Protein AF-0000000084380026 (afdb_homodimer)

Secondary structure (DSSP, 8-state):
----------------------S--EEE-S---SSTT-SSHHHHHHHHHHHHHHHTT--S--EEE-----STT---GGGTS-S--EE-TTS-EEESSHHHHTSTT---STTT---TTSPPPP-TTSSS---EEE--B-TTSPBPPTTS--BHHHHT---SS--BEEEETTSS-SS-SEE-S-SSHHHHHHHTEEEEEEEEE---/----------------------S--EEE-S---SSTT-SSHHHHHHHHHHHHHHHTT--S--EEE-----STT---GGGTS-S--EE-TTS-EEESSHHHHTSTT---STTT---TTSPPPP-TTSSS---EEE--B-TTSPBPPTTS--BHHHHT---SS--BEEEETTSS-SS-SEE-S-SSHHHHHHHTEEEEEEEEE---

Structure (mmCIF, N/CA/C/O backbone):
data_AF-0000000084380026-model_v1
#
loop_
_entity.id
_entity.type
_entity.pdbx_description
1 polymer Lectin
#
loop_
_atom_site.group_PDB
_atom_site.id
_atom_site.type_symbol
_atom_site.label_atom_id
_atom_site.label_alt_id
_atom_site.label_comp_id
_atom_site.label_asym_id
_atom_site.label_entity_id
_atom_site.label_seq_id
_atom_site.pdbx_PDB_ins_code
_atom_site.Cartn_x
_atom_site.Cartn_y
_atom_site.Cartn_z
_atom_site.occupancy
_atom_site.B_iso_or_equiv
_atom_site.auth_seq_id
_atom_site.auth_comp_id
_atom_site.auth_asym_id
_atom_site.auth_atom_id
_atom_site.pdbx_PDB_model_num
ATOM 1 N N . MET A 1 1 ? -48.531 23.375 35.406 1 36.94 1 MET A N 1
ATOM 2 C CA . MET A 1 1 ? -47.25 22.703 35.312 1 36.94 1 MET A CA 1
ATOM 3 C C . MET A 1 1 ? -46.938 22.375 33.844 1 36.94 1 MET A C 1
ATOM 5 O O . MET A 1 1 ? -47.594 21.531 33.219 1 36.94 1 MET A O 1
ATOM 9 N N . LYS A 1 2 ? -46.531 23.453 33.062 1 46.72 2 LYS A N 1
ATOM 10 C CA . LYS A 1 2 ? -46.188 23.453 31.641 1 46.72 2 LYS A CA 1
ATOM 11 C C . LYS A 1 2 ? -45.062 22.484 31.328 1 46.72 2 LYS A C 1
ATOM 13 O O . LYS A 1 2 ? -44 22.547 31.953 1 46.72 2 LYS A O 1
ATOM 18 N N . GLY A 1 3 ? -45.312 21.312 30.906 1 37.5 3 GLY A N 1
ATOM 19 C CA . GLY A 1 3 ? -44.438 20.234 30.516 1 37.5 3 GLY A CA 1
ATOM 20 C C . GLY A 1 3 ? -43.469 20.625 29.391 1 37.5 3 GLY A C 1
ATOM 21 O O . GLY A 1 3 ? -43.938 21.062 28.328 1 37.5 3 GLY A O 1
ATOM 22 N N . VAL A 1 4 ? -42.25 21.094 29.719 1 39.47 4 VAL A N 1
ATOM 23 C CA . VAL A 1 4 ? -41.25 21.406 28.734 1 39.47 4 VAL A CA 1
ATOM 24 C C . VAL A 1 4 ? -40.844 20.141 27.984 1 39.47 4 VAL A C 1
ATOM 26 O O . VAL A 1 4 ? -40.438 19.141 28.609 1 39.47 4 VAL A O 1
ATOM 29 N N . ALA A 1 5 ? -41.344 19.938 26.781 1 45.25 5 ALA A N 1
ATOM 30 C CA . ALA A 1 5 ? -40.906 18.906 25.828 1 45.25 5 ALA A CA 1
ATOM 31 C C . ALA A 1 5 ? -39.438 19.031 25.5 1 45.25 5 ALA A C 1
ATOM 33 O O . ALA A 1 5 ? -38.969 20.078 25.016 1 45.25 5 ALA A O 1
ATOM 34 N N . LEU A 1 6 ? -38.562 18.266 26.234 1 38.91 6 LEU A N 1
ATOM 35 C CA . LEU A 1 6 ? -37.125 18.156 25.906 1 38.91 6 LEU A CA 1
ATOM 36 C C . LEU A 1 6 ? -36.969 17.656 24.469 1 38.91 6 LEU A C 1
ATOM 38 O O . LEU A 1 6 ? -37.438 16.578 24.109 1 38.91 6 LEU A O 1
ATOM 42 N N . CYS A 1 7 ? -36.781 18.547 23.5 1 40.28 7 CYS A N 1
ATOM 43 C CA . CYS A 1 7 ? -36.438 18.188 22.125 1 40.28 7 CYS A CA 1
ATOM 44 C C . CYS A 1 7 ? -35.062 17.516 22.094 1 40.28 7 CYS A C 1
ATOM 46 O O . CYS A 1 7 ? -34.062 18.109 22.469 1 40.28 7 CYS A O 1
ATOM 48 N N . GLY A 1 8 ? -35.062 16.219 22.266 1 39.41 8 GLY A N 1
ATOM 49 C CA . GLY A 1 8 ? -33.844 15.438 22.047 1 39.41 8 GLY A CA 1
ATOM 50 C C . GLY A 1 8 ? -33.219 15.695 20.688 1 39.41 8 GLY A C 1
ATOM 51 O O . GLY A 1 8 ? -33.844 15.547 19.656 1 39.41 8 GLY A O 1
ATOM 52 N N . LEU A 1 9 ? -32.25 16.578 20.641 1 36.81 9 LEU A N 1
ATOM 53 C CA . LEU A 1 9 ? -31.438 16.766 19.438 1 36.81 9 LEU A CA 1
ATOM 54 C C . LEU A 1 9 ? -30.812 15.453 19 1 36.81 9 LEU A C 1
ATOM 56 O O . LEU A 1 9 ? -30.078 14.82 19.781 1 36.81 9 LEU A O 1
ATOM 60 N N . ILE A 1 10 ? -31.453 14.742 18.078 1 36.5 10 ILE A N 1
ATOM 61 C CA . ILE A 1 10 ? -30.812 13.602 17.422 1 36.5 10 ILE A CA 1
ATOM 62 C C . ILE A 1 10 ? -29.531 14.07 16.734 1 36.5 10 ILE A C 1
ATOM 64 O O . ILE A 1 10 ? -29.578 14.875 15.812 1 36.5 10 ILE A O 1
ATOM 68 N N . VAL A 1 11 ? -28.438 14.133 17.406 1 35.66 11 VAL A N 1
ATOM 69 C CA . VAL A 1 11 ? -27.156 14.305 16.734 1 35.66 11 VAL A CA 1
ATOM 70 C C . VAL A 1 11 ? -27 13.25 15.641 1 35.66 11 VAL A C 1
ATOM 72 O O . VAL A 1 11 ? -26.969 12.055 15.93 1 35.66 11 VAL A O 1
ATOM 75 N N . ALA A 1 12 ? -27.484 13.508 14.516 1 32.97 12 ALA A N 1
ATOM 76 C CA . ALA A 1 12 ? -27.125 12.656 13.383 1 32.97 12 ALA A CA 1
ATOM 77 C C . ALA A 1 12 ? -25.625 12.492 13.266 1 32.97 12 ALA A C 1
ATOM 79 O O . ALA A 1 12 ? -24.922 13.414 12.859 1 32.97 12 ALA A O 1
ATOM 80 N N . GLY A 1 13 ? -25.016 11.828 14.133 1 36.09 13 GLY A N 1
ATOM 81 C CA . GLY A 1 13 ? -23.625 11.5 13.836 1 36.09 13 GLY A CA 1
ATOM 82 C C . GLY A 1 13 ? -23.391 11.109 12.391 1 36.09 13 GLY A C 1
ATOM 83 O O . GLY A 1 13 ? -24.078 10.242 11.859 1 36.09 13 GLY A O 1
ATOM 84 N N . ILE A 1 14 ? -23.156 11.992 11.547 1 36.44 14 ILE A N 1
ATOM 85 C CA . ILE A 1 14 ? -22.625 11.578 10.25 1 36.44 14 ILE A CA 1
ATOM 86 C C . ILE A 1 14 ? -21.719 10.367 10.422 1 36.44 14 ILE A C 1
ATOM 88 O O . ILE A 1 14 ? -20.672 10.461 11.062 1 36.44 14 ILE A O 1
ATOM 92 N N . ALA A 1 15 ? -22.234 9.172 10.711 1 37.56 15 ALA A N 1
ATOM 93 C CA . ALA A 1 15 ? -21.516 7.895 10.781 1 37.56 15 ALA A CA 1
ATOM 94 C C . ALA A 1 15 ? -20.562 7.727 9.609 1 37.56 15 ALA A C 1
ATOM 96 O O . ALA A 1 15 ? -20.984 7.812 8.445 1 37.56 15 ALA A O 1
ATOM 97 N N . LEU A 1 16 ? -19.328 8.188 9.641 1 46.94 16 LEU A N 1
ATOM 98 C CA . LEU A 1 16 ? -18.391 7.672 8.648 1 46.94 16 LEU A CA 1
ATOM 99 C C . LEU A 1 16 ? -18.859 6.328 8.102 1 46.94 16 LEU A C 1
ATOM 101 O O . LEU A 1 16 ? -19.203 5.426 8.875 1 46.94 16 LEU A O 1
ATOM 105 N N . ALA A 1 17 ? -19.578 6.297 7.035 1 48.03 17 ALA A N 1
ATOM 106 C CA . ALA A 1 17 ? -20.188 5.125 6.402 1 48.03 17 ALA A CA 1
ATOM 107 C C . ALA A 1 17 ? -19.25 3.922 6.48 1 48.03 17 ALA A C 1
ATOM 109 O O . ALA A 1 17 ? -18.109 3.986 6.023 1 48.03 17 ALA A O 1
ATOM 110 N N . GLN A 1 18 ? -19.359 3.102 7.508 1 65.75 18 GLN A N 1
ATOM 111 C CA . GLN A 1 18 ? -18.672 1.815 7.605 1 65.75 18 GLN A CA 1
ATOM 112 C C . GLN A 1 18 ? -18.562 1.14 6.242 1 65.75 18 GLN A C 1
ATOM 114 O O . GLN A 1 18 ? -19.5 1.192 5.445 1 65.75 18 GLN A O 1
ATOM 119 N N . GLN A 1 19 ? -17.328 0.896 5.777 1 75.25 19 GLN A N 1
ATOM 120 C CA . GLN A 1 19 ? -17.141 0.188 4.516 1 75.25 19 GLN A CA 1
ATOM 121 C C . GLN A 1 19 ? -17.969 -1.086 4.469 1 75.25 19 GLN A C 1
ATOM 123 O O . GLN A 1 19 ? -18.125 -1.779 5.48 1 75.25 19 GLN A O 1
ATOM 128 N N . PRO A 1 20 ? -18.656 -1.315 3.334 1 81.81 20 PRO A N 1
ATOM 129 C CA . PRO A 1 20 ? -19.438 -2.549 3.188 1 81.81 20 PRO A CA 1
ATOM 130 C C . PRO A 1 20 ? -18.609 -3.803 3.459 1 81.81 20 PRO A C 1
ATOM 132 O O . PRO A 1 20 ? -17.406 -3.834 3.152 1 81.81 20 PRO A O 1
ATOM 135 N N . THR A 1 21 ? -19.203 -4.723 4.133 1 89.81 21 THR A N 1
ATOM 136 C CA . THR A 1 21 ? -18.594 -6.035 4.352 1 89.81 21 THR A CA 1
ATOM 137 C C . THR A 1 21 ? -19.312 -7.102 3.523 1 89.81 21 THR A C 1
ATOM 139 O O . THR A 1 21 ? -20.422 -6.879 3.047 1 89.81 21 THR A O 1
ATOM 142 N N . GLY A 1 22 ? -18.625 -8.18 3.158 1 93.44 22 GLY A N 1
ATOM 143 C CA . GLY A 1 22 ? -19.188 -9.266 2.381 1 93.44 22 GLY A CA 1
ATOM 144 C C . GLY A 1 22 ? -18.516 -10.602 2.625 1 93.44 22 GLY A C 1
ATOM 145 O O . GLY A 1 22 ? -17.5 -10.664 3.326 1 93.44 22 GLY A O 1
ATOM 146 N N . PRO A 1 23 ? -19.234 -11.75 2.084 1 95.62 23 PRO A N 1
ATOM 147 C CA . PRO A 1 23 ? -18.594 -13.062 2.195 1 95.62 23 PRO A CA 1
ATOM 148 C C . PRO A 1 23 ? -17.234 -13.117 1.48 1 95.62 23 PRO A C 1
ATOM 150 O O . PRO A 1 23 ? -17 -12.375 0.523 1 95.62 23 PRO A O 1
ATOM 153 N N . MET A 1 24 ? -16.422 -13.992 1.943 1 98.31 24 MET A N 1
ATOM 154 C CA . MET A 1 24 ? -15.086 -14.102 1.364 1 98.31 24 MET A CA 1
ATOM 155 C C . MET A 1 24 ? -15.156 -14.336 -0.14 1 98.31 24 MET A C 1
ATOM 157 O O . MET A 1 24 ? -15.836 -15.266 -0.593 1 98.31 24 MET A O 1
ATOM 161 N N . SER A 1 25 ? -14.461 -13.555 -0.924 1 98.62 25 SER A N 1
ATOM 162 C CA . SER A 1 25 ? -14.312 -13.703 -2.369 1 98.62 25 SER A CA 1
ATOM 163 C C . SER A 1 25 ? -12.914 -13.312 -2.828 1 98.62 25 SER A C 1
ATOM 165 O O . SER A 1 25 ? -12.688 -13.094 -4.02 1 98.62 25 SER A O 1
ATOM 167 N N . PHE A 1 26 ? -12.055 -13.164 -1.878 1 98.88 26 PHE A N 1
ATOM 168 C CA . PHE A 1 26 ? -10.641 -12.875 -2.086 1 98.88 26 PHE A CA 1
ATOM 169 C C . PHE A 1 26 ? -9.805 -13.422 -0.939 1 98.88 26 PHE A C 1
ATOM 171 O O . PHE A 1 26 ? -10.195 -13.328 0.226 1 98.88 26 PHE A O 1
ATOM 178 N N . PHE A 1 27 ? -8.664 -13.984 -1.257 1 98.94 27 PHE A N 1
ATOM 179 C CA . PHE A 1 27 ? -7.676 -14.266 -0.226 1 98.94 27 PHE A CA 1
ATOM 180 C C . PHE A 1 27 ? -6.293 -14.453 -0.841 1 98.94 27 PHE A C 1
ATOM 182 O O . PHE A 1 27 ? -6.164 -14.625 -2.055 1 98.94 27 PHE A O 1
ATOM 189 N N . LEU A 1 28 ? -5.281 -14.203 -0.083 1 98.94 28 LEU A N 1
ATOM 190 C CA . LEU A 1 28 ? -3.918 -14.633 -0.36 1 98.94 28 LEU A CA 1
ATOM 191 C C . LEU A 1 28 ? -3.701 -16.078 0.095 1 98.94 28 LEU A C 1
ATOM 193 O O . LEU A 1 28 ? -4.055 -16.438 1.221 1 98.94 28 LEU A O 1
ATOM 197 N N . THR A 1 29 ? -3.127 -16.953 -0.761 1 98.94 29 THR A N 1
ATOM 198 C CA . THR A 1 29 ? -2.979 -18.359 -0.41 1 98.94 29 THR A CA 1
ATOM 199 C C . THR A 1 29 ? -2.09 -18.516 0.821 1 98.94 29 THR A C 1
ATOM 201 O O . THR A 1 29 ? -1.073 -17.828 0.952 1 98.94 29 THR A O 1
ATOM 204 N N . SER A 1 30 ? -2.514 -19.422 1.729 1 98.81 30 SER A N 1
ATOM 205 C CA . SER A 1 30 ? -1.685 -19.75 2.885 1 98.81 30 SER A CA 1
ATOM 206 C C . SER A 1 30 ? -0.463 -20.562 2.477 1 98.81 30 SER A C 1
ATOM 208 O O . SER A 1 30 ? 0.54 -20.578 3.193 1 98.81 30 SER A O 1
ATOM 210 N N . ALA A 1 31 ? -0.596 -21.219 1.333 1 97.94 31 ALA A N 1
ATOM 211 C CA . ALA A 1 31 ? 0.48 -22.047 0.811 1 97.94 31 ALA A CA 1
ATOM 212 C C . ALA A 1 31 ? 0.448 -22.109 -0.714 1 97.94 31 ALA A C 1
ATOM 214 O O . ALA A 1 31 ? -0.622 -22.016 -1.321 1 97.94 31 ALA A O 1
ATOM 215 N N . GLY A 1 32 ? 1.639 -22.203 -1.271 1 97.62 32 GLY A N 1
ATOM 216 C CA . GLY A 1 32 ? 1.726 -22.484 -2.697 1 97.62 32 GLY A CA 1
ATOM 217 C C . GLY A 1 32 ? 1.658 -23.953 -3.029 1 97.62 32 GLY A C 1
ATOM 218 O O . GLY A 1 32 ? 1.015 -24.734 -2.318 1 97.62 32 GLY A O 1
ATOM 219 N N . SER A 1 33 ? 2.291 -24.359 -4.152 1 98.19 33 SER A N 1
ATOM 220 C CA . SER A 1 33 ? 2.279 -25.75 -4.586 1 98.19 33 SER A CA 1
ATOM 221 C C . SER A 1 33 ? 3.369 -26.547 -3.883 1 98.19 33 SER A C 1
ATOM 223 O O . SER A 1 33 ? 3.348 -27.781 -3.904 1 98.19 33 SER A O 1
ATOM 225 N N . GLY A 1 34 ? 4.297 -25.828 -3.291 1 97.5 34 GLY A N 1
ATOM 226 C CA . GLY A 1 34 ? 5.488 -26.469 -2.77 1 97.5 34 GLY A CA 1
ATOM 227 C C . GLY A 1 34 ? 6.551 -26.703 -3.828 1 97.5 34 GLY A C 1
ATOM 228 O O . GLY A 1 34 ? 7.676 -27.094 -3.512 1 97.5 34 GLY A O 1
ATOM 229 N N . LYS A 1 35 ? 6.211 -26.469 -5.059 1 98.5 35 LYS A N 1
ATOM 230 C CA . LYS A 1 35 ? 7.125 -26.672 -6.18 1 98.5 35 LYS A CA 1
ATOM 231 C C . LYS A 1 35 ? 7.457 -25.344 -6.855 1 98.5 35 LYS A C 1
ATOM 233 O O . LYS A 1 35 ? 7.586 -25.281 -8.078 1 98.5 35 LYS A O 1
ATOM 238 N N . GLY A 1 36 ? 7.559 -24.266 -6.027 1 98.56 36 GLY A N 1
ATOM 239 C CA . GLY A 1 36 ? 7.914 -22.953 -6.555 1 98.56 36 GLY A CA 1
ATOM 240 C C . GLY A 1 36 ? 6.941 -22.453 -7.602 1 98.56 36 GLY A C 1
ATOM 241 O O . GLY A 1 36 ? 5.734 -22.406 -7.363 1 98.56 36 GLY A O 1
ATOM 242 N N . GLY A 1 37 ? 7.445 -22.125 -8.742 1 98.88 37 GLY A N 1
ATOM 243 C CA . GLY A 1 37 ? 6.645 -21.578 -9.82 1 98.88 37 GLY A CA 1
ATOM 244 C C . GLY A 1 37 ? 5.828 -22.625 -10.555 1 98.88 37 GLY A C 1
ATOM 245 O O . GLY A 1 37 ? 4.996 -22.281 -11.398 1 98.88 37 GLY A O 1
ATOM 246 N N . ASP A 1 38 ? 6.059 -23.891 -10.281 1 98.88 38 ASP A N 1
ATOM 247 C CA . ASP A 1 38 ? 5.246 -24.953 -10.875 1 98.88 38 ASP A CA 1
ATOM 248 C C . ASP A 1 38 ? 3.957 -25.156 -10.086 1 98.88 38 ASP A C 1
ATOM 250 O O . ASP A 1 38 ? 3.955 -25.859 -9.062 1 98.88 38 ASP A O 1
ATOM 254 N N . LEU A 1 39 ? 2.879 -24.672 -10.625 1 98.94 39 LEU A N 1
ATOM 255 C CA . LEU A 1 39 ? 1.573 -24.734 -9.984 1 98.94 39 LEU A CA 1
ATOM 256 C C . LEU A 1 39 ? 0.662 -25.719 -10.711 1 98.94 39 LEU A C 1
ATOM 258 O O . LEU A 1 39 ? -0.503 -25.891 -10.344 1 98.94 39 LEU A O 1
ATOM 262 N N . GLY A 1 40 ? 1.208 -26.344 -11.734 1 98.75 40 GLY A N 1
ATOM 263 C CA . GLY A 1 40 ? 0.371 -27.172 -12.602 1 98.75 40 GLY A CA 1
ATOM 264 C C . GLY A 1 40 ? -0.38 -26.359 -13.641 1 98.75 40 GLY A C 1
ATOM 265 O O . GLY A 1 40 ? -1.46 -26.75 -14.086 1 98.75 40 GLY A O 1
ATOM 266 N N . GLY A 1 41 ? 0.196 -25.25 -14.031 1 98.75 41 GLY A N 1
ATOM 267 C CA . GLY A 1 41 ? -0.487 -24.328 -14.945 1 98.75 41 GLY A CA 1
ATOM 268 C C . GLY A 1 41 ? -1.598 -23.547 -14.273 1 98.75 41 GLY A C 1
ATOM 269 O O . GLY A 1 41 ? -1.759 -23.609 -13.055 1 98.75 41 GLY A O 1
ATOM 270 N N . LEU A 1 42 ? -2.312 -22.766 -15.062 1 98.75 42 LEU A N 1
ATOM 271 C CA . LEU A 1 42 ? -3.438 -22 -14.531 1 98.75 42 LEU A CA 1
ATOM 272 C C . LEU A 1 42 ? -4.465 -22.922 -13.883 1 98.75 42 LEU A C 1
ATOM 274 O O . LEU A 1 42 ? -5.035 -22.594 -12.844 1 98.75 42 LEU A O 1
ATOM 278 N N . LYS A 1 43 ? -4.633 -24.062 -14.555 1 98.69 43 LYS A N 1
ATOM 279 C CA . LYS A 1 43 ? -5.594 -25.031 -14.016 1 98.69 43 LYS A CA 1
ATOM 280 C C . LYS A 1 43 ? -5.184 -25.5 -12.625 1 98.69 43 LYS A C 1
ATOM 282 O O . LYS A 1 43 ? -6.023 -25.609 -11.727 1 98.69 43 LYS A O 1
ATOM 287 N N . GLY A 1 44 ? -3.922 -25.844 -12.453 1 98.88 44 GLY A N 1
ATOM 288 C CA . GLY A 1 44 ? -3.432 -26.25 -11.141 1 98.88 44 GLY A CA 1
ATOM 289 C C . GLY A 1 44 ? -3.545 -25.156 -10.102 1 98.88 44 GLY A C 1
ATOM 290 O O . GLY A 1 44 ? -3.924 -25.422 -8.953 1 98.88 44 GLY A O 1
ATOM 291 N N . ALA A 1 45 ? -3.191 -23.922 -10.477 1 98.94 45 ALA A N 1
ATOM 292 C CA . ALA A 1 45 ? -3.299 -22.781 -9.57 1 98.94 45 ALA A CA 1
ATOM 293 C C . ALA A 1 45 ? -4.746 -22.547 -9.148 1 98.94 45 ALA A C 1
ATOM 295 O O . ALA A 1 45 ? -5.023 -22.312 -7.969 1 98.94 45 ALA A O 1
ATOM 296 N N . ASP A 1 46 ? -5.691 -22.641 -10.094 1 98.94 46 ASP A N 1
ATOM 297 C CA . ASP A 1 46 ? -7.105 -22.5 -9.773 1 98.94 46 ASP A CA 1
ATOM 298 C C . ASP A 1 46 ? -7.566 -23.594 -8.812 1 98.94 46 ASP A C 1
ATOM 300 O O . ASP A 1 46 ? -8.375 -23.328 -7.914 1 98.94 46 ASP A O 1
ATOM 304 N N . ALA A 1 47 ? -7.078 -24.766 -9.055 1 98.81 47 ALA A N 1
ATOM 305 C CA . ALA A 1 47 ? -7.43 -25.875 -8.164 1 98.81 47 ALA A CA 1
ATOM 306 C C . ALA A 1 47 ? -6.938 -25.609 -6.746 1 98.81 47 ALA A C 1
ATOM 308 O O . ALA A 1 47 ? -7.633 -25.906 -5.773 1 98.81 47 ALA A O 1
ATOM 309 N N . ILE A 1 48 ? -5.723 -25.047 -6.605 1 98.88 48 ILE A N 1
ATOM 310 C CA . ILE A 1 48 ? -5.199 -24.703 -5.289 1 98.88 48 ILE A CA 1
ATOM 311 C C . ILE A 1 48 ? -6.109 -23.672 -4.633 1 98.88 48 ILE A C 1
ATOM 313 O O . ILE A 1 48 ? -6.473 -23.797 -3.463 1 98.88 48 ILE A O 1
ATOM 317 N N . CYS A 1 49 ? -6.512 -22.641 -5.387 1 98.88 49 CYS A N 1
ATOM 318 C CA . CYS A 1 49 ? -7.445 -21.641 -4.871 1 98.88 49 CYS A CA 1
ATOM 319 C C . CYS A 1 49 ? -8.742 -22.281 -4.414 1 98.88 49 CYS A C 1
ATOM 321 O O . CYS A 1 49 ? -9.227 -22.016 -3.318 1 98.88 49 CYS A O 1
ATOM 323 N N . GLN A 1 50 ? -9.312 -23.172 -5.309 1 98.81 50 GLN A N 1
ATOM 324 C CA . GLN A 1 50 ? -10.578 -23.844 -5.012 1 98.81 50 GLN A CA 1
ATOM 325 C C . GLN A 1 50 ? -10.484 -24.656 -3.727 1 98.81 50 GLN A C 1
ATOM 327 O O . GLN A 1 50 ? -11.352 -24.547 -2.854 1 98.81 50 GLN A O 1
ATOM 332 N N . ASN A 1 51 ? -9.453 -25.406 -3.607 1 98.69 51 ASN A N 1
ATOM 333 C CA . ASN A 1 51 ? -9.273 -26.297 -2.461 1 98.69 51 ASN A CA 1
ATOM 334 C C . ASN A 1 51 ? -9.109 -25.516 -1.164 1 98.69 51 ASN A C 1
ATOM 336 O O . ASN A 1 51 ? -9.688 -25.859 -0.136 1 98.69 51 ASN A O 1
ATOM 340 N N . LEU A 1 52 ? -8.242 -24.422 -1.182 1 98.88 52 LEU A N 1
ATOM 341 C CA . LEU A 1 52 ? -8.039 -23.609 0.006 1 98.88 52 LEU A CA 1
ATOM 342 C C . LEU A 1 52 ? -9.328 -22.906 0.413 1 98.88 52 LEU A C 1
ATOM 344 O O . LEU A 1 52 ? -9.672 -22.859 1.598 1 98.88 52 LEU A O 1
ATOM 348 N N . ALA A 1 53 ? -10.055 -22.391 -0.56 1 98.75 53 ALA A N 1
ATOM 349 C CA . ALA A 1 53 ? -11.32 -21.734 -0.27 1 98.75 53 ALA A CA 1
ATOM 350 C C . ALA A 1 53 ? -12.312 -22.703 0.365 1 98.75 53 ALA A C 1
ATOM 352 O O . ALA A 1 53 ? -12.953 -22.375 1.372 1 98.75 53 ALA A O 1
ATOM 353 N N . GLU A 1 54 ? -12.453 -23.891 -0.207 1 98.31 54 GLU A N 1
ATOM 354 C CA . GLU A 1 54 ? -13.375 -24.891 0.314 1 98.31 54 GLU A CA 1
ATOM 355 C C . GLU A 1 54 ? -12.969 -25.344 1.713 1 98.31 54 GLU A C 1
ATOM 357 O O . GLU A 1 54 ? -13.82 -25.562 2.578 1 98.31 54 GLU A O 1
ATOM 362 N N . SER A 1 55 ? -11.695 -25.484 1.883 1 98.25 55 SER A N 1
ATOM 363 C CA . SER A 1 55 ? -11.203 -25.891 3.195 1 98.25 55 SER A CA 1
ATOM 364 C C . SER A 1 55 ? -11.523 -24.844 4.258 1 98.25 55 SER A C 1
ATOM 366 O O . SER A 1 55 ? -11.578 -25.156 5.449 1 98.25 55 SER A O 1
ATOM 368 N N .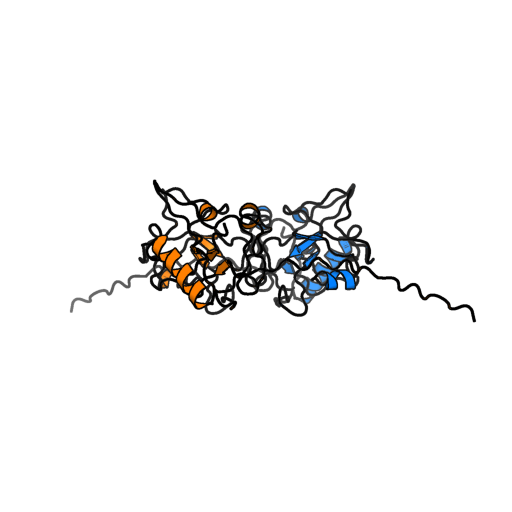 ALA A 1 56 ? -11.672 -23.625 3.855 1 98.38 56 ALA A N 1
ATOM 369 C CA . ALA A 1 56 ? -11.977 -22.516 4.77 1 98.38 56 ALA A CA 1
ATOM 370 C C . ALA A 1 56 ? -13.484 -22.312 4.879 1 98.38 56 ALA A C 1
ATOM 372 O O . ALA A 1 56 ? -13.938 -21.359 5.523 1 98.38 56 ALA A O 1
ATOM 373 N N . GLY A 1 57 ? -14.281 -23.078 4.164 1 97.12 57 GLY A N 1
ATOM 374 C CA . GLY A 1 57 ? -15.719 -23.047 4.336 1 97.12 57 GLY A CA 1
ATOM 375 C C . GLY A 1 57 ? -16.438 -22.328 3.213 1 97.12 57 GLY A C 1
ATOM 376 O O . GLY A 1 57 ? -17.656 -22.141 3.273 1 97.12 57 GLY A O 1
ATOM 377 N N . SER A 1 58 ? -15.688 -21.859 2.318 1 94.38 58 SER A N 1
ATOM 378 C CA . SER A 1 58 ? -16.312 -21.234 1.155 1 94.38 58 SER A CA 1
ATOM 379 C C . SER A 1 58 ? -16.859 -22.297 0.193 1 94.38 58 SER A C 1
ATOM 381 O O . SER A 1 58 ? -16.109 -23.172 -0.248 1 94.38 58 SER A O 1
ATOM 383 N N . GLU A 1 59 ? -18.078 -22.25 -0.108 1 90.25 59 GLU A N 1
ATOM 384 C CA . GLU A 1 59 ? -18.672 -23.219 -1.012 1 90.25 59 GLU A CA 1
ATOM 385 C C . GLU A 1 59 ? -19.438 -22.547 -2.143 1 90.25 59 GLU A C 1
ATOM 387 O O . GLU A 1 59 ? -19.969 -21.438 -1.967 1 90.25 59 GLU A O 1
ATOM 392 N N . GLY A 1 60 ? -19.406 -23.172 -3.246 1 92.75 60 GLY A N 1
ATOM 393 C CA . GLY A 1 60 ? -20.297 -22.781 -4.336 1 92.75 60 GLY A CA 1
ATOM 394 C C . GLY A 1 60 ? -19.734 -21.656 -5.184 1 92.75 60 GLY A C 1
ATOM 395 O O . GLY A 1 60 ? -20.453 -21.078 -6.004 1 92.75 60 GLY A O 1
ATOM 396 N N . LEU A 1 61 ? -18.594 -21.266 -4.922 1 96.69 61 LEU A N 1
ATOM 397 C CA . LEU A 1 61 ? -17.969 -20.219 -5.727 1 96.69 61 LEU A CA 1
ATOM 398 C C . LEU A 1 61 ? -16.891 -20.797 -6.625 1 96.69 61 LEU A C 1
ATOM 400 O O . LEU A 1 61 ? -16.25 -21.781 -6.273 1 96.69 61 LEU A O 1
ATOM 404 N N . THR A 1 62 ? -16.719 -20.203 -7.801 1 98.44 62 THR A N 1
ATOM 405 C CA . THR A 1 62 ? -15.586 -20.5 -8.664 1 98.44 62 THR A CA 1
ATOM 406 C C . THR A 1 62 ? -14.422 -19.562 -8.367 1 98.44 62 THR A C 1
ATOM 408 O O . THR A 1 62 ? -14.586 -18.344 -8.359 1 98.44 62 THR A O 1
ATOM 411 N N . TRP A 1 63 ? -13.305 -20.172 -8.102 1 98.81 63 TRP A N 1
ATOM 412 C CA . TRP A 1 63 ? -12.133 -19.391 -7.727 1 98.81 63 TRP A CA 1
ATOM 413 C C . TRP A 1 63 ? -11.086 -19.422 -8.828 1 98.81 63 TRP A C 1
ATOM 415 O O . TRP A 1 63 ? -10.875 -20.453 -9.469 1 98.81 63 TRP A O 1
ATOM 425 N N . ARG A 1 64 ? -10.445 -18.297 -9.039 1 98.94 64 ARG A N 1
ATOM 426 C CA . ARG A 1 64 ? -9.359 -18.172 -10 1 98.94 64 ARG A CA 1
ATOM 427 C C . ARG A 1 64 ? -8.125 -17.547 -9.359 1 98.94 64 ARG A C 1
ATOM 429 O O . ARG A 1 64 ? -8.242 -16.594 -8.57 1 98.94 64 ARG A O 1
ATOM 436 N N . ALA A 1 65 ? -7.012 -18.125 -9.68 1 98.94 65 ALA A N 1
ATOM 437 C CA . ALA A 1 65 ? -5.738 -17.5 -9.328 1 98.94 65 ALA A CA 1
ATOM 438 C C . ALA A 1 65 ? -5.496 -16.234 -10.156 1 98.94 65 ALA A C 1
ATOM 440 O O . ALA A 1 65 ? -5.711 -16.234 -11.375 1 98.94 65 ALA A O 1
ATOM 441 N N . TYR A 1 66 ? -5.105 -15.164 -9.516 1 98.94 66 TYR A N 1
ATOM 442 C CA . TYR A 1 66 ? -4.691 -13.961 -10.227 1 98.94 66 TYR A CA 1
ATOM 443 C C . TYR A 1 66 ? -3.307 -14.141 -10.836 1 98.94 66 TYR A C 1
ATOM 445 O O . TYR A 1 66 ? -2.309 -13.688 -10.266 1 98.94 66 TYR A O 1
ATOM 453 N N . LEU A 1 67 ? -3.264 -14.797 -12 1 98.94 67 LEU A N 1
ATOM 454 C CA . LEU A 1 67 ? -2.041 -15.156 -12.711 1 98.94 67 LEU A CA 1
ATOM 455 C C . LEU A 1 67 ? -2.193 -14.898 -14.211 1 98.94 67 LEU A C 1
ATOM 457 O O . LEU A 1 67 ? -3.193 -15.289 -14.812 1 98.94 67 LEU A O 1
ATOM 461 N N . SER A 1 68 ? -1.214 -14.211 -14.742 1 98.94 68 SER A N 1
ATOM 462 C CA . SER A 1 68 ? -1.153 -14.094 -16.203 1 98.94 68 SER A CA 1
ATOM 463 C C . SER A 1 68 ? -0.3 -15.203 -16.812 1 98.94 68 SER A C 1
ATOM 465 O O . SER A 1 68 ? 0.473 -15.852 -16.109 1 98.94 68 SER A O 1
ATOM 467 N N . THR A 1 69 ? -0.518 -15.516 -18.031 1 98.75 69 THR A N 1
ATOM 468 C CA . THR A 1 69 ? 0.365 -16.344 -18.844 1 98.75 69 THR A CA 1
ATOM 469 C C . THR A 1 69 ? 0.838 -15.594 -20.078 1 98.75 69 THR A C 1
ATOM 471 O O . THR A 1 69 ? 0.388 -14.477 -20.344 1 98.75 69 THR A O 1
ATOM 474 N N . GLN A 1 70 ? 1.826 -16.172 -20.781 1 98.31 70 GLN A N 1
ATOM 475 C CA . GLN A 1 70 ? 2.416 -15.555 -21.953 1 98.31 70 GLN A CA 1
ATOM 476 C C . GLN A 1 70 ? 2.273 -16.453 -23.172 1 98.31 70 GLN A C 1
ATOM 478 O O . GLN A 1 70 ? 1.896 -17.625 -23.047 1 98.31 70 GLN A O 1
ATOM 483 N N . GLY A 1 71 ? 2.469 -15.844 -24.453 1 95.94 71 GLY A N 1
ATOM 484 C CA . GLY A 1 71 ? 2.434 -16.594 -25.703 1 95.94 71 GLY A CA 1
ATOM 485 C C . GLY A 1 71 ? 1.116 -16.469 -26.438 1 95.94 71 GLY A C 1
ATOM 486 O O . GLY A 1 71 ? 0.342 -15.539 -26.188 1 95.94 71 GLY A O 1
ATOM 487 N N . GLU A 1 72 ? 0.751 -17.234 -27.5 1 92.5 72 GLU A N 1
ATOM 488 C CA . GLU A 1 72 ? -0.368 -17.141 -28.422 1 92.5 72 GLU A CA 1
ATOM 489 C C . GLU A 1 72 ? -1.704 -17.156 -27.688 1 92.5 72 GLU A C 1
ATOM 491 O O . GLU A 1 72 ? -2.627 -16.422 -28.047 1 92.5 72 GLU A O 1
ATOM 496 N N . ASN A 1 73 ? -1.83 -17.906 -26.641 1 92.81 73 ASN A N 1
ATOM 497 C CA . ASN A 1 73 ? -3.053 -17.969 -25.844 1 92.81 73 ASN A CA 1
ATOM 498 C C . ASN A 1 73 ? -2.857 -17.375 -24.469 1 92.81 73 ASN A C 1
ATOM 500 O O . ASN A 1 73 ? -3.373 -17.891 -23.469 1 92.81 73 ASN A O 1
ATOM 504 N N . ALA A 1 74 ? -2.176 -16.219 -24.578 1 97.31 74 ALA A N 1
ATOM 505 C CA . ALA A 1 74 ? -1.887 -15.555 -23.297 1 97.31 74 ALA A CA 1
ATOM 506 C C . ALA A 1 74 ? -3.174 -15.172 -22.578 1 97.31 74 ALA A C 1
ATOM 508 O O . ALA A 1 74 ? -4.148 -14.758 -23.219 1 97.31 74 ALA A O 1
ATOM 509 N N . VAL A 1 75 ? -3.221 -15.336 -21.328 1 98.5 75 VAL A N 1
ATOM 510 C CA . VAL A 1 75 ? -4.32 -14.984 -20.438 1 98.5 75 VAL A CA 1
ATOM 511 C C . VAL A 1 75 ? -3.904 -13.82 -19.531 1 98.5 75 VAL A C 1
ATOM 513 O O . VAL A 1 75 ? -2.814 -13.836 -18.953 1 98.5 75 VAL A O 1
ATOM 516 N N . ASN A 1 76 ? -4.676 -12.703 -19.484 1 98.81 76 ASN A N 1
ATOM 517 C CA . ASN A 1 76 ? -4.504 -11.625 -18.516 1 98.81 76 ASN A CA 1
ATOM 518 C C . ASN A 1 76 ? -5.137 -11.977 -17.172 1 98.81 76 ASN A C 1
ATOM 520 O O . ASN A 1 76 ? -6.309 -12.352 -17.109 1 98.81 76 ASN A O 1
ATOM 524 N N . ALA A 1 77 ? -4.316 -11.836 -16.109 1 98.94 77 ALA A N 1
ATOM 525 C CA . ALA A 1 77 ? -4.855 -12.102 -14.773 1 98.94 77 ALA A CA 1
ATOM 526 C C . ALA A 1 77 ? -6.141 -11.312 -14.539 1 98.94 77 ALA A C 1
ATOM 528 O O . ALA A 1 77 ? -7.121 -11.852 -14.016 1 98.94 77 ALA A O 1
ATOM 529 N N . ARG A 1 78 ? -6.188 -10 -14.969 1 98.81 78 ARG A N 1
ATOM 530 C CA . ARG A 1 78 ? -7.301 -9.094 -14.695 1 98.81 78 ARG A CA 1
ATOM 531 C C . ARG A 1 78 ? -8.586 -9.602 -15.336 1 98.81 78 ARG A C 1
ATOM 533 O O . ARG A 1 78 ? -9.688 -9.297 -14.859 1 98.81 78 ARG A O 1
ATOM 540 N N . ASP A 1 79 ? -8.508 -10.438 -16.359 1 98.19 79 ASP A N 1
ATOM 541 C CA . ASP A 1 79 ? -9.672 -10.898 -17.109 1 98.19 79 ASP A CA 1
ATOM 542 C C . ASP A 1 79 ? -10.227 -12.195 -16.516 1 98.19 79 ASP A C 1
ATOM 544 O O . ASP A 1 79 ? -11.289 -12.664 -16.922 1 98.19 79 ASP A O 1
ATOM 548 N N . ARG A 1 80 ? -9.586 -12.75 -15.516 1 98.12 80 ARG A N 1
ATOM 549 C CA . ARG A 1 80 ? -9.938 -14.07 -15 1 98.12 80 ARG A CA 1
ATOM 550 C C . ARG A 1 80 ? -10.773 -13.953 -13.734 1 98.12 80 ARG A C 1
ATOM 552 O O . ARG A 1 80 ? -11.383 -14.938 -13.289 1 98.12 80 ARG A O 1
ATOM 559 N N . ILE A 1 81 ? -10.82 -12.852 -13.109 1 98.38 81 ILE A N 1
ATOM 560 C CA . ILE A 1 81 ? -11.133 -12.805 -11.68 1 98.38 81 ILE A CA 1
ATOM 561 C C . ILE A 1 81 ? -12.57 -12.328 -11.484 1 98.38 81 ILE A C 1
ATOM 563 O O . ILE A 1 81 ? -13.047 -12.219 -10.352 1 98.38 81 ILE A O 1
ATOM 567 N N . GLY A 1 82 ? -13.352 -12.094 -12.539 1 97.5 82 GLY A N 1
ATOM 568 C CA . GLY A 1 82 ? -14.703 -11.57 -12.414 1 97.5 82 GLY A CA 1
ATOM 569 C C . GLY A 1 82 ? -14.75 -10.062 -12.297 1 97.5 82 GLY A C 1
ATOM 570 O O . GLY A 1 82 ? -13.766 -9.375 -12.586 1 97.5 82 GLY A O 1
ATOM 571 N N . LYS A 1 83 ? -15.891 -9.516 -11.82 1 97.12 83 LYS A N 1
ATOM 572 C CA . LYS A 1 83 ? -16.125 -8.078 -11.906 1 97.12 83 LYS A CA 1
ATOM 573 C C . LYS A 1 83 ? -16.062 -7.434 -10.523 1 97.12 83 LYS A C 1
ATOM 575 O O . LYS A 1 83 ? -15.977 -6.211 -10.406 1 97.12 83 LYS A O 1
ATOM 580 N N . GLY A 1 84 ? -16.094 -8.258 -9.438 1 96.69 84 GLY A N 1
ATOM 581 C CA . GLY A 1 84 ? -16.172 -7.738 -8.078 1 96.69 84 GLY A CA 1
ATOM 582 C C . GLY A 1 84 ? -17.594 -7.449 -7.633 1 96.69 84 GLY A C 1
ATOM 583 O O . GLY A 1 84 ? -18.547 -7.82 -8.305 1 96.69 84 GLY A O 1
ATOM 584 N N . PRO A 1 85 ? -17.734 -6.762 -6.496 1 97.75 85 PRO A N 1
ATOM 585 C CA . PRO A 1 85 ? -16.703 -6.457 -5.504 1 97.75 85 PRO A CA 1
ATOM 586 C C . PRO A 1 85 ? -16.109 -7.711 -4.867 1 97.75 85 PRO A C 1
ATOM 588 O O . PRO A 1 85 ? -16.688 -8.797 -4.969 1 97.75 85 PRO A O 1
ATOM 591 N N . TRP A 1 86 ? -14.898 -7.621 -4.324 1 98.62 86 TRP A N 1
ATOM 592 C CA . TRP A 1 86 ? -14.258 -8.727 -3.623 1 98.62 86 TRP A CA 1
ATOM 593 C C . TRP A 1 86 ? -14.039 -8.383 -2.154 1 98.62 86 TRP A C 1
ATOM 595 O O . TRP A 1 86 ? -13.727 -7.234 -1.815 1 98.62 86 TRP A O 1
ATOM 605 N N . PHE A 1 87 ? -14.125 -9.328 -1.293 1 98.5 87 PHE A N 1
ATOM 606 C CA . PHE A 1 87 ? -13.953 -9.219 0.151 1 98.5 87 PHE A CA 1
ATOM 607 C C . PHE A 1 87 ? -13.008 -10.305 0.667 1 98.5 87 PHE A C 1
ATOM 609 O O . PHE A 1 87 ? -13.055 -11.445 0.204 1 98.5 87 PHE A O 1
ATOM 616 N N . ASN A 1 88 ? -12.133 -9.906 1.625 1 98.56 88 ASN A N 1
ATOM 617 C CA . ASN A 1 88 ? -11.266 -10.922 2.205 1 98.56 88 ASN A CA 1
ATOM 618 C C . ASN A 1 88 ? -12.008 -11.773 3.234 1 98.56 88 ASN A C 1
ATOM 620 O O . ASN A 1 88 ? -13.211 -11.625 3.416 1 98.56 88 ASN A O 1
ATOM 624 N N . ALA A 1 89 ? -11.32 -12.734 3.852 1 98.5 89 ALA A N 1
ATOM 625 C CA . ALA A 1 89 ? -11.922 -13.711 4.762 1 98.5 89 ALA A CA 1
ATOM 626 C C . ALA A 1 89 ? -12.484 -13.023 6.004 1 98.5 89 ALA A C 1
ATOM 628 O O . ALA A 1 89 ? -13.32 -13.594 6.711 1 98.5 89 ALA A O 1
ATOM 629 N N . ASN A 1 90 ? -12.039 -11.789 6.348 1 97.75 90 ASN A N 1
ATOM 630 C CA . ASN A 1 90 ? -12.5 -11.055 7.52 1 97.75 90 ASN A CA 1
ATOM 631 C C . ASN A 1 90 ? -13.633 -10.094 7.168 1 97.75 90 ASN A C 1
ATOM 633 O O . ASN A 1 90 ? -14.086 -9.328 8.016 1 97.75 90 ASN A O 1
ATOM 637 N N . GLY A 1 91 ? -13.977 -10.031 5.902 1 97.44 91 GLY A N 1
ATOM 638 C CA . GLY A 1 91 ? -15.125 -9.242 5.48 1 97.44 91 GLY A CA 1
ATOM 639 C C . GLY A 1 91 ? -14.734 -7.883 4.926 1 97.44 91 GLY A C 1
ATOM 640 O O . GLY A 1 91 ? -15.602 -7.113 4.504 1 97.44 91 GLY A O 1
ATOM 641 N N . ASN A 1 92 ? -13.469 -7.57 4.914 1 97.12 92 ASN A N 1
ATOM 642 C CA . ASN A 1 92 ? -13.023 -6.289 4.379 1 97.12 92 ASN A CA 1
ATOM 643 C C . ASN A 1 92 ? -13.125 -6.246 2.859 1 97.12 92 ASN A C 1
ATOM 645 O O . ASN A 1 92 ? -12.727 -7.195 2.18 1 97.12 92 ASN A O 1
ATOM 649 N N . ARG A 1 93 ? -13.586 -5.145 2.305 1 97.44 93 ARG A N 1
ATOM 650 C CA . ARG A 1 93 ? -13.594 -4.988 0.854 1 97.44 93 ARG A CA 1
ATOM 651 C C . ARG A 1 93 ? -12.188 -4.742 0.323 1 97.44 93 ARG A C 1
ATOM 653 O O . ARG A 1 93 ? -11.445 -3.928 0.876 1 97.44 93 ARG A O 1
ATOM 660 N N . ILE A 1 94 ? -11.891 -5.41 -0.722 1 98.31 94 ILE A N 1
ATOM 661 C CA . ILE A 1 94 ? -10.586 -5.301 -1.37 1 98.31 94 ILE A CA 1
ATOM 662 C C . ILE A 1 94 ? -10.672 -4.324 -2.543 1 98.31 94 ILE A C 1
ATOM 664 O O . ILE A 1 94 ? -9.766 -3.525 -2.764 1 98.31 94 ILE A O 1
ATOM 668 N N . ALA A 1 95 ? -11.672 -4.387 -3.32 1 98.38 95 ALA A N 1
ATOM 669 C CA . ALA A 1 95 ? -11.969 -3.502 -4.445 1 98.38 95 ALA A CA 1
ATOM 670 C C . ALA A 1 95 ? -13.422 -3.658 -4.895 1 98.38 95 ALA A C 1
ATOM 672 O O . ALA A 1 95 ? -14 -4.742 -4.785 1 98.38 95 ALA A O 1
ATOM 673 N N . ALA A 1 96 ? -13.977 -2.592 -5.41 1 97.56 96 ALA A N 1
ATOM 674 C CA . ALA A 1 96 ? -15.367 -2.615 -5.84 1 97.56 96 ALA A CA 1
ATOM 675 C C . ALA A 1 96 ? -15.508 -3.258 -7.219 1 97.56 96 ALA A C 1
ATOM 677 O O . ALA A 1 96 ? -16.562 -3.801 -7.555 1 97.56 96 ALA A O 1
ATOM 678 N N . ASP A 1 97 ? -14.539 -3.121 -8.023 1 97.94 97 ASP A N 1
ATOM 679 C CA . ASP A 1 97 ? -14.531 -3.639 -9.391 1 97.94 97 ASP A CA 1
ATOM 680 C C . ASP A 1 97 ? -13.109 -3.74 -9.93 1 97.94 97 ASP A C 1
ATOM 682 O O . ASP A 1 97 ? -12.148 -3.418 -9.234 1 97.94 97 ASP A O 1
ATOM 686 N N . VAL A 1 98 ? -12.984 -4.227 -11.172 1 98.69 98 VAL A N 1
ATOM 687 C CA . VAL A 1 98 ? -11.688 -4.5 -11.789 1 98.69 98 VAL A CA 1
ATOM 688 C C . VAL A 1 98 ? -10.898 -3.199 -11.93 1 98.69 98 VAL A C 1
ATOM 690 O O . VAL A 1 98 ? -9.688 -3.176 -11.711 1 98.69 98 VAL A O 1
ATOM 693 N N . ASP A 1 99 ? -11.547 -2.045 -12.242 1 98.31 99 ASP A N 1
ATOM 694 C CA . ASP A 1 99 ? -10.867 -0.764 -12.414 1 98.31 99 ASP A CA 1
ATOM 695 C C . ASP A 1 99 ? -10.297 -0.265 -11.086 1 98.31 99 ASP A C 1
ATOM 697 O O . ASP A 1 99 ? -9.148 0.176 -11.023 1 98.31 99 ASP A O 1
ATOM 701 N N . GLU A 1 100 ? -11.094 -0.354 -10.008 1 97.88 100 GLU A N 1
ATOM 702 C CA . GLU A 1 100 ? -10.594 0.06 -8.695 1 97.88 100 GLU A CA 1
ATOM 703 C C . GLU A 1 100 ? -9.445 -0.834 -8.234 1 97.88 100 GLU A C 1
ATOM 705 O O . GLU A 1 100 ? -8.477 -0.354 -7.641 1 97.88 100 GLU A O 1
ATOM 710 N N . LEU A 1 101 ? -9.562 -2.137 -8.523 1 98.69 101 LEU A N 1
ATOM 711 C CA . LEU A 1 101 ? -8.523 -3.086 -8.141 1 98.69 101 LEU A CA 1
ATOM 712 C C . LEU A 1 101 ? -7.172 -2.68 -8.727 1 98.69 101 LEU A C 1
ATOM 714 O O . LEU A 1 101 ? -6.133 -2.869 -8.086 1 98.69 101 LEU A O 1
ATOM 718 N N . HIS A 1 102 ? -7.199 -2.111 -9.906 1 98.69 102 HIS A N 1
ATOM 719 C CA . HIS A 1 102 ? -5.945 -1.786 -10.57 1 98.69 102 HIS A CA 1
ATOM 720 C C . HIS A 1 102 ? -5.645 -0.293 -10.484 1 98.69 102 HIS A C 1
ATOM 722 O O . HIS A 1 102 ? -4.852 0.231 -11.273 1 98.69 102 HIS A O 1
ATOM 728 N N . SER A 1 103 ? -6.273 0.454 -9.562 1 97.44 103 SER A N 1
ATOM 729 C CA . SER A 1 103 ? -5.961 1.833 -9.203 1 97.44 103 SER A CA 1
ATOM 730 C C . SER A 1 103 ? -5.328 1.913 -7.816 1 97.44 103 SER A C 1
ATOM 732 O O . SER A 1 103 ? -5.293 0.921 -7.086 1 97.44 103 SER A O 1
ATOM 734 N N . VAL A 1 104 ? -4.828 3.088 -7.453 1 96.94 104 VAL A N 1
ATOM 735 C CA . VAL A 1 104 ? -4.23 3.285 -6.137 1 96.94 104 VAL A CA 1
ATOM 736 C C . VAL A 1 104 ? -5.312 3.207 -5.059 1 96.94 104 VAL A C 1
ATOM 738 O O . VAL A 1 104 ? -5.008 3.174 -3.865 1 96.94 104 VAL A O 1
ATOM 741 N N . MET A 1 105 ? -6.57 3.076 -5.473 1 97.06 105 MET A N 1
ATOM 742 C CA . MET A 1 105 ? -7.668 3.064 -4.512 1 97.06 105 MET A CA 1
ATOM 743 C C . MET A 1 105 ? -7.969 1.644 -4.047 1 97.06 105 MET A C 1
ATOM 745 O O . MET A 1 105 ? -8.844 1.433 -3.207 1 97.06 105 MET A O 1
ATOM 749 N N . ASN A 1 106 ? -7.203 0.604 -4.621 1 98.12 106 ASN A N 1
ATOM 750 C CA . ASN A 1 106 ? -7.418 -0.737 -4.09 1 98.12 106 ASN A CA 1
ATOM 751 C C . ASN A 1 106 ? -7.066 -0.813 -2.605 1 98.12 106 ASN A C 1
ATOM 753 O O . ASN A 1 106 ? -6.414 0.085 -2.072 1 98.12 106 ASN A O 1
ATOM 757 N N . ARG A 1 107 ? -7.551 -1.853 -1.941 1 97.81 107 ARG A N 1
ATOM 758 C CA . ARG A 1 107 ? -7.352 -1.956 -0.499 1 97.81 107 ARG A CA 1
ATOM 759 C C . ARG A 1 107 ? -6.531 -3.191 -0.147 1 97.81 107 ARG A C 1
ATOM 761 O O . ARG A 1 107 ? -6.77 -3.83 0.881 1 97.81 107 ARG A O 1
ATOM 768 N N . ILE A 1 108 ? -5.613 -3.592 -1.072 1 98.69 108 ILE A N 1
ATOM 769 C CA . ILE A 1 108 ? -4.656 -4.641 -0.751 1 98.69 108 ILE A CA 1
ATOM 770 C C . ILE A 1 108 ? -3.543 -4.074 0.127 1 98.69 108 ILE A C 1
ATOM 772 O O . ILE A 1 108 ? -2.953 -3.041 -0.198 1 98.69 108 ILE A O 1
ATOM 776 N N . SER A 1 109 ? -3.311 -4.637 1.254 1 98.31 109 SER A N 1
ATOM 777 C CA . SER A 1 109 ? -2.297 -4.254 2.232 1 98.31 109 SER A CA 1
ATOM 778 C C . SER A 1 109 ? -1.927 -5.43 3.133 1 98.31 109 SER A C 1
ATOM 780 O O . SER A 1 109 ? -2.547 -6.492 3.061 1 98.31 109 SER A O 1
ATOM 782 N N . ALA A 1 110 ? -0.92 -5.199 3.953 1 97.06 110 ALA A N 1
ATOM 783 C CA . ALA A 1 110 ? -0.557 -6.23 4.926 1 97.06 110 ALA A CA 1
ATOM 784 C C . ALA A 1 110 ? -1.737 -6.566 5.828 1 97.06 110 ALA A C 1
ATOM 786 O O . ALA A 1 110 ? -1.854 -7.699 6.312 1 97.06 110 ALA A O 1
ATOM 787 N N . TYR A 1 111 ? -2.664 -5.633 6.008 1 96.5 111 TYR A N 1
ATOM 788 C CA . TYR A 1 111 ? -3.816 -5.805 6.887 1 96.5 111 TYR A CA 1
ATOM 789 C C . TYR A 1 111 ? -4.91 -6.609 6.199 1 96.5 111 TYR A C 1
ATOM 791 O O . TYR A 1 111 ? -5.586 -7.426 6.832 1 96.5 111 TYR A O 1
ATOM 799 N N . THR A 1 112 ? -5.043 -6.434 4.914 1 98.38 112 THR A N 1
ATOM 800 C CA . THR A 1 112 ? -6.234 -6.973 4.27 1 98.38 112 THR A CA 1
ATOM 801 C C . THR A 1 112 ? -5.883 -8.188 3.416 1 98.38 112 THR A C 1
ATOM 803 O O . THR A 1 112 ? -6.762 -8.977 3.061 1 98.38 112 THR A O 1
ATOM 806 N N . ALA A 1 113 ? -4.648 -8.32 2.98 1 98.75 113 ALA A N 1
ATOM 807 C CA . ALA A 1 113 ? -4.238 -9.5 2.229 1 98.75 113 ALA A CA 1
ATOM 808 C C . ALA A 1 113 ? -3.982 -10.688 3.158 1 98.75 113 ALA A C 1
ATOM 810 O O . ALA A 1 113 ? -2.842 -11.125 3.311 1 98.75 113 ALA A O 1
ATOM 811 N N . VAL A 1 114 ? -5.094 -11.234 3.697 1 98.81 114 VAL A N 1
ATOM 812 C CA . VAL A 1 114 ? -5.059 -12.352 4.633 1 98.81 114 VAL A CA 1
ATOM 813 C C . VAL A 1 114 ? -5.305 -13.656 3.885 1 98.81 114 VAL A C 1
ATOM 815 O O . VAL A 1 114 ? -5.754 -13.648 2.736 1 98.81 114 VAL A O 1
ATOM 818 N N . ASP A 1 115 ? -4.953 -14.758 4.543 1 98.94 115 ASP A N 1
ATOM 819 C CA . ASP A 1 115 ? -5.148 -16.047 3.889 1 98.94 115 ASP A CA 1
ATOM 820 C C . ASP A 1 115 ? -6.617 -16.469 3.928 1 98.94 115 ASP A C 1
ATOM 822 O O . ASP A 1 115 ? -7.48 -15.68 4.316 1 98.94 115 ASP A O 1
ATOM 826 N N . GLU A 1 116 ? -6.953 -17.672 3.484 1 98.94 116 GLU A N 1
ATOM 827 C CA . GLU A 1 116 ? -8.312 -18.172 3.289 1 98.94 116 GLU A CA 1
ATOM 828 C C . GLU A 1 116 ? -9.047 -18.297 4.621 1 98.94 116 GLU A C 1
ATOM 830 O O . GLU A 1 116 ? -10.273 -18.422 4.652 1 98.94 116 GLU A O 1
ATOM 835 N N . ARG A 1 117 ? -8.32 -18.25 5.703 1 98.81 117 ARG A N 1
ATOM 836 C CA . ARG A 1 117 ? -8.938 -18.359 7.023 1 98.81 117 ARG A CA 1
ATOM 837 C C . ARG A 1 117 ? -8.828 -17.047 7.793 1 98.81 117 ARG A C 1
ATOM 839 O O . ARG A 1 117 ? -9.055 -17.016 9 1 98.81 117 ARG A O 1
ATOM 846 N N . GLY A 1 118 ? -8.352 -16 7.109 1 98.75 118 GLY A N 1
ATOM 847 C CA . GLY A 1 118 ? -8.305 -14.68 7.703 1 98.75 118 GLY A CA 1
ATOM 848 C C . GLY A 1 118 ? -7.035 -14.422 8.5 1 98.75 118 GLY A C 1
ATOM 849 O O . GLY A 1 118 ? -6.973 -13.484 9.289 1 98.75 118 GLY A O 1
ATOM 850 N N . ARG A 1 119 ? -6.078 -15.273 8.32 1 98.5 119 ARG A N 1
ATOM 851 C CA . ARG A 1 119 ? -4.828 -15.117 9.055 1 98.5 119 ARG A CA 1
ATOM 852 C C . ARG A 1 119 ? -3.85 -14.234 8.281 1 98.5 119 ARG A C 1
ATOM 854 O O . ARG A 1 119 ? -3.742 -14.336 7.059 1 98.5 119 ARG A O 1
ATOM 861 N N . ALA A 1 120 ? -3.16 -13.367 9.039 1 97.88 120 ALA A N 1
ATOM 862 C CA . ALA A 1 120 ? -2.156 -12.5 8.43 1 97.88 120 ALA A CA 1
ATOM 863 C C . ALA A 1 120 ? -0.996 -13.312 7.863 1 97.88 120 ALA A C 1
ATOM 865 O O . ALA A 1 120 ? -0.636 -14.359 8.414 1 97.88 120 ALA A O 1
ATOM 866 N N . ILE A 1 121 ? -0.414 -12.891 6.773 1 98.56 121 ILE A N 1
ATOM 867 C CA . ILE A 1 121 ? 0.779 -13.453 6.152 1 98.56 121 ILE A CA 1
ATOM 868 C C . ILE A 1 121 ? 1.993 -12.594 6.484 1 98.56 121 ILE A C 1
ATOM 870 O O . ILE A 1 121 ? 1.997 -11.383 6.219 1 98.56 121 ILE A O 1
ATOM 874 N N . PRO A 1 122 ? 3.035 -13.148 7.082 1 97.88 122 PRO A N 1
ATOM 875 C CA . PRO A 1 122 ? 4.207 -12.336 7.414 1 97.88 122 PRO A CA 1
ATOM 876 C C . PRO A 1 122 ? 4.863 -11.711 6.184 1 97.88 122 PRO A C 1
ATOM 878 O O . PRO A 1 122 ? 5.18 -12.414 5.223 1 97.88 122 PRO A O 1
ATOM 881 N N . GLY A 1 123 ? 5.016 -10.375 6.211 1 97.06 123 GLY A N 1
ATOM 882 C CA . GLY A 1 123 ? 5.574 -9.633 5.086 1 97.06 123 GLY A CA 1
ATOM 883 C C . GLY A 1 123 ? 6.938 -9.039 5.387 1 97.06 123 GLY A C 1
ATOM 884 O O . GLY A 1 123 ? 7.742 -9.641 6.098 1 97.06 123 GLY A O 1
ATOM 885 N N . SER A 1 124 ? 7.211 -7.848 4.84 1 94 124 SER A N 1
ATOM 886 C CA . SER A 1 124 ? 8.492 -7.156 4.938 1 94 124 SER A CA 1
ATOM 887 C C . SER A 1 124 ? 8.875 -6.902 6.391 1 94 124 SER A C 1
ATOM 889 O O . SER A 1 124 ? 8.047 -6.461 7.188 1 94 124 SER A O 1
ATOM 891 N N . GLY A 1 125 ? 10.086 -7.191 6.723 1 89.12 125 GLY A N 1
ATOM 892 C CA . GLY A 1 125 ? 10.609 -6.953 8.062 1 89.12 125 GLY A CA 1
ATOM 893 C C . GLY A 1 125 ? 10.297 -8.078 9.031 1 89.12 125 GLY A C 1
ATOM 894 O O . GLY A 1 125 ? 10.75 -8.062 10.18 1 89.12 125 GLY A O 1
ATOM 895 N N . MET A 1 126 ? 9.492 -9.039 8.531 1 94.25 126 MET A N 1
ATOM 896 C CA . MET A 1 126 ? 9.133 -10.172 9.383 1 94.25 126 MET A CA 1
ATOM 897 C C . MET A 1 126 ? 9.883 -11.43 8.953 1 94.25 126 MET A C 1
ATOM 899 O O . MET A 1 126 ? 10.492 -11.461 7.879 1 94.25 126 MET A O 1
ATOM 903 N N . ALA A 1 127 ? 9.891 -12.422 9.906 1 94.56 127 ALA A N 1
ATOM 904 C CA . ALA A 1 127 ? 10.477 -13.727 9.633 1 94.56 127 ALA A CA 1
ATOM 905 C C . ALA A 1 127 ? 9.453 -14.844 9.828 1 94.56 127 ALA A C 1
ATOM 907 O O . ALA A 1 127 ? 8.891 -14.992 10.922 1 94.56 127 ALA A O 1
ATOM 908 N N . PRO A 1 128 ? 9.203 -15.734 8.789 1 96.44 128 PRO A N 1
ATOM 909 C CA . PRO A 1 128 ? 9.758 -15.625 7.434 1 96.44 128 PRO A CA 1
ATOM 910 C C . PRO A 1 128 ? 9.148 -14.477 6.633 1 96.44 128 PRO A C 1
ATOM 912 O O . PRO A 1 128 ? 7.996 -14.102 6.859 1 96.44 128 PRO A O 1
ATOM 915 N N . ASN A 1 129 ? 10 -13.914 5.77 1 96.94 129 ASN A N 1
ATOM 916 C CA . ASN A 1 129 ? 9.5 -12.93 4.809 1 96.94 129 ASN A CA 1
ATOM 917 C C . ASN A 1 129 ? 8.75 -13.602 3.662 1 96.94 129 ASN A C 1
ATOM 919 O O . ASN A 1 129 ? 9.352 -14.305 2.85 1 96.94 129 ASN A O 1
ATOM 923 N N . ARG A 1 130 ? 7.469 -13.312 3.502 1 98.44 130 ARG A N 1
ATOM 924 C CA . ARG A 1 130 ? 6.633 -13.922 2.473 1 98.44 130 ARG A CA 1
ATOM 925 C C . ARG A 1 130 ? 5.906 -12.859 1.657 1 98.44 130 ARG A C 1
ATOM 927 O O . ARG A 1 130 ? 4.773 -13.07 1.22 1 98.44 130 ARG A O 1
ATOM 934 N N . HIS A 1 131 ? 6.523 -11.672 1.495 1 98.31 131 HIS A N 1
ATOM 935 C CA . HIS A 1 131 ? 5.781 -10.523 0.979 1 98.31 131 HIS A CA 1
ATOM 936 C C . HIS A 1 131 ? 5.648 -10.594 -0.539 1 98.31 131 HIS A C 1
ATOM 938 O O . HIS A 1 131 ? 4.762 -9.961 -1.116 1 98.31 131 HIS A O 1
ATOM 944 N N . ASP A 1 132 ? 6.562 -11.383 -1.282 1 98.75 132 ASP A N 1
ATOM 945 C CA . ASP A 1 132 ? 6.492 -11.5 -2.734 1 98.75 132 ASP A CA 1
ATOM 946 C C . ASP A 1 132 ? 5.359 -12.438 -3.152 1 98.75 132 ASP A C 1
ATOM 948 O O . ASP A 1 132 ? 5.219 -13.531 -2.605 1 98.75 132 ASP A O 1
ATOM 952 N N . ILE A 1 133 ? 4.605 -12.023 -4.168 1 98.94 133 ILE A N 1
ATOM 953 C CA . ILE A 1 133 ? 3.432 -12.766 -4.613 1 98.94 133 ILE A CA 1
ATOM 954 C C . ILE A 1 133 ? 3.529 -13.039 -6.109 1 98.94 133 ILE A C 1
ATOM 956 O O . ILE A 1 133 ? 3.768 -12.125 -6.902 1 98.94 133 ILE A O 1
ATOM 960 N N . LEU A 1 134 ? 3.35 -14.273 -6.484 1 99 134 LEU A N 1
ATOM 961 C CA . LEU A 1 134 ? 3.348 -14.641 -7.895 1 99 134 LEU A CA 1
ATOM 962 C C . LEU A 1 134 ? 2.152 -14.031 -8.617 1 99 134 LEU A C 1
ATOM 964 O O . LEU A 1 134 ? 1.008 -14.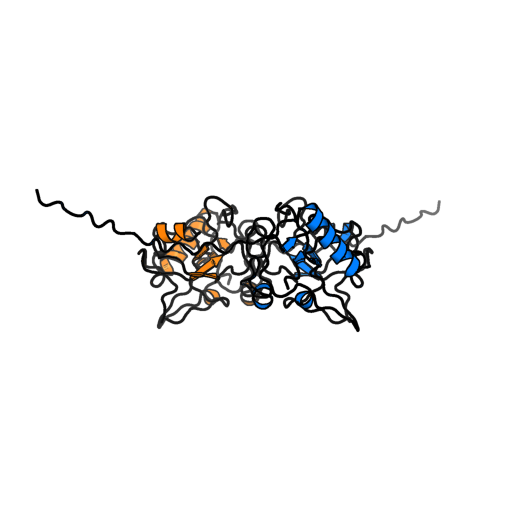203 -8.188 1 99 134 LEU A O 1
ATOM 968 N N . THR A 1 135 ? 2.373 -13.352 -9.734 1 98.94 135 THR A N 1
ATOM 969 C CA . THR A 1 135 ? 1.27 -12.836 -10.539 1 98.94 135 THR A CA 1
ATOM 970 C C . THR A 1 135 ? 1.566 -12.992 -12.023 1 98.94 135 THR A C 1
ATOM 972 O O . THR A 1 135 ? 0.659 -13.242 -12.82 1 98.94 135 THR A O 1
ATOM 975 N N . GLY A 1 136 ? 2.893 -12.727 -12.375 1 98.88 136 GLY A N 1
ATOM 976 C CA . GLY A 1 136 ? 3.258 -12.719 -13.781 1 98.88 136 GLY A CA 1
ATOM 977 C C . GLY A 1 136 ? 2.594 -11.609 -14.57 1 98.88 136 GLY A C 1
ATOM 978 O O . GLY A 1 136 ? 2.363 -11.742 -15.773 1 98.88 136 GLY A O 1
ATOM 979 N N . SER A 1 137 ? 2.252 -10.508 -13.945 1 98.94 137 SER A N 1
ATOM 980 C CA . SER A 1 137 ? 1.37 -9.516 -14.555 1 98.94 137 SER A CA 1
ATOM 981 C C . SER A 1 137 ? 2.014 -8.133 -14.555 1 98.94 137 SER A C 1
ATOM 983 O O . SER A 1 137 ? 2.832 -7.816 -13.688 1 98.94 137 SER A O 1
ATOM 985 N N . LYS A 1 138 ? 1.635 -7.32 -15.562 1 98.56 138 LYS A N 1
ATOM 986 C CA . LYS A 1 138 ? 1.9 -5.887 -15.531 1 98.56 138 LYS A CA 1
ATOM 987 C C . LYS A 1 138 ? 1.012 -5.191 -14.5 1 98.56 138 LYS A C 1
ATOM 989 O O . LYS A 1 138 ? 0.074 -5.793 -13.977 1 98.56 138 LYS A O 1
ATOM 994 N N . ILE A 1 139 ? 1.283 -3.928 -14.328 1 98.38 139 ILE A N 1
ATOM 995 C CA . ILE A 1 139 ? 0.614 -3.164 -13.281 1 98.38 139 ILE A CA 1
ATOM 996 C C . ILE A 1 139 ? -0.886 -3.107 -13.562 1 98.38 139 ILE A C 1
ATOM 998 O O . ILE A 1 139 ? -1.697 -3.084 -12.633 1 98.38 139 ILE A O 1
ATOM 1002 N N . ASP A 1 140 ? -1.32 -3.166 -14.789 1 98.5 140 ASP A N 1
ATOM 1003 C CA . ASP A 1 140 ? -2.74 -3.082 -15.109 1 98.5 140 ASP A CA 1
ATOM 1004 C C . ASP A 1 140 ? -3.379 -4.469 -15.148 1 98.5 140 ASP A C 1
ATOM 1006 O O . ASP A 1 140 ? -4.539 -4.613 -15.531 1 98.5 140 ASP A O 1
ATOM 1010 N N . GLY A 1 141 ? -2.645 -5.535 -14.82 1 98.81 141 GLY A N 1
ATOM 1011 C CA . GLY A 1 141 ? -3.162 -6.891 -14.711 1 98.81 141 GLY A CA 1
ATOM 1012 C C . GLY A 1 141 ? -3.039 -7.68 -16 1 98.81 141 GLY A C 1
ATOM 1013 O O . GLY A 1 141 ? -3.49 -8.828 -16.078 1 98.81 141 GLY A O 1
ATOM 1014 N N . THR A 1 142 ? -2.4 -7.098 -16.984 1 98.75 142 THR A N 1
ATOM 1015 C CA . THR A 1 142 ? -2.281 -7.785 -18.266 1 98.75 142 THR A CA 1
ATOM 1016 C C . THR A 1 142 ? -0.963 -8.555 -18.359 1 98.75 142 THR A C 1
ATOM 1018 O O . THR A 1 142 ? -0.048 -8.312 -17.562 1 98.75 142 THR A O 1
ATOM 1021 N N . ALA A 1 143 ? -0.917 -9.406 -19.312 1 98.62 143 ALA A N 1
ATOM 1022 C CA . ALA A 1 143 ? 0.231 -10.281 -19.516 1 98.62 143 ALA A CA 1
ATOM 1023 C C . ALA A 1 143 ? 1.387 -9.523 -20.172 1 98.62 143 ALA A C 1
ATOM 1025 O O . ALA A 1 143 ? 1.171 -8.539 -20.875 1 98.62 143 ALA A O 1
ATOM 1026 N N . TYR A 1 144 ? 2.605 -9.953 -19.891 1 98 144 TYR A N 1
ATOM 1027 C CA . TYR A 1 144 ? 3.779 -9.523 -20.641 1 98 144 TYR A CA 1
ATOM 1028 C C . TYR A 1 144 ? 3.857 -10.242 -21.984 1 98 144 TYR A C 1
ATOM 1030 O O . TYR A 1 144 ? 3.34 -11.352 -22.141 1 98 144 TYR A O 1
ATOM 1038 N N . ALA A 1 145 ? 4.578 -9.57 -22.828 1 92.94 145 ALA A N 1
ATOM 1039 C CA . ALA A 1 145 ? 4.883 -10.25 -24.094 1 92.94 145 ALA A CA 1
ATOM 1040 C C . ALA A 1 145 ? 5.805 -11.445 -23.859 1 92.94 145 ALA A C 1
ATOM 1042 O O . ALA A 1 145 ? 6.43 -11.555 -22.797 1 92.94 145 ALA A O 1
ATOM 1043 N N . GLU A 1 146 ? 5.828 -12.359 -24.797 1 87.31 146 GLU A N 1
ATOM 1044 C CA . GLU A 1 146 ? 6.531 -13.633 -24.641 1 87.31 146 GLU A CA 1
ATOM 1045 C C . GLU A 1 146 ? 8.039 -13.445 -24.781 1 87.31 146 GLU A C 1
ATOM 1047 O O . GLU A 1 146 ? 8.812 -14.375 -24.516 1 87.31 146 GLU A O 1
ATOM 1052 N N . SER A 1 147 ? 8.555 -12.328 -24.969 1 86.69 147 SER A N 1
ATOM 1053 C CA . SER A 1 147 ? 9.977 -12.125 -25.219 1 86.69 147 SER A CA 1
ATOM 1054 C C . SER A 1 147 ? 10.812 -12.492 -24 1 86.69 147 SER A C 1
ATOM 1056 O O . SER A 1 147 ? 11.883 -13.094 -24.141 1 86.69 147 SER A O 1
ATOM 1058 N N . GLU A 1 148 ? 10.398 -12.172 -22.844 1 91.31 148 GLU A N 1
ATOM 1059 C CA . GLU A 1 148 ? 11.016 -12.586 -21.594 1 91.31 148 GLU A CA 1
ATOM 1060 C C . GLU A 1 148 ? 10.008 -13.273 -20.688 1 91.31 148 GLU A C 1
ATOM 1062 O O . GLU A 1 148 ? 8.922 -12.742 -20.438 1 91.31 148 GLU A O 1
ATOM 1067 N N . ASP A 1 149 ? 10.438 -14.469 -20.25 1 95.75 149 ASP A N 1
ATOM 1068 C CA . ASP A 1 149 ? 9.531 -15.203 -19.375 1 95.75 149 ASP A CA 1
ATOM 1069 C C . ASP A 1 149 ? 9.312 -14.477 -18.062 1 95.75 149 ASP A C 1
ATOM 1071 O O . ASP A 1 149 ? 10.273 -14.133 -17.359 1 95.75 149 ASP A O 1
ATOM 1075 N N . MET A 1 150 ? 8.094 -14.219 -17.719 1 98.56 150 MET A N 1
ATOM 1076 C CA . MET A 1 150 ? 7.699 -13.555 -16.469 1 98.56 150 MET A CA 1
ATOM 1077 C C . MET A 1 150 ? 6.781 -14.445 -15.648 1 98.56 150 MET A C 1
ATOM 1079 O O . MET A 1 150 ? 6.133 -13.977 -14.711 1 98.56 150 MET A O 1
ATOM 1083 N N . THR A 1 151 ? 6.695 -15.812 -15.992 1 98.75 151 THR A N 1
ATOM 1084 C CA . THR A 1 151 ? 5.621 -16.625 -15.43 1 98.75 151 THR A CA 1
ATOM 1085 C C . THR A 1 151 ? 6.141 -18 -15.031 1 98.75 151 THR A C 1
ATOM 1087 O O . THR A 1 151 ? 5.355 -18.938 -14.844 1 98.75 151 THR A O 1
ATOM 1090 N N . CYS A 1 152 ? 7.5 -18.156 -14.992 1 98.56 152 CYS A N 1
ATOM 1091 C CA . CYS A 1 152 ? 8.062 -19.484 -14.742 1 98.56 152 CYS A CA 1
ATOM 1092 C C . CYS A 1 152 ? 7.461 -20.516 -15.68 1 98.56 152 CYS A C 1
ATOM 1094 O O . CYS A 1 152 ? 6.984 -21.562 -15.234 1 98.56 152 CYS A O 1
ATOM 1096 N N . GLY A 1 153 ? 7.523 -20.266 -17 1 97.56 153 GLY A N 1
ATOM 1097 C CA . GLY A 1 153 ? 7.012 -21.172 -18 1 97.56 153 GLY A CA 1
ATOM 1098 C C . GLY A 1 153 ? 5.516 -21.406 -17.875 1 97.56 153 GLY A C 1
ATOM 1099 O O . GLY A 1 153 ? 5.059 -22.562 -17.891 1 97.56 153 GLY A O 1
ATOM 1100 N N . ASN A 1 154 ? 4.75 -20.328 -17.75 1 98.38 154 ASN A N 1
ATOM 1101 C CA . ASN A 1 154 ? 3.305 -20.422 -17.578 1 98.38 154 ASN A CA 1
ATOM 1102 C C . ASN A 1 154 ? 2.949 -21.375 -16.422 1 98.38 154 ASN A C 1
ATOM 1104 O O . ASN A 1 154 ? 2.104 -22.25 -16.578 1 98.38 154 ASN A O 1
ATOM 1108 N N . TRP A 1 155 ? 3.68 -21.141 -15.336 1 98.81 155 TRP A N 1
ATOM 1109 C CA . TRP A 1 155 ? 3.426 -21.75 -14.031 1 98.81 155 TRP A CA 1
ATOM 1110 C C . TRP A 1 155 ? 3.607 -23.266 -14.094 1 98.81 155 TRP A C 1
ATOM 1112 O O . TRP A 1 155 ? 2.826 -24.016 -13.5 1 98.81 155 TRP A O 1
ATOM 1122 N N . THR A 1 156 ? 4.625 -23.719 -14.844 1 98.69 156 THR A N 1
ATOM 1123 C CA . THR A 1 156 ? 4.941 -25.141 -14.922 1 98.69 156 THR A CA 1
ATOM 1124 C C . THR A 1 156 ? 6.418 -25.391 -14.625 1 98.69 156 THR A C 1
ATOM 1126 O O . THR A 1 156 ? 6.906 -26.516 -14.781 1 98.69 156 THR A O 1
ATOM 1129 N N . ASP A 1 157 ? 7.121 -24.375 -14.289 1 98.5 157 ASP A N 1
ATOM 1130 C CA . ASP A 1 157 ? 8.57 -24.453 -14.109 1 98.5 157 ASP A CA 1
ATOM 1131 C C . ASP A 1 157 ? 8.953 -24.344 -12.633 1 98.5 157 ASP A C 1
ATOM 1133 O O . ASP A 1 157 ? 8.445 -23.484 -11.922 1 98.5 157 ASP A O 1
ATOM 1137 N N . SER A 1 158 ? 9.844 -25.25 -12.164 1 98.44 158 SER A N 1
ATOM 1138 C CA . SER A 1 158 ? 10.344 -25.266 -10.797 1 98.44 158 SER A CA 1
ATOM 1139 C C . SER A 1 158 ? 11.867 -25.172 -10.766 1 98.44 158 SER A C 1
ATOM 1141 O O . SER A 1 158 ? 12.5 -25.531 -9.766 1 98.44 158 SER A O 1
ATOM 1143 N N . SER A 1 159 ? 12.438 -24.766 -11.828 1 97.19 159 SER A N 1
ATOM 1144 C CA . SER A 1 159 ? 13.891 -24.703 -11.93 1 97.19 159 SER A CA 1
ATOM 1145 C C . SER A 1 159 ? 14.453 -23.469 -11.242 1 97.19 159 SER A C 1
ATOM 1147 O O . SER A 1 159 ? 13.719 -22.531 -10.961 1 97.19 159 SER A O 1
ATOM 1149 N N . ASP A 1 160 ? 15.766 -23.406 -11.023 1 95.81 160 ASP A N 1
ATOM 1150 C CA . ASP A 1 160 ? 16.438 -22.266 -10.414 1 95.81 160 ASP A CA 1
ATOM 1151 C C . ASP A 1 160 ? 16.656 -21.141 -11.43 1 95.81 160 ASP A C 1
ATOM 1153 O O . ASP A 1 160 ? 16.953 -20.016 -11.055 1 95.81 160 ASP A O 1
ATOM 1157 N N . ASN A 1 161 ? 16.578 -21.359 -12.695 1 90.06 161 ASN A N 1
ATOM 1158 C CA . ASN A 1 161 ? 17.016 -20.422 -13.727 1 90.06 161 ASN A CA 1
ATOM 1159 C C . ASN A 1 161 ? 15.836 -19.609 -14.273 1 90.06 161 ASN A C 1
ATOM 1161 O O . ASN A 1 161 ? 16.016 -18.516 -14.797 1 90.06 161 ASN A O 1
ATOM 1165 N N . GLY A 1 162 ? 14.648 -19.875 -14.133 1 94.25 162 GLY A N 1
ATOM 1166 C CA . GLY A 1 162 ? 13.508 -19.109 -14.602 1 94.25 162 GLY A CA 1
ATOM 1167 C C . GLY A 1 162 ? 13.18 -17.922 -13.711 1 94.25 162 GLY A C 1
ATOM 1168 O O . GLY A 1 162 ? 13.93 -17.609 -12.789 1 94.25 162 GLY A O 1
ATOM 1169 N N . LYS A 1 163 ? 12.25 -17.156 -14.102 1 97.5 163 LYS A N 1
ATOM 1170 C CA . LYS A 1 163 ? 11.797 -16.062 -13.258 1 97.5 163 LYS A CA 1
ATOM 1171 C C . LYS A 1 163 ? 10.289 -15.852 -13.375 1 97.5 163 LYS A C 1
ATOM 1173 O O . LYS A 1 163 ? 9.68 -16.266 -14.367 1 97.5 163 LYS A O 1
ATOM 1178 N N . ALA A 1 164 ? 9.75 -15.305 -12.477 1 98.69 164 ALA A N 1
ATOM 1179 C CA . ALA A 1 164 ? 8.375 -14.797 -12.469 1 98.69 164 ALA A CA 1
ATOM 1180 C C . ALA A 1 164 ? 8.336 -13.336 -12.039 1 98.69 164 ALA A C 1
ATOM 1182 O O . ALA A 1 164 ? 9.133 -12.906 -11.203 1 98.69 164 ALA A O 1
ATOM 1183 N N . ARG A 1 165 ? 7.434 -12.484 -12.688 1 98.81 165 ARG A N 1
ATOM 1184 C CA . ARG A 1 165 ? 7.109 -11.172 -12.141 1 98.81 165 ARG A CA 1
ATOM 1185 C C . ARG A 1 165 ? 6.316 -11.297 -10.844 1 98.81 165 ARG A C 1
ATOM 1187 O O . ARG A 1 165 ? 5.348 -12.062 -10.773 1 98.81 165 ARG A O 1
ATOM 1194 N N . LEU A 1 166 ? 6.781 -10.602 -9.859 1 98.88 166 LEU A N 1
ATOM 1195 C CA . LEU A 1 166 ? 6.203 -10.672 -8.523 1 98.88 166 LEU A CA 1
ATOM 1196 C C . LEU A 1 166 ? 5.566 -9.336 -8.133 1 98.88 166 LEU A C 1
ATOM 1198 O O . LEU A 1 166 ? 6.062 -8.273 -8.523 1 98.88 166 LEU A O 1
ATOM 1202 N N . GLY A 1 167 ? 4.469 -9.383 -7.402 1 98.88 167 GLY A N 1
ATOM 1203 C CA . GLY A 1 167 ? 3.971 -8.25 -6.637 1 98.88 167 GLY A CA 1
ATOM 1204 C C . GLY A 1 167 ? 4.301 -8.344 -5.156 1 98.88 167 GLY A C 1
ATOM 1205 O O . GLY A 1 167 ? 4.988 -9.273 -4.727 1 98.88 167 GLY A O 1
ATOM 1206 N N . HIS A 1 168 ? 3.855 -7.355 -4.398 1 98.81 168 HIS A N 1
ATOM 1207 C CA . HIS A 1 168 ? 3.973 -7.297 -2.943 1 98.81 168 HIS A CA 1
ATOM 1208 C C . HIS A 1 168 ? 2.602 -7.227 -2.283 1 98.81 168 HIS A C 1
ATOM 1210 O O . HIS A 1 168 ? 1.788 -6.363 -2.623 1 98.81 168 HIS A O 1
ATOM 1216 N N . HIS A 1 169 ? 2.354 -8.102 -1.293 1 98.88 169 HIS A N 1
ATOM 1217 C CA . HIS A 1 169 ? 1.039 -8 -0.668 1 98.88 169 HIS A CA 1
ATOM 1218 C C . HIS A 1 169 ? 0.986 -6.848 0.328 1 98.88 169 HIS A C 1
ATOM 1220 O O . HIS A 1 169 ? -0.096 -6.449 0.766 1 98.88 169 HIS A O 1
ATOM 1226 N N . ASP A 1 170 ? 2.203 -6.254 0.656 1 98.31 170 ASP A N 1
ATOM 1227 C CA . ASP A 1 170 ? 2.275 -5.309 1.764 1 98.31 170 ASP A CA 1
ATOM 1228 C C . ASP A 1 170 ? 2.744 -3.936 1.284 1 98.31 170 ASP A C 1
ATOM 1230 O O . ASP A 1 170 ? 3.061 -3.062 2.096 1 98.31 170 ASP A O 1
ATOM 1234 N N . TYR A 1 171 ? 2.904 -3.699 -0.091 1 98.12 171 TYR A N 1
ATOM 1235 C CA . TYR A 1 171 ? 3.219 -2.42 -0.718 1 98.12 171 TYR A CA 1
ATOM 1236 C C . TYR A 1 171 ? 2.221 -2.094 -1.822 1 98.12 171 TYR A C 1
ATOM 1238 O O . TYR A 1 171 ? 1.403 -2.938 -2.199 1 98.12 171 TYR A O 1
ATOM 1246 N N . ALA A 1 172 ? 2.293 -0.857 -2.311 1 98.44 172 ALA A N 1
ATOM 1247 C CA . ALA A 1 172 ? 1.392 -0.397 -3.363 1 98.44 172 ALA A CA 1
ATOM 1248 C C . ALA A 1 172 ? 1.539 -1.247 -4.621 1 98.44 172 ALA A C 1
ATOM 1250 O O . ALA A 1 172 ? 0.557 -1.509 -5.32 1 98.44 172 ALA A O 1
ATOM 1251 N N . ALA A 1 173 ? 2.775 -1.683 -4.891 1 98.56 173 ALA A N 1
ATOM 1252 C CA . ALA A 1 173 ? 3.027 -2.529 -6.055 1 98.56 173 ALA A CA 1
ATOM 1253 C C . ALA A 1 173 ? 2.592 -3.967 -5.789 1 98.56 173 ALA A C 1
ATOM 1255 O O . ALA A 1 173 ? 3.414 -4.887 -5.816 1 98.56 173 ALA A O 1
ATOM 1256 N N . TRP A 1 174 ? 1.34 -4.215 -5.664 1 98.88 174 TRP A N 1
ATOM 1257 C CA . TRP A 1 174 ? 0.79 -5.477 -5.18 1 98.88 174 TRP A CA 1
ATOM 1258 C C . TRP A 1 174 ? 0.871 -6.555 -6.25 1 98.88 174 TRP A C 1
ATOM 1260 O O . TRP A 1 174 ? 0.927 -7.746 -5.938 1 98.88 174 TRP A O 1
ATOM 1270 N N . ASN A 1 175 ? 0.89 -6.164 -7.574 1 98.88 175 ASN A N 1
ATOM 1271 C CA . ASN A 1 175 ? 0.788 -7.199 -8.594 1 98.88 175 ASN A CA 1
ATOM 1272 C C . ASN A 1 175 ? 1.98 -7.164 -9.547 1 98.88 175 ASN A C 1
ATOM 1274 O O . ASN A 1 175 ? 2.141 -8.055 -10.383 1 98.88 175 ASN A O 1
ATOM 1278 N N . SER A 1 176 ? 2.83 -6.156 -9.414 1 98.75 176 SER A N 1
ATOM 1279 C CA . SER A 1 176 ? 3.996 -6.043 -10.289 1 98.75 176 SER A CA 1
ATOM 1280 C C . SER A 1 176 ? 5.078 -5.172 -9.656 1 98.75 176 SER A C 1
ATOM 1282 O O . SER A 1 176 ? 4.988 -3.943 -9.68 1 98.75 176 SER A O 1
ATOM 1284 N N . ALA A 1 177 ? 6.117 -5.777 -9.164 1 98.25 177 ALA A N 1
ATOM 1285 C CA . ALA A 1 177 ? 7.141 -5.023 -8.445 1 98.25 177 ALA A CA 1
ATOM 1286 C C . ALA A 1 177 ? 8.531 -5.348 -8.977 1 98.25 177 ALA A C 1
ATOM 1288 O O . ALA A 1 177 ? 9.266 -4.449 -9.406 1 98.25 177 ALA A O 1
ATOM 1289 N N . HIS A 1 178 ? 8.945 -6.582 -8.961 1 97.94 178 HIS A N 1
ATOM 1290 C CA . HIS A 1 178 ? 10.258 -7.023 -9.43 1 97.94 178 HIS A CA 1
ATOM 1291 C C . HIS A 1 178 ? 10.234 -8.5 -9.812 1 97.94 178 HIS A C 1
ATOM 1293 O O . HIS A 1 178 ? 9.219 -9.18 -9.625 1 97.94 178 HIS A O 1
ATOM 1299 N N . ASN A 1 179 ? 11.289 -8.992 -10.398 1 98.31 179 ASN A N 1
ATOM 1300 C CA . ASN A 1 179 ? 11.375 -10.391 -10.812 1 98.31 179 ASN A CA 1
ATOM 1301 C C . ASN A 1 179 ? 11.922 -11.273 -9.695 1 98.31 179 ASN A C 1
ATOM 1303 O O . ASN A 1 179 ? 12.672 -10.805 -8.836 1 98.31 179 ASN A O 1
ATOM 1307 N N . SER A 1 180 ? 11.531 -12.562 -9.742 1 98.5 180 SER A N 1
ATOM 1308 C CA . SER A 1 180 ? 12.133 -13.547 -8.844 1 98.5 180 SER A CA 1
ATOM 1309 C C . SER A 1 180 ? 13.539 -13.922 -9.297 1 98.5 180 SER A C 1
ATOM 1311 O O . SER A 1 180 ? 13.898 -13.711 -10.461 1 98.5 180 SER A O 1
ATOM 1313 N N . ARG A 1 181 ? 14.227 -14.523 -8.391 1 97.56 181 ARG A N 1
ATOM 1314 C CA . ARG A 1 181 ? 15.578 -15 -8.68 1 97.56 181 ARG A CA 1
ATOM 1315 C C . ARG A 1 181 ? 15.547 -16.297 -9.477 1 97.56 181 ARG A C 1
ATOM 1317 O O . ARG A 1 181 ? 16.547 -16.672 -10.094 1 97.56 181 ARG A O 1
ATOM 1324 N N . GLY A 1 182 ? 14.523 -16.984 -9.438 1 98.25 182 GLY A N 1
ATOM 1325 C CA . GLY A 1 182 ? 14.266 -18.266 -10.086 1 98.25 182 GLY A CA 1
ATOM 1326 C C . GLY A 1 182 ? 12.859 -18.781 -9.852 1 98.25 182 GLY A C 1
ATOM 1327 O O . GLY A 1 182 ? 12.039 -18.109 -9.242 1 98.25 182 GLY A O 1
ATOM 1328 N N . CYS A 1 183 ? 12.68 -20.016 -10.289 1 98.81 183 CYS A N 1
ATOM 1329 C CA . CYS A 1 183 ? 11.336 -20.562 -10.211 1 98.81 183 CYS A CA 1
ATOM 1330 C C . CYS A 1 183 ? 11.242 -21.656 -9.148 1 98.81 183 CYS A C 1
ATOM 1332 O O . CYS A 1 183 ? 10.148 -22.109 -8.82 1 98.81 183 CYS A O 1
ATOM 1334 N N . SER A 1 184 ? 12.391 -22.062 -8.562 1 98.81 184 SER A N 1
ATOM 1335 C CA . SER A 1 184 ? 12.344 -23.062 -7.512 1 98.81 184 SER A CA 1
ATOM 1336 C C . SER A 1 184 ? 11.773 -22.5 -6.219 1 98.81 184 SER A C 1
ATOM 1338 O O . SER A 1 184 ? 11.758 -21.281 -6.031 1 98.81 184 SER A O 1
ATOM 1340 N N . GLN A 1 185 ? 11.328 -23.391 -5.383 1 98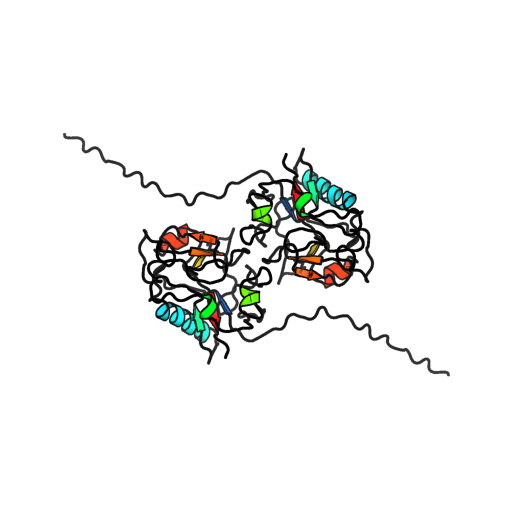.56 185 GLN A N 1
ATOM 1341 C CA . GLN A 1 185 ? 10.836 -22.953 -4.082 1 98.56 185 GLN A CA 1
ATOM 1342 C C . GLN A 1 185 ? 11.922 -22.203 -3.312 1 98.56 185 GLN A C 1
ATOM 1344 O O . GLN A 1 185 ? 11.664 -21.156 -2.721 1 98.56 185 GLN A O 1
ATOM 1349 N N . SER A 1 186 ? 13.086 -22.75 -3.334 1 98.12 186 SER A N 1
ATOM 1350 C CA . SER A 1 186 ? 14.203 -22.109 -2.635 1 98.12 186 SER A CA 1
ATOM 1351 C C . SER A 1 186 ? 14.5 -20.734 -3.215 1 98.12 186 SER A C 1
ATOM 1353 O O . SER A 1 186 ? 14.82 -19.797 -2.477 1 98.12 186 SER A O 1
ATOM 1355 N N . ALA A 1 187 ? 14.43 -20.594 -4.531 1 98.31 187 ALA A N 1
ATOM 1356 C CA . ALA A 1 187 ? 14.672 -19.297 -5.172 1 98.31 187 ALA A CA 1
ATOM 1357 C C . ALA A 1 187 ? 13.609 -18.281 -4.785 1 98.31 187 ALA A C 1
ATOM 1359 O O . ALA A 1 187 ? 13.914 -17.109 -4.539 1 98.31 187 ALA A O 1
ATOM 1360 N N . LEU A 1 188 ? 12.352 -18.703 -4.738 1 98.5 188 LEU A N 1
ATOM 1361 C CA . LEU A 1 188 ? 11.273 -17.797 -4.348 1 98.5 188 LEU A CA 1
ATOM 1362 C C . LEU A 1 188 ? 11.438 -17.344 -2.902 1 98.5 188 LEU A C 1
ATOM 1364 O O . LEU A 1 188 ? 11.227 -16.172 -2.59 1 98.5 188 LEU A O 1
ATOM 1368 N N . ILE A 1 189 ? 11.828 -18.266 -2.029 1 98 189 ILE A N 1
ATOM 1369 C CA . ILE A 1 189 ? 12.062 -1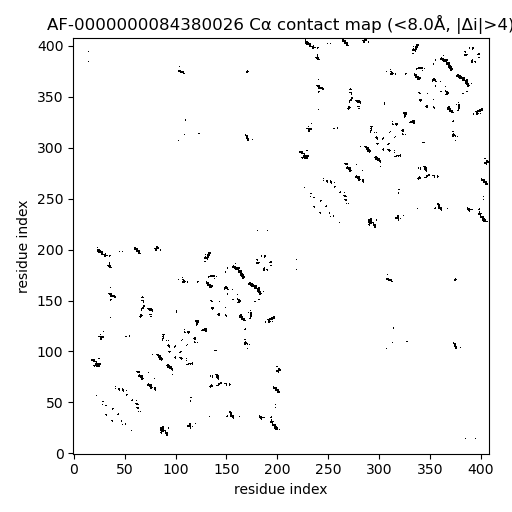7.922 -0.628 1 98 189 ILE A CA 1
ATOM 1370 C C . ILE A 1 189 ? 13.219 -16.938 -0.516 1 98 189 ILE A C 1
ATOM 1372 O O . ILE A 1 189 ? 13.117 -15.93 0.189 1 98 189 ILE A O 1
ATOM 1376 N N . SER A 1 190 ? 14.289 -17.188 -1.278 1 96.5 190 SER A N 1
ATOM 1377 C CA . SER A 1 190 ? 15.469 -16.328 -1.219 1 96.5 190 SER A CA 1
ATOM 1378 C C . SER A 1 190 ? 15.164 -14.938 -1.782 1 96.5 190 SER A C 1
ATOM 1380 O O . SER A 1 190 ? 15.859 -13.969 -1.476 1 96.5 190 SER A O 1
ATOM 1382 N N . THR A 1 191 ? 14.172 -14.805 -2.611 1 96.94 191 THR A N 1
ATOM 1383 C CA . THR A 1 191 ? 13.766 -13.523 -3.166 1 96.94 191 THR A CA 1
ATOM 1384 C C . THR A 1 191 ? 12.961 -12.727 -2.143 1 96.94 191 THR A C 1
ATOM 1386 O O . THR A 1 191 ? 12.945 -11.492 -2.184 1 96.94 191 THR A O 1
ATOM 1389 N N . GLY A 1 192 ? 12.273 -13.375 -1.23 1 97.25 192 GLY A N 1
ATOM 1390 C CA . GLY A 1 192 ? 11.445 -12.703 -0.241 1 97.25 192 GLY A CA 1
ATOM 1391 C C . GLY A 1 192 ? 10 -13.172 -0.258 1 97.25 192 GLY A C 1
ATOM 1392 O O . GLY A 1 192 ? 9.117 -12.492 0.268 1 97.25 192 GLY A O 1
ATOM 1393 N N . GLY A 1 193 ? 9.75 -14.297 -0.893 1 97.88 193 GLY A N 1
ATOM 1394 C CA . GLY A 1 193 ? 8.406 -14.844 -0.984 1 97.88 193 GLY A CA 1
ATOM 1395 C C . GLY A 1 193 ? 8.32 -16.297 -0.531 1 97.88 193 GLY A C 1
ATOM 1396 O O . GLY A 1 193 ? 9.125 -16.734 0.295 1 97.88 193 GLY A O 1
ATOM 1397 N N . ASP A 1 194 ? 7.277 -16.938 -0.961 1 98.5 194 ASP A N 1
ATOM 1398 C CA . ASP A 1 194 ? 7.027 -18.328 -0.576 1 98.5 194 ASP A CA 1
ATOM 1399 C C . ASP A 1 194 ? 6.113 -19.016 -1.583 1 98.5 194 ASP A C 1
ATOM 1401 O O . ASP A 1 194 ? 5.348 -19.906 -1.221 1 98.5 194 ASP A O 1
ATOM 1405 N N . GLY A 1 195 ? 6.129 -18.484 -2.783 1 98.81 195 GLY A N 1
ATOM 1406 C CA . GLY A 1 195 ? 5.348 -19.078 -3.857 1 98.81 195 GLY A CA 1
ATOM 1407 C C . GLY A 1 195 ? 3.855 -18.859 -3.707 1 98.81 195 GLY A C 1
ATOM 1408 O O . GLY A 1 195 ? 3.051 -19.625 -4.227 1 98.81 195 GLY A O 1
ATOM 1409 N N . LEU A 1 196 ? 3.416 -17.828 -2.951 1 98.94 196 LEU A N 1
ATOM 1410 C CA . LEU A 1 196 ? 2.006 -17.531 -2.732 1 98.94 196 LEU A CA 1
ATOM 1411 C C . LEU A 1 196 ? 1.438 -16.719 -3.893 1 98.94 196 LEU A C 1
ATOM 1413 O O . LEU A 1 196 ? 2.188 -16.109 -4.656 1 98.94 196 LEU A O 1
ATOM 1417 N N . PHE A 1 197 ? 0.174 -16.734 -4.074 1 99 197 PHE A N 1
ATOM 1418 C CA . PHE A 1 197 ? -0.528 -15.977 -5.098 1 99 197 PHE A CA 1
ATOM 1419 C C . PHE A 1 197 ? -1.947 -15.648 -4.652 1 99 197 PHE A C 1
ATOM 1421 O O . PHE A 1 197 ? -2.441 -16.203 -3.672 1 99 197 PHE A O 1
ATOM 1428 N N . TYR A 1 198 ? -2.594 -14.656 -5.281 1 99 198 TYR A N 1
ATOM 1429 C CA . TYR A 1 198 ? -3.93 -14.195 -4.922 1 99 198 TYR A CA 1
ATOM 1430 C C . TYR A 1 198 ? -5 -15.07 -5.559 1 99 198 TYR A C 1
ATOM 1432 O O . TYR A 1 198 ? -4.863 -15.5 -6.707 1 99 198 TYR A O 1
ATOM 1440 N N . CYS A 1 199 ? -6.098 -15.305 -4.828 1 98.94 199 CYS A N 1
ATOM 1441 C CA . CYS A 1 199 ? -7.281 -16.016 -5.309 1 98.94 199 CYS A CA 1
ATOM 1442 C C . CYS A 1 199 ? -8.508 -15.102 -5.273 1 98.94 199 CYS A C 1
ATOM 1444 O O . CYS A 1 199 ? -8.766 -14.438 -4.266 1 98.94 199 CYS A O 1
ATOM 1446 N N . PHE A 1 200 ? -9.234 -15.047 -6.355 1 98.94 200 PHE A N 1
ATOM 1447 C CA . PHE A 1 200 ? -10.445 -14.25 -6.488 1 98.94 200 PHE A CA 1
ATOM 1448 C C . PHE A 1 200 ? -11.633 -15.133 -6.867 1 98.94 200 PHE A C 1
ATOM 1450 O O . PHE A 1 200 ? -11.5 -16.047 -7.695 1 98.94 200 PHE A O 1
ATOM 1457 N N . ALA A 1 201 ? -12.719 -14.891 -6.25 1 98.62 201 ALA A N 1
ATOM 1458 C CA . ALA A 1 201 ? -13.953 -15.539 -6.691 1 98.62 201 ALA A CA 1
ATOM 1459 C C . ALA A 1 201 ? -14.547 -14.828 -7.902 1 98.62 201 ALA A C 1
ATOM 1461 O O . ALA A 1 201 ? -14.641 -13.594 -7.918 1 98.62 201 ALA A O 1
ATOM 1462 N N . VAL A 1 202 ? -14.914 -15.602 -8.938 1 97.12 202 VAL A N 1
ATOM 1463 C CA . VAL A 1 202 ? -15.5 -15.062 -10.164 1 97.12 202 VAL A CA 1
ATOM 1464 C C . VAL A 1 202 ? -16.984 -14.797 -9.945 1 97.12 202 VAL A C 1
ATOM 1466 O O . VAL A 1 202 ? -17.766 -15.727 -9.742 1 97.12 202 VAL A O 1
ATOM 1469 N N . GLN A 1 203 ? -17.328 -13.789 -9.164 1 80.06 203 GLN A N 1
ATOM 1470 C CA . GLN A 1 203 ? -18.734 -13.523 -8.867 1 80.06 203 GLN A CA 1
ATOM 1471 C C . GLN A 1 203 ? -19.516 -13.211 -10.141 1 80.06 203 GLN A C 1
ATOM 1473 O O . GLN A 1 203 ? -19 -12.555 -11.047 1 80.06 203 GLN A O 1
ATOM 1478 N N . ASN A 1 204 ? -20.547 -14.023 -10.5 1 59.09 204 ASN A N 1
ATOM 1479 C CA . ASN A 1 204 ? -21.484 -13.836 -11.609 1 59.09 204 ASN A CA 1
ATOM 1480 C C . ASN A 1 204 ? -22.344 -12.594 -11.414 1 59.09 204 ASN A C 1
ATOM 1482 O O . ASN A 1 204 ? -22.656 -12.219 -10.289 1 59.09 204 ASN A O 1
ATOM 1486 N N . MET B 1 1 ? 53.406 -36.5 -7.141 1 37.66 1 MET B N 1
ATOM 1487 C CA . MET B 1 1 ? 52.312 -36.031 -6.301 1 37.66 1 MET B CA 1
ATOM 1488 C C . MET B 1 1 ? 51.625 -34.812 -6.914 1 37.66 1 MET B C 1
ATOM 1490 O O . MET B 1 1 ? 52.188 -33.719 -6.883 1 37.66 1 MET B O 1
ATOM 1494 N N . LYS B 1 2 ? 50.938 -35.062 -8.086 1 47.06 2 LYS B N 1
ATOM 1495 C CA . LYS B 1 2 ? 50.281 -34.062 -8.922 1 47.06 2 LYS B CA 1
ATOM 1496 C C . LYS B 1 2 ? 49.156 -33.375 -8.148 1 47.06 2 LYS B C 1
ATOM 1498 O O . LYS B 1 2 ? 48.281 -34.031 -7.59 1 47.06 2 LYS B O 1
ATOM 1503 N N . GLY B 1 3 ? 49.406 -32.219 -7.578 1 37.53 3 GLY B N 1
ATOM 1504 C CA . GLY B 1 3 ? 48.5 -31.359 -6.816 1 37.53 3 GLY B CA 1
ATOM 1505 C C . GLY B 1 3 ? 47.281 -30.922 -7.609 1 37.53 3 GLY B C 1
ATOM 1506 O O . GLY B 1 3 ? 47.406 -30.359 -8.695 1 37.53 3 GLY B O 1
ATOM 1507 N N . VAL B 1 4 ? 46.156 -31.625 -7.469 1 38.69 4 VAL B N 1
ATOM 1508 C CA . VAL B 1 4 ? 44.875 -31.25 -8.086 1 38.69 4 VAL B CA 1
ATOM 1509 C C . VAL B 1 4 ? 44.406 -29.906 -7.531 1 38.69 4 VAL B C 1
ATOM 1511 O O . VAL B 1 4 ? 44.281 -29.734 -6.316 1 38.69 4 VAL B O 1
ATOM 1514 N N . ALA B 1 5 ? 44.625 -28.828 -8.281 1 46.12 5 ALA B N 1
ATOM 1515 C CA . ALA B 1 5 ? 44.094 -27.5 -8.008 1 46.12 5 ALA B CA 1
ATOM 1516 C C . ALA B 1 5 ? 42.562 -27.531 -7.961 1 46.12 5 ALA B C 1
ATOM 1518 O O . ALA B 1 5 ? 41.906 -27.891 -8.945 1 46.12 5 ALA B O 1
ATOM 1519 N N . LEU B 1 6 ? 41.969 -27.688 -6.73 1 39.56 6 LEU B N 1
ATOM 1520 C CA . LEU B 1 6 ? 40.531 -27.547 -6.535 1 39.56 6 LEU B CA 1
ATOM 1521 C C . LEU B 1 6 ? 40.031 -26.172 -7.012 1 39.56 6 LEU B C 1
ATOM 1523 O O . LEU B 1 6 ? 40.5 -25.141 -6.523 1 39.56 6 LEU B O 1
ATOM 1527 N N . CYS B 1 7 ? 39.562 -26.047 -8.242 1 40.16 7 CYS B N 1
ATOM 1528 C CA . CYS B 1 7 ? 38.906 -24.844 -8.734 1 40.16 7 CYS B CA 1
ATOM 1529 C C . CYS B 1 7 ? 37.656 -24.516 -7.934 1 40.16 7 CYS B C 1
ATOM 1531 O O . CYS B 1 7 ? 36.719 -25.312 -7.91 1 40.16 7 CYS B O 1
ATOM 1533 N N . GLY B 1 8 ? 37.812 -23.797 -6.848 1 39.88 8 GLY B N 1
ATOM 1534 C CA . GLY B 1 8 ? 36.688 -23.281 -6.109 1 39.88 8 GLY B CA 1
ATOM 1535 C C . GLY B 1 8 ? 35.688 -22.516 -6.98 1 39.88 8 GLY B C 1
ATOM 1536 O O . GLY B 1 8 ? 36.094 -21.562 -7.664 1 39.88 8 GLY B O 1
ATOM 1537 N N . LEU B 1 9 ? 34.656 -23.156 -7.434 1 37.22 9 LEU B N 1
ATOM 1538 C CA . LEU B 1 9 ? 33.562 -22.484 -8.133 1 37.22 9 LEU B CA 1
ATOM 1539 C C . LEU B 1 9 ? 33 -21.359 -7.277 1 37.22 9 LEU B C 1
ATOM 1541 O O . LEU B 1 9 ? 32.531 -21.594 -6.152 1 37.22 9 LEU B O 1
ATOM 1545 N N . ILE B 1 10 ? 33.469 -20.141 -7.504 1 36.5 10 ILE B N 1
ATOM 1546 C CA . ILE B 1 10 ? 32.812 -18.969 -6.906 1 36.5 10 ILE B CA 1
ATOM 1547 C C . ILE B 1 10 ? 31.359 -18.891 -7.359 1 36.5 10 ILE B C 1
ATOM 1549 O O . ILE B 1 10 ? 31.094 -18.719 -8.547 1 36.5 10 ILE B O 1
ATOM 1553 N N . VAL B 1 11 ? 30.469 -19.562 -6.727 1 35.78 11 VAL B N 1
ATOM 1554 C CA . VAL B 1 11 ? 29.047 -19.312 -6.957 1 35.78 11 VAL B CA 1
ATOM 1555 C C . VAL B 1 11 ? 28.75 -17.812 -6.766 1 35.78 11 VAL B C 1
ATOM 1557 O O . VAL B 1 11 ? 28.922 -17.281 -5.668 1 35.78 11 VAL B O 1
ATOM 1560 N N . ALA B 1 12 ? 28.938 -17.062 -7.762 1 32.84 12 ALA B N 1
ATOM 1561 C CA . ALA B 1 12 ? 28.422 -15.695 -7.703 1 32.84 12 ALA B CA 1
ATOM 1562 C C . ALA B 1 12 ? 26.953 -15.672 -7.297 1 32.84 12 ALA B C 1
ATOM 1564 O O . ALA B 1 12 ? 26.094 -16.078 -8.07 1 32.84 12 ALA B O 1
ATOM 1565 N N . GLY B 1 13 ? 26.641 -15.977 -6.117 1 36 13 GLY B N 1
ATOM 1566 C CA . GLY B 1 13 ? 25.266 -15.711 -5.719 1 36 13 GLY B CA 1
ATOM 1567 C C . GLY B 1 13 ? 24.734 -14.391 -6.246 1 36 13 GLY B C 1
ATOM 1568 O O . GLY B 1 13 ? 25.375 -13.352 -6.094 1 36 13 GLY B O 1
ATOM 1569 N N . ILE B 1 14 ? 24.203 -14.328 -7.359 1 36.47 14 ILE B N 1
ATOM 1570 C CA . ILE B 1 14 ? 23.438 -13.133 -7.699 1 36.47 14 ILE B CA 1
ATOM 1571 C C . ILE B 1 14 ? 22.719 -12.602 -6.461 1 36.47 14 ILE B C 1
ATOM 1573 O O . ILE B 1 14 ? 21.844 -13.273 -5.914 1 36.47 14 ILE B O 1
ATOM 1577 N N . ALA B 1 15 ? 23.406 -12.016 -5.473 1 37.81 15 ALA B N 1
ATOM 1578 C CA . ALA B 1 15 ? 22.828 -11.352 -4.305 1 37.81 15 ALA B CA 1
ATOM 1579 C C . ALA B 1 15 ? 21.656 -10.453 -4.703 1 37.81 15 ALA B C 1
ATOM 1581 O O . ALA B 1 15 ? 21.797 -9.594 -5.582 1 37.81 15 ALA B O 1
ATOM 1582 N N . LEU B 1 16 ? 20.422 -10.922 -4.781 1 46.97 16 LEU B N 1
ATOM 1583 C CA . LEU B 1 16 ? 19.344 -9.945 -4.801 1 46.97 16 LEU B CA 1
ATOM 1584 C C . LEU B 1 16 ? 19.797 -8.617 -4.195 1 46.97 16 LEU B C 1
ATOM 1586 O O . LEU B 1 16 ? 20.344 -8.594 -3.088 1 46.97 16 LEU B O 1
ATOM 1590 N N . ALA B 1 17 ? 20.266 -7.715 -4.977 1 48.34 17 ALA B N 1
ATOM 1591 C CA . ALA B 1 17 ? 20.844 -6.422 -4.598 1 48.34 17 ALA B CA 1
ATOM 1592 C C . ALA B 1 17 ? 20.078 -5.797 -3.441 1 48.34 17 ALA B C 1
ATOM 1594 O O . ALA B 1 17 ? 18.859 -5.605 -3.529 1 48.34 17 ALA B O 1
ATOM 1595 N N . GLN B 1 18 ? 20.453 -6.035 -2.209 1 66.12 18 GLN B N 1
ATOM 1596 C CA . GLN B 1 18 ? 19.953 -5.348 -1.025 1 66.12 18 GLN B CA 1
ATOM 1597 C C . GLN B 1 18 ? 19.625 -3.889 -1.334 1 66.12 18 GLN B C 1
ATOM 1599 O O . GLN B 1 18 ? 20.359 -3.225 -2.072 1 66.12 18 GLN B O 1
ATOM 1604 N N . GLN B 1 19 ? 18.344 -3.5 -1.166 1 75.81 19 GLN B N 1
ATOM 1605 C CA . GLN B 1 19 ? 17.969 -2.105 -1.365 1 75.81 19 GLN B CA 1
ATOM 1606 C C . GLN B 1 19 ? 18.906 -1.165 -0.618 1 75.81 19 GLN B C 1
ATOM 1608 O O . GLN B 1 19 ? 19.344 -1.466 0.498 1 75.81 19 GLN B O 1
ATOM 1613 N N . PRO B 1 20 ? 19.344 -0.089 -1.298 1 81.81 20 PRO B N 1
ATOM 1614 C CA . PRO B 1 20 ? 20.203 0.895 -0.626 1 81.81 20 PRO B CA 1
ATOM 1615 C C . PRO B 1 20 ? 19.594 1.42 0.67 1 81.81 20 PRO B C 1
ATOM 1617 O O . PRO B 1 20 ? 18.375 1.558 0.768 1 81.81 20 PRO B O 1
ATOM 1620 N N . THR B 1 21 ? 20.406 1.573 1.65 1 90 21 THR B N 1
ATOM 1621 C CA . THR B 1 21 ? 20.016 2.199 2.908 1 90 21 THR B CA 1
ATOM 1622 C C . THR B 1 21 ? 20.641 3.59 3.035 1 90 21 THR B C 1
ATOM 1624 O O . THR B 1 21 ? 21.578 3.92 2.322 1 90 21 THR B O 1
ATOM 1627 N N . GLY B 1 22 ? 20 4.492 3.775 1 93.38 22 GLY B N 1
ATOM 1628 C CA . GLY B 1 22 ? 20.5 5.844 3.979 1 93.38 22 GLY B CA 1
ATOM 1629 C C . GLY B 1 22 ? 20.031 6.461 5.281 1 93.38 22 GLY B C 1
ATOM 1630 O O . GLY B 1 22 ? 19.203 5.879 5.992 1 93.38 22 GLY B O 1
ATOM 1631 N N . PRO B 1 23 ? 20.719 7.688 5.645 1 95.69 23 PRO B N 1
ATOM 1632 C CA . PRO B 1 23 ? 20.25 8.398 6.84 1 95.69 23 PRO B CA 1
ATOM 1633 C C . PRO B 1 23 ? 18.797 8.836 6.738 1 95.69 23 PRO B C 1
ATOM 1635 O O . PRO B 1 23 ? 18.281 9.047 5.637 1 95.69 23 PRO B O 1
ATOM 1638 N N . MET B 1 24 ? 18.203 8.977 7.867 1 98.31 24 MET B N 1
ATOM 1639 C CA . MET B 1 24 ? 16.781 9.336 7.883 1 98.31 24 MET B CA 1
ATOM 1640 C C . MET B 1 24 ? 16.547 10.633 7.105 1 98.31 24 MET B C 1
ATOM 1642 O O . MET B 1 24 ? 17.203 11.648 7.367 1 98.31 24 MET B O 1
ATOM 1646 N N . SER B 1 25 ? 15.609 10.641 6.184 1 98.69 25 SER B N 1
ATOM 1647 C CA . SER B 1 25 ? 15.172 11.805 5.422 1 98.69 25 SER B CA 1
ATOM 1648 C C . SER B 1 25 ? 13.672 11.75 5.148 1 98.69 25 SER B C 1
ATOM 1650 O O . SER B 1 25 ? 13.164 12.477 4.289 1 98.69 25 SER B O 1
ATOM 1652 N N . PHE B 1 26 ? 13.023 10.844 5.82 1 98.88 26 PHE B N 1
ATOM 1653 C CA . PHE B 1 26 ? 11.578 10.664 5.785 1 98.88 26 PHE B CA 1
ATOM 1654 C C . PHE B 1 26 ? 11.078 10.078 7.098 1 98.88 26 PHE B C 1
ATOM 1656 O O . PHE B 1 26 ? 11.703 9.18 7.664 1 98.88 26 PHE B O 1
ATOM 1663 N N . PHE B 1 27 ? 9.969 10.578 7.574 1 98.94 27 PHE B N 1
ATOM 1664 C CA . PHE B 1 27 ? 9.258 9.891 8.648 1 98.94 27 PHE B CA 1
ATOM 1665 C C . PHE B 1 27 ? 7.801 10.336 8.711 1 98.94 27 PHE B C 1
ATOM 1667 O O . PHE B 1 27 ? 7.43 11.344 8.109 1 98.94 27 PHE B O 1
ATOM 1674 N N . LEU B 1 28 ? 6.957 9.492 9.211 1 98.94 28 LEU B N 1
ATOM 1675 C CA . LEU B 1 28 ? 5.617 9.852 9.664 1 98.94 28 LEU B CA 1
ATOM 1676 C C . LEU B 1 28 ? 5.656 10.422 11.078 1 98.94 28 LEU B C 1
ATOM 1678 O O . LEU B 1 28 ? 6.285 9.852 11.969 1 98.94 28 LEU B O 1
ATOM 1682 N N . THR B 1 29 ? 5 11.594 11.336 1 98.94 29 THR B N 1
ATOM 1683 C CA . THR B 1 29 ? 5.078 12.234 12.641 1 98.94 29 THR B CA 1
ATOM 1684 C C . THR B 1 29 ? 4.508 11.32 13.727 1 98.94 29 THR B C 1
ATOM 1686 O O . THR B 1 29 ? 3.48 10.672 13.516 1 98.94 29 THR B O 1
ATOM 1689 N N . SER B 1 30 ? 5.211 11.273 14.875 1 98.81 30 SER B N 1
ATOM 1690 C CA . SER B 1 30 ? 4.691 10.531 16.016 1 98.81 30 SER B CA 1
ATOM 1691 C C . SER B 1 30 ? 3.496 11.242 16.641 1 98.81 30 SER B C 1
ATOM 1693 O O . SER B 1 30 ? 2.684 10.617 17.328 1 98.81 30 SER B O 1
ATOM 1695 N N . ALA B 1 31 ? 3.447 12.547 16.391 1 97.94 31 ALA B N 1
ATOM 1696 C CA . ALA B 1 31 ? 2.371 13.375 16.922 1 97.94 31 ALA B CA 1
ATOM 1697 C C . ALA B 1 31 ? 2.066 14.547 16 1 97.94 31 ALA B C 1
ATOM 1699 O O . ALA B 1 31 ? 2.957 15.047 15.312 1 97.94 31 ALA B O 1
ATOM 1700 N N . GLY B 1 32 ? 0.79 14.914 16 1 97.62 32 GLY B N 1
ATOM 1701 C CA . GLY B 1 32 ? 0.416 16.156 15.336 1 97.62 32 GLY B CA 1
ATOM 1702 C C . GLY B 1 32 ? 0.56 17.375 16.219 1 97.62 32 GLY B C 1
ATOM 1703 O O . GLY B 1 32 ? 1.422 17.406 17.109 1 97.62 32 GLY B O 1
ATOM 1704 N N . SER B 1 33 ? -0.252 18.422 15.969 1 98.19 33 SER B N 1
ATOM 1705 C CA . SER B 1 33 ? -0.196 19.656 16.75 1 98.19 33 SER B CA 1
ATOM 1706 C C . SER B 1 33 ? -1.02 19.547 18.016 1 98.19 33 SER B C 1
ATOM 1708 O O . SER B 1 33 ? -0.879 20.359 18.938 1 98.19 33 SER B O 1
ATOM 1710 N N . GLY B 1 34 ? -1.862 18.516 18.047 1 97.5 34 GLY B N 1
ATOM 1711 C CA . GLY B 1 34 ? -2.842 18.438 19.109 1 97.5 34 GLY B CA 1
ATOM 1712 C C . GLY B 1 34 ? -4.078 19.281 1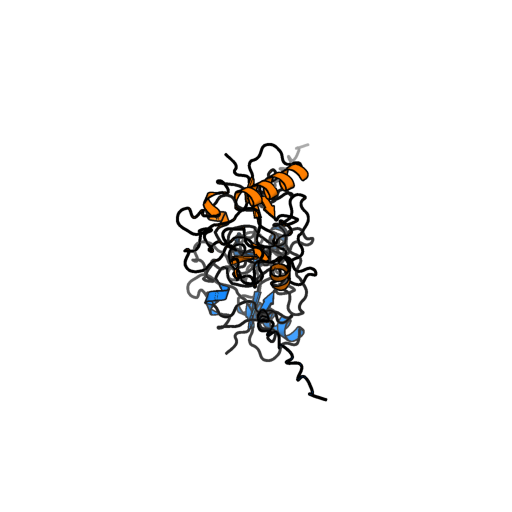8.859 1 97.5 34 GLY B C 1
ATOM 1713 O O . GLY B 1 34 ? -5.066 19.172 19.594 1 97.5 34 GLY B O 1
ATOM 1714 N N . LYS B 1 35 ? -4.047 20.078 17.828 1 98.5 35 LYS B N 1
ATOM 1715 C CA . LYS B 1 35 ? -5.156 20.953 17.484 1 98.5 35 LYS B CA 1
ATOM 1716 C C . LYS B 1 35 ? -5.762 20.562 16.141 1 98.5 35 LYS B C 1
ATOM 1718 O O . LYS B 1 35 ? -6.164 21.422 15.352 1 98.5 35 LYS B O 1
ATOM 1723 N N . GLY B 1 36 ? -5.773 19.219 15.875 1 98.56 36 GLY B N 1
ATOM 1724 C CA . GLY B 1 36 ? -6.367 18.719 14.641 1 98.56 36 GLY B CA 1
ATOM 1725 C C . GLY B 1 36 ? -5.707 19.266 13.398 1 98.56 36 GLY B C 1
ATOM 1726 O O . GLY B 1 36 ? -4.488 19.188 13.242 1 98.56 36 GLY B O 1
ATOM 1727 N N . GLY B 1 37 ? -6.488 19.875 12.562 1 98.88 37 GLY B N 1
ATOM 1728 C CA . GLY B 1 37 ? -6.012 20.406 11.297 1 98.88 37 GLY B CA 1
ATOM 1729 C C . GLY B 1 37 ? -5.273 21.719 11.438 1 98.88 37 GLY B C 1
ATOM 1730 O O . GLY B 1 37 ? -4.691 22.219 10.477 1 98.88 37 GLY B O 1
ATOM 1731 N N . ASP B 1 38 ? -5.301 22.328 12.625 1 98.88 38 ASP B N 1
ATOM 1732 C CA . ASP B 1 38 ? -4.535 23.547 12.867 1 98.88 38 ASP B CA 1
ATOM 1733 C C . ASP B 1 38 ? -3.09 23.219 13.234 1 98.88 38 ASP B C 1
ATOM 1735 O O . ASP B 1 38 ? -2.793 22.906 14.391 1 98.88 38 ASP B O 1
ATOM 1739 N N . LEU B 1 39 ? -2.223 23.406 12.281 1 98.94 39 LEU B N 1
ATOM 1740 C CA . LEU B 1 39 ? -0.805 23.109 12.445 1 98.94 39 LEU B CA 1
ATOM 1741 C C . LEU B 1 39 ? 0.017 24.391 12.531 1 98.94 39 LEU B C 1
ATOM 1743 O O . LEU B 1 39 ? 1.245 24.328 12.625 1 98.94 39 LEU B O 1
ATOM 1747 N N . GLY B 1 40 ? -0.666 25.5 12.492 1 98.75 40 GLY B N 1
ATOM 1748 C CA . GLY B 1 40 ? 0.037 26.766 12.383 1 98.75 40 GLY B CA 1
ATOM 1749 C C . GLY B 1 40 ? 0.452 27.109 10.961 1 98.75 40 GLY B C 1
ATOM 1750 O O . GLY B 1 40 ? 1.44 27.812 10.742 1 98.75 40 GLY B O 1
ATOM 1751 N N . GLY B 1 41 ? -0.302 26.594 10 1 98.75 41 GLY B N 1
ATOM 1752 C CA . GLY B 1 41 ? 0.066 26.75 8.602 1 98.75 41 GLY B CA 1
ATOM 1753 C C . GLY B 1 41 ? 1.211 25.859 8.18 1 98.75 41 GLY B C 1
ATOM 1754 O O . GLY B 1 41 ? 1.638 24.984 8.945 1 98.75 41 GLY B O 1
ATOM 1755 N N . LEU B 1 42 ? 1.645 26 6.953 1 98.75 42 LEU B N 1
ATOM 1756 C CA . LEU B 1 42 ? 2.775 25.219 6.465 1 98.75 42 LEU B CA 1
ATOM 1757 C C . LEU B 1 42 ? 4.008 25.453 7.336 1 98.75 42 LEU B C 1
ATOM 1759 O O . LEU B 1 42 ? 4.754 24.5 7.617 1 98.75 42 LEU B O 1
ATOM 1763 N N . LYS B 1 43 ? 4.145 26.719 7.742 1 98.69 43 LYS B N 1
ATOM 1764 C CA . LYS B 1 43 ? 5.293 27.047 8.586 1 98.69 43 LYS B CA 1
ATOM 1765 C C . LYS B 1 43 ? 5.246 26.266 9.898 1 98.69 43 LYS B C 1
ATOM 1767 O O . LYS B 1 43 ? 6.266 25.75 10.352 1 98.69 43 LYS B O 1
ATOM 1772 N N . GLY B 1 44 ? 4.09 26.234 10.531 1 98.88 44 GLY B N 1
ATOM 1773 C CA . GLY B 1 44 ? 3.943 25.469 11.758 1 98.88 44 GLY B CA 1
ATOM 1774 C C . GLY B 1 44 ? 4.172 23.984 11.562 1 98.88 44 GLY B C 1
ATOM 1775 O O . GLY B 1 44 ? 4.816 23.344 12.391 1 98.88 44 GLY B O 1
ATOM 1776 N N . ALA B 1 45 ? 3.631 23.422 10.477 1 98.94 45 ALA B N 1
ATOM 1777 C CA . ALA B 1 45 ? 3.822 22 10.172 1 98.94 45 ALA B CA 1
ATOM 1778 C C . ALA B 1 45 ? 5.297 21.688 9.945 1 98.94 45 ALA B C 1
ATOM 1780 O O . ALA B 1 45 ? 5.805 20.672 10.438 1 98.94 45 ALA B O 1
ATOM 1781 N N . ASP B 1 46 ? 6.008 22.562 9.219 1 98.88 46 ASP B N 1
ATOM 1782 C CA . ASP B 1 46 ? 7.438 22.375 9 1 98.88 46 ASP B CA 1
ATOM 1783 C C . ASP B 1 46 ? 8.203 22.406 10.32 1 98.88 46 ASP B C 1
ATOM 1785 O O . ASP B 1 46 ? 9.164 21.656 10.508 1 98.88 46 ASP B O 1
ATOM 1789 N N . ALA B 1 47 ? 7.801 23.312 11.156 1 98.81 47 ALA B N 1
ATOM 1790 C CA . ALA B 1 47 ? 8.453 23.406 12.461 1 98.81 47 ALA B CA 1
ATOM 1791 C C . ALA B 1 47 ? 8.258 22.109 13.258 1 98.81 47 ALA B C 1
ATOM 1793 O O . ALA B 1 47 ? 9.18 21.656 13.938 1 98.81 47 ALA B O 1
ATOM 1794 N N . ILE B 1 48 ? 7.059 21.516 13.195 1 98.88 48 ILE B N 1
ATOM 1795 C CA . ILE B 1 48 ? 6.809 20.25 13.867 1 98.88 48 ILE B CA 1
ATOM 1796 C C . ILE B 1 48 ? 7.734 19.172 13.297 1 98.88 48 ILE B C 1
ATOM 1798 O O . ILE B 1 48 ? 8.359 18.422 14.047 1 98.88 48 ILE B O 1
ATOM 1802 N N . CYS B 1 49 ? 7.848 19.109 11.961 1 98.88 49 CYS B N 1
ATOM 1803 C CA . CYS B 1 49 ? 8.766 18.156 11.328 1 98.88 49 CYS B CA 1
ATOM 1804 C C . CYS B 1 49 ? 10.195 18.375 11.812 1 98.88 49 CYS B C 1
ATOM 1806 O O . CYS B 1 49 ? 10.875 17.422 12.188 1 98.88 49 CYS B O 1
ATOM 1808 N N . GLN B 1 50 ? 10.641 19.688 11.805 1 98.81 50 GLN B N 1
ATOM 1809 C CA . GLN B 1 50 ? 12 20.031 12.211 1 98.81 50 GLN B CA 1
ATOM 1810 C C . GLN B 1 50 ? 12.273 19.578 13.641 1 98.81 50 GLN B C 1
ATOM 1812 O O . GLN B 1 50 ? 13.297 18.953 13.922 1 98.81 50 GLN B O 1
ATOM 1817 N N . ASN B 1 51 ? 11.367 19.891 14.516 1 98.69 51 ASN B N 1
ATOM 1818 C CA . ASN B 1 51 ? 11.539 19.578 15.93 1 98.69 51 ASN B CA 1
ATOM 1819 C C . ASN B 1 51 ? 11.578 18.078 16.188 1 98.69 51 ASN B C 1
ATOM 1821 O O . ASN B 1 51 ? 12.398 17.594 16.953 1 98.69 51 ASN B O 1
ATOM 1825 N N . LEU B 1 52 ? 10.641 17.297 15.547 1 98.88 52 LEU B N 1
ATOM 1826 C CA . LEU B 1 52 ? 10.617 15.852 15.711 1 98.88 52 LEU B CA 1
ATOM 1827 C C . LEU B 1 52 ? 11.891 15.219 15.156 1 98.88 52 LEU B C 1
ATOM 1829 O O . LEU B 1 52 ? 12.477 14.336 15.789 1 98.88 52 LEU B O 1
ATOM 1833 N N . ALA B 1 53 ? 12.32 15.688 14.008 1 98.75 53 ALA B N 1
ATOM 1834 C CA . ALA B 1 53 ? 13.547 15.164 13.406 1 98.75 53 ALA B CA 1
ATOM 1835 C C . ALA B 1 53 ? 14.75 15.422 14.312 1 98.75 53 ALA B C 1
ATOM 1837 O O . ALA B 1 53 ? 15.555 14.516 14.555 1 98.75 53 ALA B O 1
ATOM 1838 N N . GLU B 1 54 ? 14.875 16.641 14.828 1 98.31 54 GLU B N 1
ATOM 1839 C CA . GLU B 1 54 ? 15.984 17 15.695 1 98.31 54 GLU B CA 1
ATOM 1840 C C . GLU B 1 54 ? 15.945 16.203 17 1 98.31 54 GLU B C 1
ATOM 1842 O O . GLU B 1 54 ? 16.984 15.773 17.516 1 98.31 54 GLU B O 1
ATOM 1847 N N . SER B 1 55 ? 14.758 16.031 17.484 1 98.25 55 SER B N 1
ATOM 1848 C CA . SER B 1 55 ? 14.617 15.266 18.719 1 98.25 55 SER B CA 1
ATOM 1849 C C . SER B 1 55 ? 15.047 13.812 18.531 1 98.25 55 SER B C 1
ATOM 1851 O O . SER B 1 55 ? 15.398 13.133 19.484 1 98.25 55 SER B O 1
ATOM 1853 N N . ALA B 1 56 ? 14.977 13.336 17.328 1 98.38 56 ALA B N 1
ATOM 1854 C CA . ALA B 1 56 ? 15.367 11.969 17 1 98.38 56 ALA B CA 1
ATOM 1855 C C . ALA B 1 56 ? 16.828 11.898 16.578 1 98.38 56 ALA B C 1
ATOM 1857 O O . ALA B 1 56 ? 17.312 10.844 16.172 1 98.38 56 ALA B O 1
ATOM 1858 N N . GLY B 1 57 ? 17.516 13.016 16.516 1 97.12 57 GLY B N 1
ATOM 1859 C CA . GLY B 1 57 ? 18.953 13.016 16.297 1 97.12 57 GLY B CA 1
ATOM 1860 C C . GLY B 1 57 ? 19.344 13.477 14.891 1 97.12 57 GLY B C 1
ATOM 1861 O O . GLY B 1 57 ? 20.516 13.438 14.523 1 97.12 57 GLY B O 1
ATOM 1862 N N . SER B 1 58 ? 18.359 13.758 14.156 1 94.44 58 SER B N 1
ATOM 1863 C CA . SER B 1 58 ? 18.641 14.297 12.836 1 94.44 58 SER B CA 1
ATOM 1864 C C . SER B 1 58 ? 19.078 15.758 12.914 1 94.44 58 SER B C 1
ATOM 1866 O O . SER B 1 58 ? 18.375 16.594 13.492 1 94.44 58 SER B O 1
ATOM 1868 N N . GLU B 1 59 ? 20.188 16.078 12.391 1 90.31 59 GLU B N 1
ATOM 1869 C CA . GLU B 1 59 ? 20.688 17.453 12.438 1 90.31 59 GLU B CA 1
ATOM 1870 C C . GLU B 1 59 ? 21.094 17.938 11.047 1 90.31 59 GLU B C 1
ATOM 1872 O O . GLU B 1 59 ? 21.531 17.141 10.211 1 90.31 59 GLU B O 1
ATOM 1877 N N . GLY B 1 60 ? 20.891 19.172 10.836 1 92.81 60 GLY B N 1
ATOM 1878 C CA . GLY B 1 60 ? 21.469 19.828 9.672 1 92.81 60 GLY B CA 1
ATOM 1879 C C . GLY B 1 60 ? 20.625 19.672 8.422 1 92.81 60 GLY B C 1
ATOM 1880 O O . GLY B 1 60 ? 21.078 19.969 7.316 1 92.81 60 GLY B O 1
ATOM 1881 N N . LEU B 1 61 ? 19.516 19.109 8.555 1 96.69 61 LEU B N 1
ATOM 1882 C CA . LEU B 1 61 ? 18.641 18.953 7.41 1 96.69 61 LEU B CA 1
ATOM 1883 C C . LEU B 1 61 ? 17.438 19.891 7.523 1 96.69 61 LEU B C 1
ATOM 1885 O O . LEU B 1 61 ? 17 20.219 8.625 1 96.69 61 LEU B O 1
ATOM 1889 N N . THR B 1 62 ? 16.969 20.375 6.371 1 98.44 62 THR B N 1
ATOM 1890 C CA . THR B 1 62 ? 15.703 21.094 6.312 1 98.44 62 THR B CA 1
ATOM 1891 C C . THR B 1 62 ? 14.547 20.141 6.047 1 98.44 62 THR B C 1
ATOM 1893 O O . THR B 1 62 ? 14.586 19.344 5.105 1 98.44 62 THR B O 1
ATOM 1896 N N . TRP B 1 63 ? 13.586 20.234 6.914 1 98.81 63 TRP B N 1
ATOM 1897 C CA . TRP B 1 63 ? 12.453 19.312 6.82 1 98.81 63 TRP B CA 1
ATOM 1898 C C . TRP B 1 63 ? 11.188 20.062 6.395 1 98.81 63 TRP B C 1
ATOM 1900 O O . TRP B 1 63 ? 10.945 21.188 6.824 1 98.81 63 TRP B O 1
ATOM 1910 N N . ARG B 1 64 ? 10.414 19.422 5.57 1 98.94 64 ARG B N 1
ATOM 1911 C CA . ARG B 1 64 ? 9.133 19.938 5.109 1 98.94 64 ARG B CA 1
ATOM 1912 C C . ARG B 1 64 ? 8.016 18.922 5.309 1 98.94 64 ARG B C 1
ATOM 1914 O O . ARG B 1 64 ? 8.211 17.734 5.062 1 98.94 64 ARG B O 1
ATOM 1921 N N . ALA B 1 65 ? 6.93 19.422 5.789 1 98.94 65 ALA B N 1
ATOM 1922 C CA . ALA B 1 65 ? 5.707 18.625 5.824 1 98.94 65 ALA B CA 1
ATOM 1923 C C . ALA B 1 65 ? 5.16 18.406 4.418 1 98.94 65 ALA B C 1
ATOM 1925 O O . ALA B 1 65 ? 5.102 19.344 3.611 1 98.94 65 ALA B O 1
ATOM 1926 N N . TYR B 1 66 ? 4.816 17.188 4.094 1 98.94 66 TYR B N 1
ATOM 1927 C CA . TYR B 1 66 ? 4.133 16.891 2.838 1 98.94 66 TYR B CA 1
ATOM 1928 C C . TYR B 1 66 ? 2.67 17.312 2.9 1 98.94 66 TYR B C 1
ATOM 1930 O O . TYR B 1 66 ? 1.785 16.484 3.143 1 98.94 66 TYR B O 1
ATOM 1938 N N . LEU B 1 67 ? 2.439 18.625 2.686 1 98.94 67 LEU B N 1
ATOM 1939 C CA . LEU B 1 67 ? 1.131 19.266 2.773 1 98.94 67 LEU B CA 1
ATOM 1940 C C . LEU B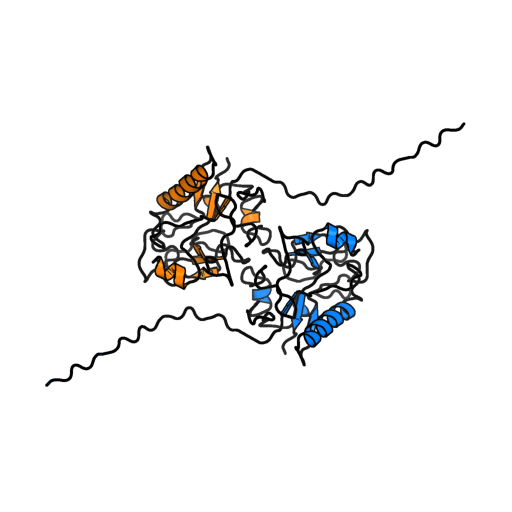 1 67 ? 0.921 20.234 1.617 1 98.94 67 LEU B C 1
ATOM 1942 O O . LEU B 1 67 ? 1.798 21.047 1.315 1 98.94 67 LEU B O 1
ATOM 1946 N N . SER B 1 68 ? -0.218 20.078 0.983 1 98.94 68 SER B N 1
ATOM 1947 C CA . SER B 1 68 ? -0.609 21.094 0 1 98.94 68 SER B CA 1
ATOM 1948 C C . SER B 1 68 ? -1.46 22.188 0.636 1 98.94 68 SER B C 1
ATOM 1950 O O . SER B 1 68 ? -1.991 22 1.734 1 98.94 68 SER B O 1
ATOM 1952 N N . THR B 1 69 ? -1.479 23.328 0.064 1 98.75 69 THR B N 1
ATOM 1953 C CA . THR B 1 69 ? -2.43 24.391 0.383 1 98.75 69 THR B CA 1
ATOM 1954 C C . THR B 1 69 ? -3.232 24.781 -0.853 1 98.75 69 THR B C 1
ATOM 1956 O O . THR B 1 69 ? -2.951 24.312 -1.958 1 98.75 69 THR B O 1
ATOM 1959 N N . GLN B 1 70 ? -4.293 25.562 -0.632 1 98.31 70 GLN B N 1
ATOM 1960 C CA . GLN B 1 70 ? -5.188 26 -1.703 1 98.31 70 GLN B CA 1
ATOM 1961 C C . GLN B 1 70 ? -5.223 27.516 -1.814 1 98.31 70 GLN B C 1
ATOM 1963 O O . GLN B 1 70 ? -4.703 28.219 -0.944 1 98.31 70 GLN B O 1
ATOM 1968 N N . GLY B 1 71 ? -5.762 28.062 -3.031 1 95.94 71 GLY B N 1
ATOM 1969 C CA . GLY B 1 71 ? -5.926 29.484 -3.25 1 95.94 71 GLY B CA 1
ATOM 1970 C C . GLY B 1 71 ? -4.824 30.094 -4.102 1 95.94 71 GLY B C 1
ATOM 1971 O O . GLY B 1 71 ? -4.102 29.375 -4.793 1 95.94 71 GLY B O 1
ATOM 1972 N N . GLU B 1 72 ? -4.617 31.406 -4.27 1 92.44 72 GLU B N 1
ATOM 1973 C CA . GLU B 1 72 ? -3.746 32.156 -5.16 1 92.44 72 GLU B CA 1
ATOM 1974 C C . GLU B 1 72 ? -2.285 31.766 -4.98 1 92.44 72 GLU B C 1
ATOM 1976 O O . GLU B 1 72 ? -1.543 31.656 -5.957 1 92.44 72 GLU B O 1
ATOM 1981 N N . ASN B 1 73 ? -1.862 31.469 -3.799 1 92.81 73 ASN B N 1
ATOM 1982 C CA . ASN B 1 73 ? -0.493 31.047 -3.52 1 92.81 73 ASN B CA 1
ATOM 1983 C C . ASN B 1 73 ? -0.435 29.594 -3.068 1 92.81 73 ASN B C 1
ATOM 1985 O O . ASN B 1 73 ? 0.343 29.25 -2.178 1 92.81 73 ASN B O 1
ATOM 1989 N N . ALA B 1 74 ? -1.244 28.859 -3.844 1 97.31 74 ALA B N 1
ATOM 1990 C CA . ALA B 1 74 ? -1.311 27.438 -3.494 1 97.31 74 ALA B CA 1
ATOM 1991 C C . ALA B 1 74 ? 0.06 26.781 -3.617 1 97.31 74 ALA B C 1
ATOM 1993 O O . ALA B 1 74 ? 0.822 27.078 -4.535 1 97.31 74 ALA B O 1
ATOM 1994 N N . VAL B 1 75 ? 0.396 25.953 -2.713 1 98.5 75 VAL B N 1
ATOM 1995 C CA . VAL B 1 75 ? 1.626 25.172 -2.67 1 98.5 75 VAL B CA 1
ATOM 1996 C C . VAL B 1 75 ? 1.306 23.688 -2.881 1 98.5 75 VAL B C 1
ATOM 1998 O O . VAL B 1 75 ? 0.383 23.156 -2.262 1 98.5 75 VAL B O 1
ATOM 2001 N N . ASN B 1 76 ? 1.949 23 -3.875 1 98.81 76 ASN B N 1
ATOM 2002 C CA . ASN B 1 76 ? 1.89 21.562 -4.043 1 98.81 76 ASN B CA 1
ATOM 2003 C C . ASN B 1 76 ? 2.832 20.844 -3.078 1 98.81 76 ASN B C 1
ATOM 2005 O O . ASN B 1 76 ? 4.023 21.156 -3.016 1 98.81 76 ASN B O 1
ATOM 2009 N N . ALA B 1 77 ? 2.26 19.859 -2.344 1 98.94 77 ALA B N 1
ATOM 2010 C CA . ALA B 1 77 ? 3.104 19.094 -1.435 1 98.94 77 ALA B CA 1
ATOM 2011 C C . ALA B 1 77 ? 4.32 18.531 -2.162 1 98.94 77 ALA B C 1
ATOM 2013 O O . ALA B 1 77 ? 5.441 18.594 -1.65 1 98.94 77 ALA B O 1
ATOM 2014 N N . ARG B 1 78 ? 4.137 18 -3.416 1 98.81 78 ARG B N 1
ATOM 2015 C CA . ARG B 1 78 ? 5.184 17.328 -4.168 1 98.81 78 ARG B CA 1
ATOM 2016 C C . ARG B 1 78 ? 6.348 18.266 -4.465 1 98.81 78 ARG B C 1
ATOM 2018 O O . ARG B 1 78 ? 7.484 17.812 -4.637 1 98.81 78 ARG B O 1
ATOM 2025 N N . ASP B 1 79 ? 6.125 19.562 -4.457 1 98.19 79 ASP B N 1
ATOM 2026 C CA . ASP B 1 79 ? 7.141 20.547 -4.836 1 98.19 79 ASP B CA 1
ATOM 2027 C C . ASP B 1 79 ? 7.941 21.016 -3.623 1 98.19 79 ASP B C 1
ATOM 2029 O O . ASP B 1 79 ? 8.93 21.734 -3.762 1 98.19 79 ASP B O 1
ATOM 2033 N N . ARG B 1 80 ? 7.59 20.562 -2.447 1 98.12 80 ARG B N 1
ATOM 2034 C CA . ARG B 1 80 ? 8.18 21.078 -1.216 1 98.12 80 ARG B CA 1
ATOM 2035 C C . ARG B 1 80 ? 9.258 20.125 -0.689 1 98.12 80 ARG B C 1
ATOM 2037 O O . ARG B 1 80 ? 10.047 20.5 0.185 1 98.12 80 ARG B O 1
ATOM 2044 N N . ILE B 1 81 ? 9.32 18.938 -1.133 1 98.38 81 ILE B N 1
ATOM 2045 C CA . ILE B 1 81 ? 9.93 17.875 -0.35 1 98.38 81 ILE B CA 1
ATOM 2046 C C . ILE B 1 81 ? 11.32 17.562 -0.902 1 98.38 81 ILE B C 1
ATOM 2048 O O . ILE B 1 81 ? 12.023 16.688 -0.379 1 98.38 81 ILE B O 1
ATOM 2052 N N . GLY B 1 82 ? 11.82 18.281 -1.911 1 97.5 82 GLY B N 1
ATOM 2053 C CA . GLY B 1 82 ? 13.102 17.984 -2.525 1 97.5 82 GLY B CA 1
ATOM 2054 C C . GLY B 1 82 ? 13.023 16.906 -3.596 1 97.5 82 GLY B C 1
ATOM 2055 O O . GLY B 1 82 ? 11.93 16.578 -4.07 1 97.5 82 GLY B O 1
ATOM 2056 N N . LYS B 1 83 ? 14.188 16.312 -3.963 1 97.19 83 LYS B N 1
ATOM 2057 C CA . LYS B 1 83 ? 14.242 15.453 -5.145 1 97.19 83 LYS B CA 1
ATOM 2058 C C . LYS B 1 83 ? 14.43 13.984 -4.754 1 97.19 83 LYS B C 1
ATOM 2060 O O . LYS B 1 83 ? 14.242 13.094 -5.578 1 97.19 83 LYS B O 1
ATOM 2065 N N . GLY B 1 84 ? 14.781 13.711 -3.465 1 96.69 84 GLY B N 1
ATOM 2066 C CA . GLY B 1 84 ? 15.102 12.359 -3.027 1 96.69 84 GLY B CA 1
ATOM 2067 C C . GLY B 1 84 ? 16.547 11.977 -3.285 1 96.69 84 GLY B C 1
ATOM 2068 O O . GLY B 1 84 ? 17.359 12.828 -3.641 1 96.69 84 GLY B O 1
ATOM 2069 N N . PRO B 1 85 ? 16.875 10.688 -3.123 1 97.75 85 PRO B N 1
ATOM 2070 C CA . PRO B 1 85 ? 16.047 9.648 -2.502 1 97.75 85 PRO B CA 1
ATOM 2071 C C . PRO B 1 85 ? 15.742 9.93 -1.034 1 97.75 85 PRO B C 1
ATOM 2073 O O . PRO B 1 85 ? 16.406 10.773 -0.415 1 97.75 85 PRO B O 1
ATOM 2076 N N . TRP B 1 86 ? 14.68 9.344 -0.494 1 98.62 86 TRP B N 1
ATOM 2077 C CA . TRP B 1 86 ? 14.32 9.477 0.914 1 98.62 86 TRP B CA 1
ATOM 2078 C C . TRP B 1 86 ? 14.398 8.125 1.623 1 98.62 86 TRP B C 1
ATOM 2080 O O . TRP B 1 86 ? 14.062 7.094 1.043 1 98.62 86 TRP B O 1
ATOM 2090 N N . PHE B 1 87 ? 14.773 8.109 2.85 1 98.5 87 PHE B N 1
ATOM 2091 C CA . PHE B 1 87 ? 14.914 6.938 3.707 1 98.5 87 PHE B CA 1
ATOM 2092 C C . PHE B 1 87 ? 14.227 7.16 5.047 1 98.5 87 PHE B C 1
ATOM 2094 O O . PHE B 1 87 ? 14.281 8.258 5.605 1 98.5 87 PHE B O 1
ATOM 2101 N N . ASN B 1 88 ? 13.547 6.094 5.547 1 98.56 88 ASN B N 1
ATOM 2102 C CA . ASN B 1 88 ? 12.938 6.238 6.863 1 98.56 88 ASN B CA 1
ATOM 2103 C C . ASN B 1 88 ? 13.969 6.094 7.977 1 98.56 88 ASN B C 1
ATOM 2105 O O . ASN B 1 88 ? 15.164 5.977 7.707 1 98.56 88 ASN B O 1
ATOM 2109 N N . ALA B 1 89 ? 13.539 6.203 9.242 1 98.5 89 ALA B N 1
ATOM 2110 C CA . ALA B 1 89 ? 14.43 6.215 10.398 1 98.5 89 ALA B CA 1
ATOM 2111 C C . ALA B 1 89 ? 15.18 4.895 10.531 1 98.5 89 ALA B C 1
ATOM 2113 O O . ALA B 1 89 ? 16.203 4.824 11.211 1 98.5 89 ALA B O 1
ATOM 2114 N N . ASN B 1 90 ? 14.703 3.783 9.922 1 97.81 90 ASN B N 1
ATOM 2115 C CA . ASN B 1 90 ? 15.328 2.469 10 1 97.81 90 ASN B CA 1
ATOM 2116 C C . ASN B 1 90 ? 16.25 2.219 8.812 1 97.81 90 ASN B C 1
ATOM 2118 O O . ASN B 1 90 ? 16.797 1.126 8.664 1 97.81 90 ASN B O 1
ATOM 2122 N N . GLY B 1 91 ? 16.297 3.158 7.902 1 97.5 91 GLY B N 1
ATOM 2123 C CA . GLY B 1 91 ? 17.234 3.074 6.793 1 97.5 91 GLY B CA 1
ATOM 2124 C C . GLY B 1 91 ? 16.594 2.562 5.516 1 97.5 91 GLY B C 1
ATOM 2125 O O . GLY B 1 91 ? 17.266 2.469 4.48 1 97.5 91 GLY B O 1
ATOM 2126 N N . ASN B 1 92 ? 15.336 2.24 5.543 1 97.25 92 ASN B N 1
ATOM 2127 C CA . ASN B 1 92 ? 14.648 1.756 4.352 1 97.25 92 ASN B CA 1
ATOM 2128 C C . ASN B 1 92 ? 14.398 2.881 3.352 1 97.25 92 ASN B C 1
ATOM 2130 O O . ASN B 1 92 ? 13.953 3.967 3.729 1 97.25 92 ASN B O 1
ATOM 2134 N N . ARG B 1 93 ? 14.617 2.629 2.072 1 97.44 93 ARG B N 1
ATOM 2135 C CA . ARG B 1 93 ? 14.289 3.613 1.049 1 97.44 93 ARG B CA 1
ATOM 2136 C C . ARG B 1 93 ? 12.781 3.707 0.845 1 97.44 93 ARG B C 1
ATOM 2138 O O . ARG B 1 93 ? 12.094 2.684 0.748 1 97.44 93 ARG B O 1
ATOM 2145 N N . ILE B 1 94 ? 12.328 4.891 0.762 1 98.31 94 ILE B N 1
ATOM 2146 C CA . ILE B 1 94 ? 10.914 5.176 0.561 1 98.31 94 ILE B CA 1
ATOM 2147 C C . ILE B 1 94 ? 10.641 5.426 -0.921 1 98.31 94 ILE B C 1
ATOM 2149 O O . ILE B 1 94 ? 9.625 4.977 -1.458 1 98.31 94 ILE B O 1
ATOM 2153 N N . ALA B 1 95 ? 11.445 6.145 -1.587 1 98.38 95 ALA B N 1
ATOM 2154 C CA . ALA B 1 95 ? 11.391 6.441 -3.016 1 98.38 95 ALA B CA 1
ATOM 2155 C C . ALA B 1 95 ? 12.719 7.027 -3.498 1 98.38 95 ALA B C 1
ATOM 2157 O O . ALA B 1 95 ? 13.414 7.711 -2.744 1 98.38 95 ALA B O 1
ATOM 2158 N N . ALA B 1 96 ? 13.031 6.781 -4.738 1 97.56 96 ALA B N 1
ATOM 2159 C CA . ALA B 1 96 ? 14.289 7.262 -5.301 1 97.56 96 ALA B CA 1
ATOM 2160 C C . ALA B 1 96 ? 14.188 8.727 -5.707 1 97.56 96 ALA B C 1
ATOM 2162 O O . ALA B 1 96 ? 15.188 9.445 -5.738 1 97.56 96 ALA B O 1
ATOM 2163 N N . ASP B 1 97 ? 13.047 9.141 -6.102 1 97.94 97 ASP B N 1
ATOM 2164 C CA . ASP B 1 97 ? 12.797 10.5 -6.566 1 97.94 97 ASP B CA 1
ATOM 2165 C C . ASP B 1 97 ? 11.312 10.836 -6.516 1 97.94 97 ASP B C 1
ATOM 2167 O O . ASP B 1 97 ? 10.5 10.008 -6.109 1 97.94 97 ASP B O 1
ATOM 2171 N N . VAL B 1 98 ? 10.969 12.062 -6.891 1 98.69 98 VAL B N 1
ATOM 2172 C CA . VAL B 1 98 ? 9.609 12.578 -6.785 1 98.69 98 VAL B CA 1
ATOM 2173 C C . VAL B 1 98 ? 8.672 11.758 -7.672 1 98.69 98 VAL B C 1
ATOM 2175 O O . VAL B 1 98 ? 7.543 11.453 -7.285 1 98.69 98 VAL B O 1
ATOM 2178 N N . ASP B 1 99 ? 9.109 11.305 -8.875 1 98.31 99 ASP B N 1
ATOM 2179 C CA . ASP B 1 99 ? 8.281 10.523 -9.789 1 98.31 99 ASP B CA 1
ATOM 2180 C C . ASP B 1 99 ? 7.969 9.148 -9.211 1 98.31 99 ASP B C 1
ATOM 2182 O O . ASP B 1 99 ? 6.824 8.695 -9.25 1 98.31 99 ASP B O 1
ATOM 2186 N N . GLU B 1 100 ? 8.992 8.477 -8.656 1 97.88 100 GLU B N 1
ATOM 2187 C CA . GLU B 1 100 ? 8.758 7.168 -8.039 1 97.88 100 GLU B CA 1
ATOM 2188 C C . GLU B 1 100 ? 7.84 7.289 -6.828 1 97.88 100 GLU B C 1
ATOM 2190 O O . GLU B 1 100 ? 6.98 6.434 -6.605 1 97.88 100 GLU B O 1
ATOM 2195 N N . LEU B 1 101 ? 8.016 8.375 -6.047 1 98.69 101 LEU B N 1
ATOM 2196 C CA . LEU B 1 101 ? 7.191 8.602 -4.867 1 98.69 101 LEU B CA 1
ATOM 2197 C C . LEU B 1 101 ? 5.711 8.633 -5.234 1 98.69 101 LEU B C 1
ATOM 2199 O O . LEU B 1 101 ? 4.863 8.172 -4.469 1 98.69 101 LEU B O 1
ATOM 2203 N N . HIS B 1 102 ? 5.422 9.156 -6.41 1 98.69 102 HIS B N 1
ATOM 2204 C CA . HIS B 1 102 ? 4.023 9.32 -6.789 1 98.69 102 HIS B CA 1
ATOM 2205 C C . HIS B 1 102 ? 3.598 8.25 -7.789 1 98.69 102 HIS B C 1
ATOM 2207 O O . HIS B 1 102 ? 2.594 8.414 -8.484 1 98.69 102 HIS B O 1
ATOM 2213 N N . SER B 1 103 ? 4.344 7.137 -7.914 1 97.5 103 SER B N 1
ATOM 2214 C CA . SER B 1 103 ? 3.973 5.934 -8.656 1 97.5 103 SER B CA 1
ATOM 2215 C C . SER B 1 103 ? 3.65 4.781 -7.715 1 97.5 103 SER B C 1
ATOM 2217 O O . SER B 1 103 ? 3.873 4.879 -6.508 1 97.5 103 SER B O 1
ATOM 2219 N N . VAL B 1 104 ? 3.133 3.68 -8.258 1 97 104 VAL B N 1
ATOM 2220 C CA . VAL B 1 104 ? 2.824 2.5 -7.461 1 97 104 VAL B CA 1
ATOM 2221 C C . VAL B 1 104 ? 4.121 1.856 -6.969 1 97 104 VAL B C 1
ATOM 2223 O O . VAL B 1 104 ? 4.09 0.954 -6.129 1 97 104 VAL B O 1
ATOM 2226 N N . MET B 1 105 ? 5.266 2.381 -7.402 1 97.19 105 MET B N 1
ATOM 2227 C CA . MET B 1 105 ? 6.547 1.781 -7.039 1 97.19 105 MET B CA 1
ATOM 2228 C C . MET B 1 105 ? 7.086 2.387 -5.746 1 97.19 105 MET B C 1
ATOM 2230 O O . MET B 1 105 ? 8.148 1.99 -5.27 1 97.19 105 MET B O 1
ATOM 2234 N N . ASN B 1 106 ? 6.316 3.408 -5.152 1 98.19 106 ASN B N 1
ATOM 2235 C CA . ASN B 1 106 ? 6.773 3.9 -3.855 1 98.19 106 ASN B CA 1
ATOM 2236 C C . ASN B 1 106 ? 6.77 2.797 -2.803 1 98.19 106 ASN B C 1
ATOM 2238 O O . ASN B 1 106 ? 6.168 1.74 -3.008 1 98.19 106 ASN B O 1
ATOM 2242 N N . ARG B 1 107 ? 7.496 3.029 -1.715 1 97.81 107 ARG B N 1
ATOM 2243 C CA . ARG B 1 107 ? 7.633 1.992 -0.697 1 97.81 107 ARG B CA 1
ATOM 2244 C C . ARG B 1 107 ? 7.035 2.447 0.631 1 97.81 107 ARG B C 1
ATOM 2246 O O . ARG B 1 107 ? 7.551 2.107 1.697 1 97.81 107 ARG B O 1
ATOM 2253 N N . ILE B 1 108 ? 5.984 3.311 0.56 1 98.69 108 ILE B N 1
ATOM 2254 C CA . ILE B 1 108 ? 5.234 3.662 1.762 1 98.69 108 ILE B CA 1
ATOM 2255 C C . ILE B 1 108 ? 4.289 2.521 2.133 1 98.69 108 ILE B C 1
ATOM 2257 O O . ILE B 1 108 ? 3.541 2.027 1.287 1 98.69 108 ILE B O 1
ATOM 2261 N N . SER B 1 109 ? 4.375 2.031 3.309 1 98.31 109 SER B N 1
ATOM 2262 C CA . SER B 1 109 ? 3.57 0.946 3.859 1 98.31 109 SER B CA 1
ATOM 2263 C C . SER B 1 109 ? 3.529 1.005 5.383 1 98.31 109 SER B C 1
ATOM 2265 O O . SER B 1 109 ? 4.223 1.82 5.996 1 98.31 109 SER B O 1
ATOM 2267 N N . ALA B 1 110 ? 2.719 0.137 5.953 1 97.06 110 ALA B N 1
ATOM 2268 C CA . ALA B 1 110 ? 2.688 0.047 7.41 1 97.06 110 ALA B CA 1
ATOM 2269 C C . ALA B 1 110 ? 4.066 -0.287 7.969 1 97.06 110 ALA B C 1
ATOM 2271 O O . ALA B 1 110 ? 4.398 0.103 9.094 1 97.06 110 ALA B O 1
ATOM 2272 N N . TYR B 1 111 ? 4.906 -0.931 7.164 1 96.56 111 TYR B N 1
ATOM 2273 C CA . TYR B 1 111 ? 6.234 -1.357 7.59 1 96.56 111 TYR B CA 1
ATOM 2274 C C . TYR B 1 111 ? 7.227 -0.203 7.52 1 96.56 111 TYR B C 1
ATOM 2276 O O . TYR B 1 111 ? 8.102 -0.074 8.383 1 96.56 111 TYR B O 1
ATOM 2284 N N . THR B 1 112 ? 7.055 0.65 6.551 1 98.38 112 THR B N 1
ATOM 2285 C CA . THR B 1 112 ? 8.125 1.61 6.289 1 98.38 112 THR B CA 1
ATOM 2286 C C . THR B 1 112 ? 7.715 3.008 6.75 1 98.38 112 THR B C 1
ATOM 2288 O O . THR B 1 112 ? 8.57 3.881 6.926 1 98.38 112 THR B O 1
ATOM 2291 N N . ALA B 1 113 ? 6.434 3.291 6.852 1 98.75 113 ALA B N 1
ATOM 2292 C CA . ALA B 1 113 ? 5.988 4.586 7.359 1 98.75 113 ALA B CA 1
ATOM 2293 C C . ALA B 1 113 ? 6.062 4.633 8.883 1 98.75 113 ALA B C 1
ATOM 2295 O O . ALA B 1 113 ? 5.035 4.691 9.562 1 98.75 113 ALA B O 1
ATOM 2296 N N . VAL B 1 114 ? 7.316 4.707 9.391 1 98.81 114 VAL B N 1
ATOM 2297 C CA . VAL B 1 114 ? 7.602 4.73 10.82 1 98.81 114 VAL B CA 1
ATOM 2298 C C . VAL B 1 114 ? 7.805 6.172 11.281 1 98.81 114 VAL B C 1
ATOM 2300 O O . VAL B 1 114 ? 7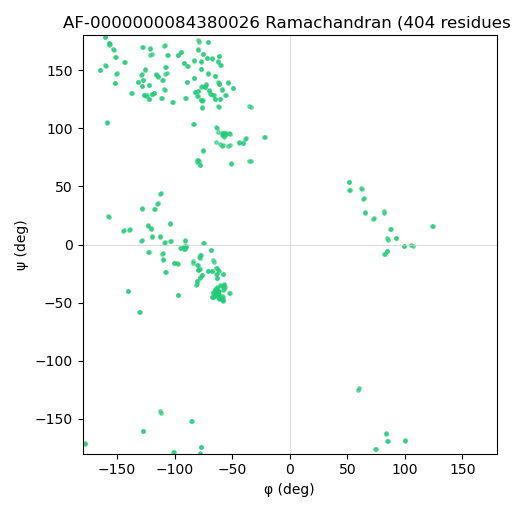.988 7.07 10.461 1 98.81 114 VAL B O 1
ATOM 2303 N N . ASP B 1 115 ? 7.719 6.359 12.602 1 98.94 115 ASP B N 1
ATOM 2304 C CA . ASP B 1 115 ? 7.895 7.711 13.117 1 98.94 115 ASP B CA 1
ATOM 2305 C C . ASP B 1 115 ? 9.367 8.102 13.133 1 98.94 115 ASP B C 1
ATOM 2307 O O . ASP B 1 115 ? 10.219 7.391 12.594 1 98.94 115 ASP B O 1
ATOM 2311 N N . GLU B 1 116 ? 9.719 9.266 13.688 1 98.94 116 GLU B N 1
ATOM 2312 C CA . GLU B 1 116 ? 11.047 9.867 13.633 1 98.94 116 GLU B CA 1
ATOM 2313 C C . GLU B 1 116 ? 12.062 9.031 14.406 1 98.94 116 GLU B C 1
ATOM 2315 O O . GLU B 1 116 ? 13.273 9.211 14.242 1 98.94 116 GLU B O 1
ATOM 2320 N N . ARG B 1 117 ? 11.594 8.109 15.195 1 98.81 117 ARG B N 1
ATOM 2321 C CA . ARG B 1 117 ? 12.492 7.258 15.969 1 98.81 117 ARG B CA 1
ATOM 2322 C C . ARG B 1 117 ? 12.43 5.816 15.484 1 98.81 117 ARG B C 1
ATOM 2324 O O . ARG B 1 117 ? 12.914 4.902 16.156 1 98.81 117 ARG B O 1
ATOM 2331 N N . GLY B 1 118 ? 11.703 5.598 14.383 1 98.75 118 GLY B N 1
ATOM 2332 C CA . GLY B 1 118 ? 11.656 4.281 13.766 1 98.75 118 GLY B CA 1
ATOM 2333 C C . GLY B 1 118 ? 10.578 3.387 14.344 1 98.75 118 GLY B C 1
ATOM 2334 O O . GLY B 1 118 ? 10.594 2.172 14.148 1 98.75 118 GLY B O 1
ATOM 2335 N N . ARG B 1 119 ? 9.695 3.973 15.086 1 98.5 119 ARG B N 1
ATOM 2336 C CA . ARG B 1 119 ? 8.633 3.189 15.695 1 98.5 119 ARG B CA 1
ATOM 2337 C C . ARG B 1 119 ? 7.422 3.092 14.773 1 98.5 119 ARG B C 1
ATOM 2339 O O . ARG B 1 119 ? 7.055 4.07 14.117 1 98.5 119 ARG B O 1
ATOM 2346 N N . ALA B 1 120 ? 6.828 1.893 14.75 1 97.88 120 ALA B N 1
ATOM 2347 C CA . ALA B 1 120 ? 5.629 1.679 13.945 1 97.88 120 ALA B CA 1
ATOM 2348 C C . ALA B 1 120 ? 4.461 2.518 14.461 1 97.88 120 ALA B C 1
ATOM 2350 O O . ALA B 1 120 ? 4.344 2.752 15.664 1 97.88 120 ALA B O 1
ATOM 2351 N N . ILE B 1 121 ? 3.621 3 13.586 1 98.5 121 ILE B N 1
ATOM 2352 C CA . ILE B 1 121 ? 2.387 3.715 13.891 1 98.5 121 ILE B CA 1
ATOM 2353 C C . ILE B 1 121 ? 1.192 2.779 13.711 1 98.5 121 ILE B C 1
ATOM 2355 O O . ILE B 1 121 ? 1.004 2.201 12.641 1 98.5 121 ILE B O 1
ATOM 2359 N N . PRO B 1 122 ? 0.374 2.578 14.734 1 97.88 122 PRO B N 1
ATOM 2360 C CA . PRO B 1 122 ? -0.774 1.682 14.586 1 97.88 122 PRO B CA 1
ATOM 2361 C C . PRO B 1 122 ? -1.747 2.143 13.5 1 97.88 122 PRO B C 1
ATOM 2363 O O . PRO B 1 122 ? -2.191 3.293 13.516 1 97.88 122 PRO B O 1
ATOM 2366 N N . GLY B 1 123 ? -2.037 1.233 12.539 1 97 123 GLY B N 1
ATOM 2367 C CA . GLY B 1 123 ? -2.908 1.548 11.422 1 97 123 GLY B CA 1
ATOM 2368 C C . GLY B 1 123 ? -4.219 0.786 11.453 1 97 123 GLY B C 1
ATOM 2369 O O . GLY B 1 123 ? -4.789 0.564 12.523 1 97 123 GLY B O 1
ATOM 2370 N N . SER B 1 124 ? -4.719 0.396 10.289 1 93.88 124 SER B N 1
ATOM 2371 C CA . SER B 1 124 ? -6.008 -0.264 10.102 1 93.88 124 SER B CA 1
ATOM 2372 C C . SER B 1 124 ? -6.082 -1.563 10.898 1 93.88 124 SER B C 1
ATOM 2374 O O . SER B 1 124 ? -5.141 -2.361 10.883 1 93.88 124 SER B O 1
ATOM 2376 N N . GLY B 1 125 ? -7.156 -1.755 11.586 1 89 125 GLY B N 1
ATOM 2377 C CA . GLY B 1 125 ? -7.387 -2.969 12.352 1 89 125 GLY B CA 1
ATOM 2378 C C . GLY B 1 125 ? -6.754 -2.932 13.734 1 89 125 GLY B C 1
ATOM 2379 O O . GLY B 1 125 ? -6.934 -3.857 14.523 1 89 125 GLY B O 1
ATOM 2380 N N . MET B 1 126 ? -5.996 -1.846 13.969 1 94.12 126 MET B N 1
ATOM 2381 C CA . MET B 1 126 ? -5.344 -1.705 15.273 1 94.12 126 MET B CA 1
ATOM 2382 C C . MET B 1 126 ? -6.031 -0.633 16.109 1 94.12 126 MET B C 1
ATOM 2384 O O . MET B 1 126 ? -6.859 0.125 15.602 1 94.12 126 MET B O 1
ATOM 2388 N N . ALA B 1 127 ? -5.719 -0.697 17.438 1 94.5 127 ALA B N 1
ATOM 2389 C CA . ALA B 1 127 ? -6.207 0.309 18.391 1 94.5 127 ALA B CA 1
ATOM 2390 C C . ALA B 1 127 ? -5.051 0.996 19.109 1 94.5 127 ALA B C 1
ATOM 2392 O O . ALA B 1 127 ? -4.246 0.338 19.766 1 94.5 127 ALA B O 1
ATOM 2393 N N . PRO B 1 128 ? -4.953 2.377 19.078 1 96.44 128 PRO B N 1
ATOM 2394 C CA . PRO B 1 128 ? -5.801 3.266 18.281 1 96.44 128 PRO B CA 1
ATOM 2395 C C . PRO B 1 128 ? -5.512 3.182 16.781 1 96.44 128 PRO B C 1
ATOM 2397 O O . PRO B 1 128 ? -4.379 2.887 16.391 1 96.44 128 PRO B O 1
ATOM 2400 N N . ASN B 1 129 ? -6.586 3.367 16.016 1 96.94 129 ASN B N 1
ATOM 2401 C CA . ASN B 1 129 ? -6.418 3.496 14.57 1 96.94 129 ASN B CA 1
ATOM 2402 C C . ASN B 1 129 ? -5.875 4.871 14.188 1 96.94 129 ASN B C 1
ATOM 2404 O O . ASN B 1 129 ? -6.562 5.879 14.344 1 96.94 129 ASN B O 1
ATOM 2408 N N . ARG B 1 130 ? -4.695 4.926 13.594 1 98.44 130 ARG B N 1
ATOM 2409 C CA . ARG B 1 130 ? -4.051 6.18 13.227 1 98.44 130 ARG B CA 1
ATOM 2410 C C . ARG B 1 130 ? -3.631 6.168 11.758 1 98.44 130 ARG B C 1
ATOM 2412 O O . ARG B 1 130 ? -2.602 6.738 11.391 1 98.44 130 ARG B O 1
ATOM 2419 N N . HIS B 1 131 ? -4.391 5.453 10.898 1 98.31 131 HIS B N 1
ATOM 2420 C CA . HIS B 1 131 ? -3.91 5.168 9.547 1 98.31 131 HIS B CA 1
ATOM 2421 C C . HIS B 1 131 ? -4.105 6.367 8.625 1 98.31 131 HIS B C 1
ATOM 2423 O O . HIS B 1 131 ? -3.441 6.477 7.594 1 98.31 131 HIS B O 1
ATOM 2429 N N . ASP B 1 132 ? -5.074 7.352 8.969 1 98.75 132 ASP B N 1
ATOM 2430 C CA . ASP B 1 132 ? -5.316 8.523 8.141 1 98.75 132 ASP B CA 1
ATOM 2431 C C . ASP B 1 132 ? -4.215 9.57 8.328 1 98.75 132 ASP B C 1
ATOM 2433 O O . ASP B 1 132 ? -3.852 9.891 9.461 1 98.75 132 ASP B O 1
ATOM 2437 N N . ILE B 1 133 ? -3.748 10.133 7.219 1 98.94 133 ILE B N 1
ATOM 2438 C CA . ILE B 1 133 ? -2.633 11.07 7.242 1 98.94 133 ILE B CA 1
ATOM 2439 C C . ILE B 1 133 ? -3.029 12.367 6.531 1 98.94 133 ILE B C 1
ATOM 2441 O O . ILE B 1 133 ? -3.523 12.336 5.402 1 98.94 133 ILE B O 1
ATOM 2445 N N . LEU B 1 134 ? -2.814 13.469 7.188 1 99 134 LEU B N 1
ATOM 2446 C CA . LEU B 1 134 ? -3.084 14.766 6.586 1 99 134 LEU B CA 1
ATOM 2447 C C . LEU B 1 134 ? -2.143 15.031 5.414 1 99 134 LEU B C 1
ATOM 2449 O O . LEU B 1 134 ? -0.922 14.938 5.562 1 99 134 LEU B O 1
ATOM 2453 N N . THR B 1 135 ? -2.676 15.398 4.25 1 98.94 135 THR B N 1
ATOM 2454 C CA . THR B 1 135 ? -1.834 15.773 3.119 1 98.94 135 THR B CA 1
ATOM 2455 C C . THR B 1 135 ? -2.434 16.969 2.371 1 98.94 135 THR B C 1
ATOM 2457 O O . THR B 1 135 ? -1.702 17.812 1.864 1 98.94 135 THR B O 1
ATOM 2460 N N . GLY B 1 136 ? -3.812 16.922 2.246 1 98.88 136 GLY B N 1
ATOM 2461 C CA . GLY B 1 136 ? -4.477 17.938 1.445 1 98.88 136 GLY B CA 1
ATOM 2462 C C . GLY B 1 136 ? -4.121 17.875 -0.028 1 98.88 136 GLY B C 1
ATOM 2463 O O . GLY B 1 136 ? -4.156 18.875 -0.731 1 98.88 136 GLY B O 1
ATOM 2464 N N . SER B 1 137 ? -3.768 16.703 -0.537 1 98.94 137 SER B N 1
ATOM 2465 C CA . SER B 1 137 ? -3.148 16.594 -1.854 1 98.94 137 SER B CA 1
ATOM 2466 C C . SER B 1 137 ? -3.914 15.633 -2.752 1 98.94 137 SER B C 1
ATOM 2468 O O . SER B 1 137 ? -4.547 14.695 -2.266 1 98.94 137 SER B O 1
ATOM 2470 N N . LYS B 1 138 ? -3.859 15.898 -4.066 1 98.56 138 LYS B N 1
ATOM 2471 C CA . LYS B 1 138 ? -4.254 14.906 -5.062 1 98.56 138 LYS B CA 1
ATOM 2472 C C . LYS B 1 138 ? -3.236 13.773 -5.137 1 98.56 138 LYS B C 1
ATOM 2474 O O . LYS B 1 138 ? -2.148 13.867 -4.566 1 98.56 138 LYS B O 1
ATOM 2479 N N . ILE B 1 139 ? -3.586 12.789 -5.914 1 98.38 139 ILE B N 1
ATOM 2480 C CA . ILE B 1 139 ? -2.783 11.578 -5.984 1 98.38 139 ILE B CA 1
ATOM 2481 C C . ILE B 1 139 ? -1.396 11.906 -6.535 1 98.38 139 ILE B C 1
ATOM 2483 O O . ILE B 1 139 ? -0.406 11.281 -6.152 1 98.38 139 ILE B O 1
ATOM 2487 N N . ASP B 1 140 ? -1.244 12.914 -7.348 1 98.5 140 ASP B N 1
ATOM 2488 C CA . ASP B 1 140 ? 0.051 13.25 -7.934 1 98.5 140 ASP B CA 1
ATOM 2489 C C . ASP B 1 140 ? 0.807 14.242 -7.055 1 98.5 140 ASP B C 1
ATOM 2491 O O . ASP B 1 140 ? 1.861 14.75 -7.445 1 98.5 140 ASP B O 1
ATOM 2495 N N . GLY B 1 141 ? 0.281 14.617 -5.891 1 98.81 141 GLY B N 1
ATOM 2496 C CA . GLY B 1 141 ? 0.946 15.469 -4.922 1 98.81 141 GLY B CA 1
ATOM 2497 C C . GLY B 1 141 ? 0.623 16.938 -5.102 1 98.81 141 GLY B C 1
ATOM 2498 O O . GLY B 1 141 ? 1.157 17.797 -4.391 1 98.81 141 GLY B O 1
ATOM 2499 N N . THR B 1 142 ? -0.276 17.234 -6.012 1 98.75 142 THR B N 1
ATOM 2500 C CA . THR B 1 142 ? -0.604 18.641 -6.266 1 98.75 142 THR B CA 1
ATOM 2501 C C . THR B 1 142 ? -1.824 19.062 -5.453 1 98.75 142 THR B C 1
ATOM 2503 O O . THR B 1 142 ? -2.562 18.219 -4.945 1 98.75 142 THR B O 1
ATOM 2506 N N . ALA B 1 143 ? -1.993 20.328 -5.398 1 98.62 143 ALA B N 1
ATOM 2507 C CA . ALA B 1 143 ? -3.062 20.953 -4.617 1 98.62 143 ALA B CA 1
ATOM 2508 C C . ALA B 1 143 ? -4.406 20.828 -5.332 1 98.62 143 ALA B C 1
ATOM 2510 O O . ALA B 1 143 ? -4.453 20.734 -6.562 1 98.62 143 ALA B O 1
ATOM 2511 N N . TYR B 1 144 ? -5.48 20.781 -4.57 1 98 144 TYR B N 1
ATOM 2512 C CA . TYR B 1 144 ? -6.828 20.938 -5.098 1 98 144 TYR B CA 1
ATOM 2513 C C . TYR B 1 144 ? -7.125 22.406 -5.379 1 98 144 TYR B C 1
ATOM 2515 O O . TYR B 1 144 ? -6.543 23.297 -4.754 1 98 144 TYR B O 1
ATOM 2523 N N . ALA B 1 145 ? -8.07 22.531 -6.254 1 93 145 ALA B N 1
ATOM 2524 C CA . ALA B 1 145 ? -8.57 23.891 -6.465 1 93 145 ALA B CA 1
ATOM 2525 C C . ALA B 1 145 ? -9.297 24.406 -5.227 1 93 145 ALA B C 1
ATOM 2527 O O . ALA B 1 145 ? -9.672 23.625 -4.348 1 93 145 ALA B O 1
ATOM 2528 N N . GLU B 1 146 ? -9.445 25.703 -5.113 1 87.25 146 GLU B N 1
ATOM 2529 C CA . GLU B 1 146 ? -9.977 26.359 -3.918 1 87.25 146 GLU B CA 1
ATOM 2530 C C . GLU B 1 146 ? -11.484 26.172 -3.809 1 87.25 146 GLU B C 1
ATOM 2532 O O . GLU B 1 146 ? -12.078 26.484 -2.777 1 87.25 146 GLU B O 1
ATOM 2537 N N . SER B 1 147 ? -12.141 25.516 -4.645 1 86.19 147 SER B N 1
ATOM 2538 C CA . SER B 1 147 ? -13.594 25.422 -4.641 1 86.19 147 SER B CA 1
ATOM 2539 C C . SER B 1 147 ? -14.102 24.672 -3.412 1 86.19 147 SER B C 1
ATOM 2541 O O . SER B 1 147 ? -15.094 25.078 -2.797 1 86.19 147 SER B O 1
ATOM 2543 N N . GLU B 1 148 ? -13.484 23.625 -3.037 1 91.31 148 GLU B N 1
ATOM 2544 C CA . GLU B 1 148 ? -13.766 22.891 -1.801 1 91.31 148 GLU B CA 1
ATOM 2545 C C . GLU B 1 148 ? -12.516 22.766 -0.942 1 91.31 148 GLU B C 1
ATOM 2547 O O . GLU B 1 148 ? -11.461 22.344 -1.432 1 91.31 148 GLU B O 1
ATOM 2552 N N . ASP B 1 149 ? -12.719 23.172 0.328 1 95.69 149 ASP B N 1
ATOM 2553 C CA . ASP B 1 149 ? -11.57 23.109 1.222 1 95.69 149 ASP B CA 1
ATOM 2554 C C . ASP B 1 149 ? -11.133 21.656 1.439 1 95.69 149 ASP B C 1
ATOM 2556 O O . ASP B 1 149 ? -11.945 20.812 1.827 1 95.69 149 ASP B O 1
ATOM 2560 N N . MET B 1 150 ? -9.898 21.359 1.188 1 98.56 150 MET B N 1
ATOM 2561 C CA . MET B 1 150 ? -9.305 20.047 1.368 1 98.56 150 MET B CA 1
ATOM 2562 C C . MET B 1 150 ? -8.141 20.094 2.352 1 98.56 150 MET B C 1
ATOM 2564 O O . MET B 1 150 ? -7.352 19.156 2.436 1 98.56 150 MET B O 1
ATOM 2568 N N . THR B 1 151 ? -7.984 21.25 3.15 1 98.75 151 THR B N 1
ATOM 2569 C CA . THR B 1 151 ? -6.734 21.469 3.877 1 98.75 151 THR B CA 1
ATOM 2570 C C . THR B 1 151 ? -7.012 22.016 5.273 1 98.75 151 THR B C 1
ATOM 2572 O O . THR B 1 151 ? -6.117 22.578 5.914 1 98.75 151 THR B O 1
ATOM 2575 N N . CYS B 1 152 ? -8.312 21.953 5.715 1 98.56 152 CYS B N 1
ATOM 2576 C CA . CYS B 1 152 ? -8.672 22.562 6.984 1 98.56 152 CYS B CA 1
ATOM 2577 C C . CYS B 1 152 ? -8.195 24.016 7.043 1 98.56 152 CYS B C 1
ATOM 2579 O O . CYS B 1 152 ? -7.527 24.406 7.996 1 98.56 152 CYS B O 1
ATOM 2581 N N . GLY B 1 153 ? -8.57 24.812 6.039 1 97.5 153 GLY B N 1
ATOM 2582 C CA . GLY B 1 153 ? -8.203 26.219 5.988 1 97.5 153 GLY B CA 1
ATOM 2583 C C . GLY B 1 153 ? -6.703 26.438 5.906 1 97.5 153 GLY B C 1
ATOM 2584 O O . GLY B 1 153 ? -6.148 27.25 6.656 1 97.5 153 GLY B O 1
ATOM 2585 N N . ASN B 1 154 ? -6.043 25.719 5.004 1 98.38 154 ASN B N 1
ATOM 2586 C CA . ASN B 1 154 ? -4.59 25.797 4.875 1 98.38 154 ASN B CA 1
ATOM 2587 C C . ASN B 1 154 ? -3.898 25.594 6.219 1 98.38 154 ASN B C 1
ATOM 2589 O O . ASN B 1 154 ? -3.027 26.375 6.598 1 98.38 154 ASN B O 1
ATOM 2593 N N . TRP B 1 155 ? -4.383 24.562 6.887 1 98.81 155 TRP B N 1
ATOM 2594 C CA . TRP B 1 155 ? -3.787 24 8.094 1 98.81 155 TRP B CA 1
ATOM 2595 C C . TRP B 1 155 ? -3.822 25.016 9.234 1 98.81 155 TRP B C 1
ATOM 2597 O O . TRP B 1 155 ? -2.861 25.141 10 1 98.81 155 TRP B O 1
ATOM 2607 N N . THR B 1 156 ? -4.934 25.766 9.344 1 98.69 156 THR B N 1
ATOM 2608 C CA . THR B 1 156 ? -5.109 26.734 10.43 1 98.69 156 THR B CA 1
ATOM 2609 C C . THR B 1 156 ? -6.453 26.516 11.125 1 98.69 156 THR B C 1
ATOM 2611 O O . THR B 1 156 ? -6.844 27.312 11.984 1 98.69 156 THR B O 1
ATOM 2614 N N . ASP B 1 157 ? -7.172 25.516 10.719 1 98.5 157 ASP B N 1
ATOM 2615 C CA . ASP B 1 157 ? -8.531 25.297 11.211 1 98.5 157 ASP B CA 1
ATOM 2616 C C . ASP B 1 157 ? -8.586 24.078 12.133 1 98.5 157 ASP B C 1
ATOM 2618 O O . ASP B 1 157 ? -8.023 23.031 11.82 1 98.5 157 ASP B O 1
ATOM 2622 N N . SER B 1 158 ? -9.258 24.219 13.297 1 98.44 158 SER B N 1
ATOM 2623 C CA . SER B 1 158 ? -9.445 23.156 14.273 1 98.44 158 SER B CA 1
ATOM 2624 C C . SER B 1 158 ? -10.922 22.906 14.555 1 98.44 158 SER B C 1
ATOM 2626 O O . SER B 1 158 ? -11.273 22.328 15.578 1 98.44 158 SER B O 1
ATOM 2628 N N . SER B 1 159 ? -11.75 23.391 13.711 1 97.12 159 SER B N 1
ATOM 2629 C CA . SER B 1 159 ? -13.188 23.281 13.93 1 97.12 159 SER B CA 1
ATOM 2630 C C . SER B 1 159 ? -13.703 21.906 13.555 1 97.12 159 SER B C 1
ATOM 2632 O O . SER B 1 159 ? -13.023 21.141 12.852 1 97.12 159 SER B O 1
ATOM 2634 N N . ASP B 1 160 ? -14.938 21.562 13.922 1 95.81 160 ASP B N 1
ATOM 2635 C CA . ASP B 1 160 ? -15.57 20.281 13.594 1 95.81 160 ASP B CA 1
ATOM 2636 C C . ASP B 1 160 ? -16.109 20.297 12.164 1 95.81 160 ASP B C 1
ATOM 2638 O O . ASP B 1 160 ? -16.438 19.25 11.609 1 95.81 160 ASP B O 1
ATOM 2642 N N . ASN B 1 161 ? -16.297 21.406 11.531 1 89.75 161 ASN B N 1
ATOM 2643 C CA . ASN B 1 161 ? -17.031 21.516 10.273 1 89.75 161 ASN B CA 1
ATOM 2644 C C . ASN B 1 161 ? -16.094 21.516 9.078 1 89.75 161 ASN B C 1
ATOM 2646 O O . ASN B 1 161 ? -16.5 21.203 7.957 1 89.75 161 ASN B O 1
ATOM 2650 N N . GLY B 1 162 ? -14.875 21.719 9.109 1 94.12 162 GLY B N 1
ATOM 2651 C CA . GLY B 1 162 ? -13.945 21.672 7.992 1 94.12 162 GLY B CA 1
ATOM 2652 C C . GLY B 1 162 ? -13.547 20.266 7.594 1 94.12 162 GLY B C 1
ATOM 2653 O O . GLY B 1 162 ? -14.109 19.297 8.094 1 94.12 162 GLY B O 1
ATOM 2654 N N . LYS B 1 163 ? -12.82 20.156 6.559 1 97.56 163 LYS B N 1
ATOM 2655 C CA . LYS B 1 163 ? -12.305 18.859 6.16 1 97.56 163 LYS B CA 1
ATOM 2656 C C . LYS B 1 163 ? -10.891 18.969 5.594 1 97.56 163 LYS B C 1
ATOM 2658 O O . LYS B 1 163 ? -10.477 20.031 5.152 1 97.56 163 LYS B O 1
ATOM 2663 N N . ALA B 1 164 ? -10.227 17.984 5.633 1 98.69 164 ALA B N 1
ATOM 2664 C CA . ALA B 1 164 ? -8.945 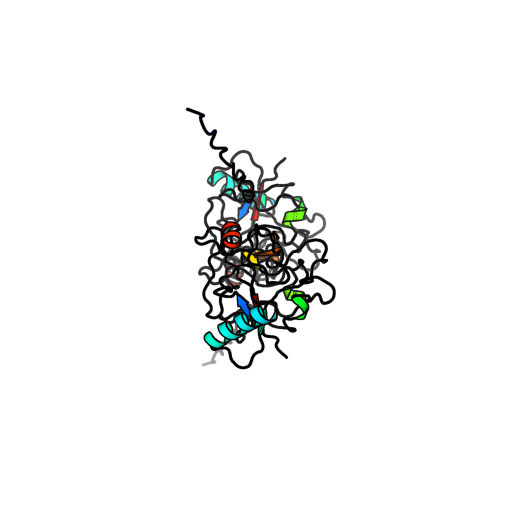17.781 4.953 1 98.69 164 ALA B CA 1
ATOM 2665 C C . ALA B 1 164 ? -8.961 16.516 4.117 1 98.69 164 ALA B C 1
ATOM 2667 O O . ALA B 1 164 ? -9.594 15.523 4.492 1 98.69 164 ALA B O 1
ATOM 2668 N N . ARG B 1 165 ? -8.312 16.531 2.881 1 98.81 165 ARG B N 1
ATOM 2669 C CA . ARG B 1 165 ? -8.016 15.297 2.164 1 98.81 165 ARG B CA 1
ATOM 2670 C C . ARG B 1 165 ? -6.945 14.492 2.893 1 98.81 165 ARG B C 1
ATOM 2672 O O . ARG B 1 165 ? -5.914 15.031 3.295 1 98.81 165 ARG B O 1
ATOM 2679 N N . LEU B 1 166 ? -7.254 13.242 3.084 1 98.94 166 LEU B N 1
ATOM 2680 C CA . LEU B 1 166 ? -6.387 12.344 3.84 1 98.94 166 LEU B CA 1
ATOM 2681 C C . LEU B 1 166 ? -5.824 11.25 2.941 1 98.94 166 LEU B C 1
ATOM 2683 O O . LEU B 1 166 ? -6.492 10.797 2.012 1 98.94 166 LEU B O 1
ATOM 2687 N N . GLY B 1 167 ? -4.598 10.844 3.189 1 98.88 167 GLY B N 1
ATOM 2688 C CA . GLY B 1 167 ? -4.062 9.578 2.711 1 98.88 167 GLY B CA 1
ATOM 2689 C C . GLY B 1 167 ? -4.047 8.5 3.773 1 98.88 167 GLY B C 1
ATOM 2690 O O . GLY B 1 167 ? -4.52 8.711 4.891 1 98.88 167 GLY B O 1
ATOM 2691 N N . HIS B 1 168 ? -3.549 7.328 3.406 1 98.81 168 HIS B N 1
ATOM 2692 C CA . HIS B 1 168 ? -3.348 6.191 4.293 1 98.81 168 HIS B CA 1
ATOM 2693 C C . HIS B 1 168 ? -1.879 5.781 4.344 1 98.81 168 HIS B C 1
ATOM 2695 O O . HIS B 1 168 ? -1.256 5.559 3.305 1 98.81 168 HIS B O 1
ATOM 2701 N N . HIS B 1 169 ? -1.326 5.641 5.566 1 98.88 169 HIS B N 1
ATOM 2702 C CA . HIS B 1 169 ? 0.077 5.242 5.594 1 98.88 169 HIS B CA 1
ATOM 2703 C C . HIS B 1 169 ? 0.232 3.746 5.336 1 98.88 169 HIS B C 1
ATOM 2705 O O . HIS B 1 169 ? 1.337 3.27 5.07 1 98.88 169 HIS B O 1
ATOM 2711 N N . ASP B 1 170 ? -0.936 2.986 5.363 1 98.31 170 ASP B N 1
ATOM 2712 C CA . ASP B 1 170 ? -0.854 1.53 5.352 1 98.31 170 ASP B CA 1
ATOM 2713 C C . ASP B 1 170 ? -1.557 0.947 4.129 1 98.31 170 ASP B C 1
ATOM 2715 O O . ASP B 1 170 ? -1.781 -0.262 4.055 1 98.31 170 ASP B O 1
ATOM 2719 N N . TYR B 1 171 ? -2.023 1.808 3.129 1 98.19 171 TYR B N 1
ATOM 2720 C CA . TYR B 1 171 ? -2.598 1.411 1.849 1 98.19 171 TYR B CA 1
ATOM 2721 C C . TYR B 1 171 ? -1.903 2.123 0.694 1 98.19 171 TYR B C 1
ATOM 2723 O O . TYR B 1 171 ? -1.106 3.039 0.911 1 98.19 171 TYR B O 1
ATOM 2731 N N . ALA B 1 172 ? -2.211 1.677 -0.526 1 98.38 172 ALA B N 1
ATOM 2732 C CA . ALA B 1 172 ? -1.618 2.26 -1.728 1 98.38 172 ALA B CA 1
ATOM 2733 C C . ALA B 1 172 ? -1.954 3.744 -1.841 1 98.38 172 ALA B C 1
ATOM 2735 O O . ALA B 1 172 ? -1.132 4.539 -2.299 1 98.38 172 ALA B O 1
ATOM 2736 N N . ALA B 1 173 ? -3.172 4.098 -1.398 1 98.5 173 ALA B N 1
ATOM 2737 C CA . ALA B 1 173 ? -3.592 5.496 -1.43 1 98.5 173 ALA B CA 1
ATOM 2738 C C . ALA B 1 173 ? -2.971 6.281 -0.279 1 98.5 173 ALA B C 1
ATOM 2740 O O . ALA B 1 173 ? -3.684 6.816 0.573 1 98.5 173 ALA B O 1
ATOM 2741 N N . TRP B 1 174 ? -1.698 6.48 -0.292 1 98.88 174 TRP B N 1
ATOM 2742 C CA . TRP B 1 174 ? -0.93 6.996 0.837 1 98.88 174 TRP B CA 1
ATOM 2743 C C . TRP B 1 174 ? -1.137 8.5 0.997 1 98.88 174 TRP B C 1
ATOM 2745 O O . TRP B 1 174 ? -1.002 9.031 2.1 1 98.88 174 TRP B O 1
ATOM 2755 N N . ASN B 1 175 ? -1.484 9.234 -0.123 1 98.88 175 ASN B N 1
ATOM 2756 C CA . ASN B 1 175 ? -1.506 10.688 -0.007 1 98.88 175 ASN B CA 1
ATOM 2757 C C . ASN B 1 175 ? -2.875 11.258 -0.364 1 98.88 175 ASN B C 1
ATOM 2759 O O . ASN B 1 175 ? -3.125 12.445 -0.175 1 98.88 175 ASN B O 1
ATOM 2763 N N . SER B 1 176 ? -3.777 10.414 -0.849 1 98.81 176 SER B N 1
ATOM 2764 C CA . SER B 1 176 ? -5.113 10.867 -1.218 1 98.81 176 SER B CA 1
ATOM 2765 C C . SER B 1 176 ? -6.105 9.711 -1.234 1 98.81 176 SER B C 1
ATOM 2767 O O . SER B 1 176 ? -6.141 8.93 -2.186 1 98.81 176 SER B O 1
ATOM 2769 N N . ALA B 1 177 ? -6.945 9.641 -0.255 1 98.25 177 ALA B N 1
ATOM 2770 C CA . ALA B 1 177 ? -7.855 8.508 -0.145 1 98.25 177 ALA B CA 1
ATOM 2771 C C . ALA B 1 177 ? -9.289 8.969 0.077 1 98.25 177 ALA B C 1
ATOM 2773 O O . ALA B 1 177 ? -10.188 8.633 -0.7 1 98.25 177 ALA B O 1
ATOM 2774 N N . HIS B 1 178 ? -9.555 9.719 1.109 1 97.94 178 HIS B N 1
ATOM 2775 C CA . HIS B 1 178 ? -10.883 10.227 1.437 1 97.94 178 HIS B CA 1
ATOM 2776 C C . HIS B 1 178 ? -10.797 11.484 2.297 1 97.94 178 HIS B C 1
ATOM 2778 O O . HIS B 1 178 ? -9.703 11.891 2.699 1 97.94 178 HIS B O 1
ATOM 2784 N N . ASN B 1 179 ? -11.898 12.133 2.537 1 98.31 179 ASN B N 1
ATOM 2785 C CA . ASN B 1 179 ? -11.93 13.352 3.342 1 98.31 179 ASN B CA 1
ATOM 2786 C C . ASN B 1 179 ? -12.125 13.039 4.824 1 98.31 179 ASN B C 1
ATOM 2788 O O . ASN B 1 179 ? -12.711 12.008 5.172 1 98.31 179 ASN B O 1
ATOM 2792 N N . SER B 1 180 ? -11.633 13.945 5.68 1 98.56 180 SER B N 1
ATOM 2793 C CA . SER B 1 180 ? -11.914 13.859 7.105 1 98.56 180 SER B CA 1
ATOM 2794 C C . SER B 1 180 ? -13.344 14.305 7.414 1 98.56 180 SER B C 1
ATOM 2796 O O . SER B 1 180 ? -13.969 15 6.613 1 98.56 180 SER B O 1
ATOM 2798 N N . ARG B 1 181 ? -13.75 13.945 8.578 1 97.56 181 ARG B N 1
ATOM 2799 C CA . ARG B 1 181 ? -15.078 14.336 9.047 1 97.56 181 ARG B CA 1
ATOM 2800 C C . ARG B 1 181 ? -15.086 15.781 9.523 1 97.56 181 ARG B C 1
ATOM 2802 O O . ARG B 1 181 ? -16.156 16.391 9.641 1 97.56 181 ARG B O 1
ATOM 2809 N N . GLY B 1 182 ? -14.023 16.312 9.836 1 98.25 182 GLY B N 1
ATOM 2810 C CA . GLY B 1 182 ? -13.789 17.656 10.32 1 98.25 182 GLY B CA 1
ATOM 2811 C C . GLY B 1 182 ? -12.32 17.969 10.547 1 98.25 182 GLY B C 1
ATOM 2812 O O . GLY B 1 182 ? -11.453 17.156 10.227 1 98.25 182 GLY B O 1
ATOM 2813 N N . CYS B 1 183 ? -12.109 19.109 11.172 1 98.81 183 CYS B N 1
ATOM 2814 C CA . CYS B 1 183 ? -10.727 19.547 11.328 1 98.81 183 CYS B CA 1
ATOM 2815 C C . CYS B 1 183 ? -10.297 19.469 12.789 1 98.81 183 CYS B C 1
ATOM 2817 O O . CYS B 1 183 ? -9.117 19.641 13.102 1 98.81 183 CYS B O 1
ATOM 2819 N N . SER B 1 184 ? -11.234 19.188 13.719 1 98.81 184 SER B N 1
ATOM 2820 C CA . SER B 1 184 ? -10.859 19.062 15.125 1 98.81 184 SER B CA 1
ATOM 2821 C C . SER B 1 184 ? -10.078 17.781 15.375 1 98.81 184 SER B C 1
ATOM 2823 O O . SER B 1 184 ? -10.141 16.844 14.578 1 98.81 184 SER B O 1
ATOM 2825 N N . GLN B 1 185 ? -9.375 17.781 16.469 1 98.62 185 GLN B N 1
ATOM 2826 C CA . GLN B 1 185 ? -8.656 16.578 16.844 1 98.62 185 GLN B CA 1
ATOM 2827 C C . GLN B 1 185 ? -9.617 15.398 17 1 98.62 185 GLN B C 1
ATOM 2829 O O . GLN B 1 185 ? -9.336 14.289 16.531 1 98.62 185 GLN B O 1
ATOM 2834 N N . SER B 1 186 ? -10.695 15.664 17.641 1 98.12 186 SER B N 1
ATOM 2835 C CA . SER B 1 186 ? -11.688 14.609 17.844 1 98.12 186 SER B CA 1
ATOM 2836 C C . SER B 1 186 ? -12.242 14.109 16.516 1 98.12 186 SER B C 1
ATOM 2838 O O . SER B 1 186 ? -12.484 12.914 16.344 1 98.12 186 SER B O 1
ATOM 2840 N N . ALA B 1 187 ? -12.484 15 15.578 1 98.31 187 ALA B N 1
ATOM 2841 C CA . ALA B 1 187 ? -12.992 14.617 14.266 1 98.31 187 ALA B CA 1
ATOM 2842 C C . ALA B 1 187 ? -11.969 13.766 13.508 1 98.31 187 ALA B C 1
ATOM 2844 O O . ALA B 1 187 ? -12.336 12.789 12.852 1 98.31 187 ALA B O 1
ATOM 2845 N N . LEU B 1 188 ? -10.711 14.125 13.586 1 98.5 188 LEU B N 1
ATOM 2846 C CA . LEU B 1 188 ? -9.664 13.359 12.914 1 98.5 188 LEU B CA 1
ATOM 2847 C C . LEU B 1 188 ? -9.555 11.961 13.508 1 98.5 188 LEU B C 1
ATOM 2849 O O . LEU B 1 188 ? -9.398 10.977 12.773 1 98.5 188 LEU B O 1
ATOM 2853 N N . ILE B 1 189 ? -9.648 11.867 14.82 1 98 189 ILE B N 1
ATOM 2854 C CA . ILE B 1 189 ? -9.602 10.578 15.492 1 98 189 ILE B CA 1
ATOM 2855 C C . ILE B 1 189 ? -10.797 9.727 15.078 1 98 189 ILE B C 1
ATOM 2857 O O . ILE B 1 189 ? -10.648 8.555 14.734 1 98 189 ILE B O 1
ATOM 2861 N N . SER B 1 190 ? -11.977 10.352 15.031 1 96.5 190 SER B N 1
ATOM 2862 C CA . SER B 1 190 ? -13.195 9.625 14.672 1 96.5 190 SER B CA 1
ATOM 2863 C C . SER B 1 190 ? -13.164 9.172 13.219 1 96.5 190 SER B C 1
ATOM 2865 O O . SER B 1 190 ? -13.867 8.234 12.836 1 96.5 190 SER B O 1
ATOM 2867 N N . THR B 1 191 ? -12.398 9.805 12.391 1 96.94 191 THR B N 1
ATOM 2868 C CA . THR B 1 191 ? -12.25 9.422 10.992 1 96.94 191 THR B CA 1
ATOM 2869 C C . THR B 1 191 ? -11.328 8.219 10.852 1 96.94 191 THR B C 1
ATOM 2871 O O . THR B 1 191 ? -11.453 7.441 9.898 1 96.94 191 THR B O 1
ATOM 2874 N N . GLY B 1 192 ? -10.391 8.031 11.75 1 97.25 192 GLY B N 1
ATOM 2875 C CA . GLY B 1 192 ? -9.438 6.934 11.68 1 97.25 192 GLY B CA 1
ATOM 2876 C C . GLY B 1 192 ? -7.996 7.398 11.703 1 97.25 192 GLY B C 1
ATOM 2877 O O . GLY B 1 192 ? -7.09 6.648 11.328 1 97.25 192 GLY B O 1
ATOM 2878 N N . GLY B 1 193 ? -7.77 8.641 12.094 1 97.94 193 GLY B N 1
ATOM 2879 C CA . GLY B 1 193 ? -6.434 9.211 12.156 1 97.94 193 GLY B CA 1
ATOM 2880 C C . GLY B 1 193 ? -6.105 9.828 13.5 1 97.94 193 GLY B C 1
ATOM 2881 O O . GLY B 1 193 ? -6.668 9.43 14.523 1 97.94 193 GLY B O 1
ATOM 2882 N N . ASP B 1 194 ? -5.129 10.664 13.492 1 98.5 194 ASP B N 1
ATOM 2883 C CA . ASP B 1 194 ? -4.66 11.312 14.711 1 98.5 194 ASP B CA 1
ATOM 2884 C C . ASP B 1 194 ? -3.932 12.617 14.406 1 98.5 194 ASP B C 1
ATOM 2886 O O . ASP B 1 194 ? -3.023 13.016 15.133 1 98.5 194 ASP B O 1
ATOM 2890 N N . GLY B 1 195 ? -4.258 13.156 13.258 1 98.81 195 GLY B N 1
ATOM 2891 C CA . GLY B 1 195 ? -3.68 14.43 12.859 1 98.81 195 GLY B CA 1
ATOM 2892 C C . GLY B 1 195 ? -2.221 14.328 12.461 1 98.81 195 GLY B C 1
ATOM 2893 O O . GLY B 1 195 ? -1.476 15.305 12.547 1 98.81 195 GLY B O 1
ATOM 2894 N N . LEU B 1 196 ? -1.736 13.133 12.062 1 98.94 196 LEU B N 1
ATOM 2895 C CA . LEU B 1 196 ? -0.35 12.914 11.664 1 98.94 196 LEU B CA 1
ATOM 2896 C C . LEU B 1 196 ? -0.135 13.312 10.211 1 98.94 196 LEU B C 1
ATOM 2898 O O . LEU B 1 196 ? -1.093 13.414 9.438 1 98.94 196 LEU B O 1
ATOM 2902 N N . PHE B 1 197 ? 1.05 13.594 9.828 1 99 197 PHE B N 1
ATOM 2903 C CA . PHE B 1 197 ? 1.429 13.938 8.469 1 99 197 PHE B CA 1
ATOM 2904 C C . PHE B 1 197 ? 2.869 13.531 8.188 1 99 197 PHE B C 1
ATOM 2906 O O . PHE B 1 197 ? 3.621 13.203 9.109 1 99 197 PHE B O 1
ATOM 2913 N N . TYR B 1 198 ? 3.254 13.43 6.906 1 99 198 TYR B N 1
ATOM 2914 C CA . TYR B 1 198 ? 4.582 12.992 6.484 1 99 198 TYR B CA 1
ATOM 2915 C C . TYR B 1 198 ? 5.57 14.148 6.512 1 99 198 TYR B C 1
ATOM 2917 O O . TYR B 1 198 ? 5.23 15.273 6.141 1 99 198 TYR B O 1
ATOM 2925 N N . CYS B 1 199 ? 6.82 13.867 6.902 1 98.94 199 CYS B N 1
ATOM 2926 C CA . CYS B 1 199 ? 7.938 14.805 6.867 1 98.94 199 CYS B CA 1
ATOM 2927 C C . CYS B 1 199 ? 9.039 14.305 5.941 1 98.94 199 CYS B C 1
ATOM 2929 O O . CYS B 1 199 ? 9.445 13.148 6.02 1 98.94 199 CYS B O 1
ATOM 2931 N N . PHE B 1 200 ? 9.492 15.156 5.062 1 98.94 200 PHE B N 1
ATOM 2932 C CA . PHE B 1 200 ? 10.562 14.859 4.117 1 98.94 200 PHE B CA 1
ATOM 2933 C C . PHE B 1 200 ? 11.719 15.836 4.277 1 98.94 200 PHE B C 1
ATOM 2935 O O . PHE B 1 200 ? 11.5 17.031 4.469 1 98.94 200 PHE B O 1
ATOM 2942 N N . ALA B 1 201 ? 12.891 15.328 4.246 1 98.62 201 ALA B N 1
ATOM 2943 C CA . ALA B 1 201 ? 14.055 16.203 4.184 1 98.62 201 ALA B CA 1
ATOM 2944 C C . ALA B 1 201 ? 14.289 16.703 2.758 1 98.62 201 ALA B C 1
ATOM 2946 O O . ALA B 1 201 ? 14.258 15.922 1.807 1 98.62 201 ALA B O 1
ATOM 2947 N N . VAL B 1 202 ? 14.5 18.031 2.6 1 97.06 202 VAL B N 1
ATOM 2948 C CA . VAL B 1 202 ? 14.742 18.641 1.301 1 97.06 202 VAL B CA 1
ATOM 2949 C C . VAL B 1 202 ? 16.203 18.453 0.908 1 97.06 202 VAL B C 1
ATOM 2951 O O . VAL B 1 202 ? 17.109 19.016 1.544 1 97.06 202 VAL B O 1
ATOM 2954 N N . GLN B 1 203 ? 16.594 17.25 0.554 1 79.75 203 GLN B N 1
ATOM 2955 C CA . GLN B 1 203 ? 18 17 0.228 1 79.75 203 GLN B CA 1
ATOM 2956 C C . GLN B 1 203 ? 18.438 17.828 -0.977 1 79.75 203 GLN B C 1
ATOM 2958 O O . GLN B 1 203 ? 17.656 18.031 -1.911 1 79.75 203 GLN B O 1
ATOM 2963 N N . ASN B 1 204 ? 19.438 18.719 -0.831 1 59.72 204 ASN B N 1
ATOM 2964 C CA . ASN B 1 204 ? 20.078 19.531 -1.865 1 59.72 204 ASN B CA 1
ATOM 2965 C C . ASN B 1 204 ? 20.812 18.656 -2.879 1 59.72 204 ASN B C 1
ATOM 2967 O O . ASN B 1 204 ? 21.328 17.594 -2.531 1 59.72 204 ASN B O 1
#

Foldseek 3Di:
DPDPDPPPPPPPPPPPPPAFFDAAFKAWAPAAPLLFLAQVFQVSRQVSLVVQLVVLPDPDFRKGFQAWDEDPPTDFSLVPFAFDQHAHNVGHTQAHGSVCNLDLNGDQAQCGNHHSNNHGDADPPDPQQAFKAFRCADSSRGHDYPPARQRCNNSRHADQCHKHAIAGSHDSRRRGDDIFRGRHQVRQSVRRHRNMTMMGTRDD/DPDDPPPPPPPPPPPPPPAFFDAAFKAWAPAAPLLFLAQVFQVSRQVSLVVQLVVLPDPDFRKGFQAWDEDPPTDFSLVPFAFDQHAHNVGHTQAHGSVCNLDLNGDQAQCGNHHSNNHGDADPPDPQQAFKAFRCADSSRGHDYPPARQRCNNSRHADQCHKHAIAGSHDSRRRGDDIFRGRHQVRQSVRRHRNMTMMGTRDD

Sequence (408 aa):
MKGVALCGLIVAGIALAQQPTGPMSFFLTSAGSGKGGDLGGLKGADAICQNLAESAGSEGLTWRAYLSTQGENAVNARDRIGKGPWFNANGNRIAADVDELHSVMNRISAYTAVDERGRAIPGSGMAPNRHDILTGSKIDGTAYAESEDMTCGNWTDSSDNGKARLGHHDYAAWNSAHNSRGCSQSALISTGGDGLFYCFAVQNMKGVALCGLIVAGIALAQQPTGPMSFFLTSAGSGKGGDLGGLKGADAICQNLAESAGSEGLTWRAYLSTQGENAVNARDRIGKGPWFNANGNRIAADVDELHSVMNRISAYTAVDERGRAIPGSGMAPNRHDILTGSKIDGTAYAESEDMTCGNWTDSSDNGKARLGHHDYAAWNSAHNSRGCSQSALISTGGDGLFYCFAVQN

Nearest PDB structures (foldseek):
  1dy0-assembly1_A  TM=7.812E-01  e=3.219E-06  Mus musculus
  1koe-assembly1_A  TM=7.426E-01  e=1.157E-06  Mus musculus
  1bnl-assembly1_A  TM=7.245E-01  e=6.936E-06  Homo sapiens
  5d4o-assembly1_A  TM=3.735E-01  e=5.051E+00  Thiomonas intermedia K12
  1dy0-assembly1_A  TM=7.814E-01  e=3.219E-06  Mus musculus

Organism: NCBI:txid1548547

Radius of gyration: 23.76 Å; Cα contacts (8 Å, |Δi|>4): 1101; chains: 2; bounding box: 100×68×64 Å

pLDDT: mean 92.21, std 16.57, range [32.84, 99.0]

InterPro domains:
  IPR016186 C-type lectin-like/link domain superfamily [G3DSA:3.10.100.10] (27-201)
  IPR016187 C-type lectin fold [SSF56436] (24-188)

Solvent-accessible surface area (backbone atoms only — not comparable to full-atom values): 19874 Å² total; per-residue (Å²): 135,86,78,78,78,79,78,76,78,74,74,74,66,80,63,75,75,72,76,69,67,45,73,62,28,28,26,26,45,83,60,43,67,80,37,18,31,24,34,62,24,69,66,32,35,18,48,51,33,39,51,48,36,42,73,51,67,50,72,96,67,52,40,22,40,42,44,16,28,54,54,99,80,44,39,35,17,57,78,55,33,43,50,51,61,27,8,17,51,80,21,49,55,35,27,67,27,60,68,39,50,58,39,55,76,20,41,55,10,54,77,49,42,15,14,48,78,45,45,75,58,50,26,79,96,39,88,68,36,42,24,32,23,49,18,17,20,41,71,77,25,37,44,52,66,62,87,56,72,33,27,9,71,47,20,59,26,48,45,62,80,39,22,27,24,17,7,21,46,44,31,39,22,43,42,37,67,49,69,38,67,8,9,13,41,68,31,23,38,74,62,32,13,55,41,21,36,41,29,24,33,41,52,129,135,86,79,79,79,79,78,76,77,75,74,74,66,80,64,77,74,73,77,70,66,45,72,65,28,30,26,27,47,85,61,42,68,79,37,18,32,23,35,63,25,69,66,32,36,18,48,50,34,41,51,47,34,44,74,52,68,50,74,95,69,52,41,25,42,43,44,16,28,55,54,97,81,46,39,36,18,57,76,56,31,43,50,51,62,28,8,17,49,80,20,48,53,35,26,67,26,60,68,41,49,56,39,56,75,19,40,53,9,55,79,49,42,13,14,48,78,44,44,73,58,50,27,79,98,41,89,68,36,42,24,33,23,48,18,18,20,40,72,77,24,36,44,52,65,60,87,57,72,34,28,10,71,46,20,58,26,47,44,62,80,39,22,25,24,17,6,21,46,46,30,42,22,43,43,38,66,51,69,38,66,8,8,14,42,67,31,24,38,74,63,32,14,54,40,21,36,42,28,24,34,40,52,129